Protein AF-0000000086436293 (afdb_homodimer)

Structure (mmCIF, N/CA/C/O backbone):
data_AF-0000000086436293-model_v1
#
loop_
_entity.id
_entity.type
_entity.pdbx_description
1 polymer 'B box-type domain-containing protein'
#
loop_
_atom_site.group_PDB
_atom_site.id
_atom_site.type_symbol
_atom_site.label_atom_id
_atom_site.label_alt_id
_atom_site.label_comp_id
_atom_site.label_asym_id
_atom_site.label_entity_id
_atom_site.label_seq_id
_atom_site.pdbx_PDB_ins_code
_atom_site.Cartn_x
_atom_site.Cartn_y
_atom_site.Cartn_z
_atom_site.occupancy
_atom_site.B_iso_or_equiv
_atom_site.auth_seq_id
_atom_site.auth_comp_id
_atom_site.auth_asym_id
_atom_site.auth_atom_id
_atom_site.pdbx_PDB_model_num
ATOM 1 N N . MET A 1 1 ? -23.578 -73.812 -13.797 1 24.91 1 MET A N 1
ATOM 2 C CA . MET A 1 1 ? -22.734 -73.875 -14.992 1 24.91 1 MET A CA 1
ATOM 3 C C . MET A 1 1 ? -21.25 -73.938 -14.609 1 24.91 1 MET A C 1
ATOM 5 O O . MET A 1 1 ? -20.719 -73 -14.039 1 24.91 1 MET A O 1
ATOM 9 N N . MET A 1 2 ? -20.734 -75.125 -14.297 1 26.11 2 MET A N 1
ATOM 10 C CA . MET A 1 2 ? -19.453 -75.438 -13.648 1 26.11 2 MET A CA 1
ATOM 11 C C . MET A 1 2 ? -18.297 -74.938 -14.508 1 26.11 2 MET A C 1
ATOM 13 O O . MET A 1 2 ? -18.344 -75 -15.734 1 26.11 2 MET A O 1
ATOM 17 N N . LYS A 1 3 ? -17.531 -73.875 -14.039 1 34.28 3 LYS A N 1
ATOM 18 C CA . LYS A 1 3 ? -16.188 -73.438 -14.422 1 34.28 3 LYS A CA 1
ATOM 19 C C . LYS A 1 3 ? -15.312 -74.625 -14.812 1 34.28 3 LYS A C 1
ATOM 21 O O . LYS A 1 3 ? -15.023 -75.438 -13.984 1 34.28 3 LYS A O 1
ATOM 26 N N . LYS A 1 4 ? -15.633 -75.312 -15.914 1 37.41 4 LYS A N 1
ATOM 27 C CA . LYS A 1 4 ? -14.914 -76.5 -16.344 1 37.41 4 LYS A CA 1
ATOM 28 C C . LYS A 1 4 ? -13.406 -76.312 -16.188 1 37.41 4 LYS A C 1
ATOM 30 O O . LYS A 1 4 ? -12.812 -75.438 -16.828 1 37.41 4 LYS A O 1
ATOM 35 N N . VAL A 1 5 ? -12.891 -76.5 -15.023 1 38.03 5 VAL A N 1
ATOM 36 C CA . VAL A 1 5 ? -11.477 -76.5 -14.648 1 38.03 5 VAL A CA 1
ATOM 37 C C . VAL A 1 5 ? -10.656 -77.188 -15.758 1 38.03 5 VAL A C 1
ATOM 39 O O . VAL A 1 5 ? -10.984 -78.25 -16.203 1 38.03 5 VAL A O 1
ATOM 42 N N . GLU A 1 6 ? -10.133 -76.438 -16.719 1 37.59 6 GLU A N 1
ATOM 43 C CA . GLU A 1 6 ? -9.086 -76.938 -17.625 1 37.59 6 GLU A CA 1
ATOM 44 C C . GLU A 1 6 ? -8.117 -77.875 -16.906 1 37.59 6 GLU A C 1
ATOM 46 O O . GLU A 1 6 ? -7.527 -77.5 -15.898 1 37.59 6 GLU A O 1
ATOM 51 N N . GLU A 1 7 ? -8.406 -79.125 -16.719 1 37.56 7 GLU A N 1
ATOM 52 C CA . GLU A 1 7 ? -7.547 -80.188 -16.219 1 37.56 7 GLU A CA 1
ATOM 53 C C . GLU A 1 7 ? -6.098 -80 -16.641 1 37.56 7 GLU A C 1
ATOM 55 O O . GLU A 1 7 ? -5.82 -79.812 -17.828 1 37.56 7 GLU A O 1
ATOM 60 N N . GLU A 1 8 ? -5.293 -79.312 -15.93 1 42.84 8 GLU A N 1
ATOM 61 C CA . GLU A 1 8 ? -3.834 -79.312 -16 1 42.84 8 GLU A CA 1
ATOM 62 C C . GLU A 1 8 ? -3.293 -80.625 -16.422 1 42.84 8 GLU A C 1
ATOM 64 O O . GLU A 1 8 ? -3.369 -81.625 -15.672 1 42.84 8 GLU A O 1
ATOM 69 N N . GLU A 1 9 ? -3.518 -81.188 -17.641 1 49.75 9 GLU A N 1
ATOM 70 C CA . GLU A 1 9 ? -3.01 -82.438 -18.156 1 49.75 9 GLU A CA 1
ATOM 71 C C . GLU A 1 9 ? -1.586 -82.75 -17.688 1 49.75 9 GLU A C 1
ATOM 73 O O . GLU A 1 9 ? -0.741 -81.812 -17.703 1 49.75 9 GLU A O 1
ATOM 78 N N . LYS A 1 10 ? -1.272 -83.625 -16.734 1 55.91 10 LYS A N 1
ATOM 79 C CA . LYS A 1 10 ? -0.018 -84.125 -16.203 1 55.91 10 LYS A CA 1
ATOM 80 C C . LYS A 1 10 ? 1.002 -84.375 -17.312 1 55.91 10 LYS A C 1
ATOM 82 O O . LYS A 1 10 ? 0.671 -84.938 -18.359 1 55.91 10 LYS A O 1
ATOM 87 N N . PRO A 1 11 ? 2.139 -83.625 -17.344 1 60.38 11 PRO A N 1
ATOM 88 C CA . PRO A 1 11 ? 3.182 -83.812 -18.344 1 60.38 11 PRO A CA 1
ATOM 89 C C . PRO A 1 11 ? 3.545 -85.312 -18.578 1 60.38 11 PRO A C 1
ATOM 91 O O . PRO A 1 11 ? 3.652 -86.062 -17.625 1 60.38 11 PRO A O 1
ATOM 94 N N . ALA A 1 12 ? 3.33 -85.812 -19.734 1 71.38 12 ALA A N 1
ATOM 95 C CA . ALA A 1 12 ? 3.777 -87.125 -20.078 1 71.38 12 ALA A CA 1
ATOM 96 C C . ALA A 1 12 ? 5.246 -87.312 -19.719 1 71.38 12 ALA A C 1
ATOM 98 O O . ALA A 1 12 ? 6.059 -86.438 -19.859 1 71.38 12 ALA A O 1
ATOM 99 N N . ILE A 1 13 ? 5.605 -88.438 -19 1 78.94 13 ILE A N 1
ATOM 100 C CA . ILE A 1 13 ? 6.965 -88.75 -18.594 1 78.94 13 ILE A CA 1
ATOM 101 C C . ILE A 1 13 ? 7.641 -89.562 -19.688 1 78.94 13 ILE A C 1
ATOM 103 O O . ILE A 1 13 ? 6.98 -90.312 -20.391 1 78.94 13 ILE A O 1
ATOM 107 N N . CYS A 1 14 ? 8.914 -89.312 -19.781 1 82.5 14 CYS A N 1
ATOM 108 C CA . CYS A 1 14 ? 9.688 -90.062 -20.766 1 82.5 14 CYS A CA 1
ATOM 109 C C . CYS A 1 14 ? 9.648 -91.562 -20.469 1 82.5 14 CYS A C 1
ATOM 111 O O . CYS A 1 14 ? 9.883 -92 -19.344 1 82.5 14 CYS A O 1
ATOM 113 N N . ASP A 1 15 ? 9.336 -92.312 -21.484 1 79.94 15 ASP A N 1
ATOM 114 C CA . ASP A 1 15 ? 9.188 -93.75 -21.328 1 79.94 15 ASP A CA 1
ATOM 115 C C . ASP A 1 15 ? 10.539 -94.438 -21.203 1 79.94 15 ASP A C 1
ATOM 117 O O . ASP A 1 15 ? 10.617 -95.625 -20.859 1 79.94 15 ASP A O 1
ATOM 121 N N . PHE A 1 16 ? 11.594 -93.75 -21.406 1 78.38 16 PHE A N 1
ATOM 122 C CA . PHE A 1 16 ? 12.891 -94.438 -21.5 1 78.38 16 PHE A CA 1
ATOM 123 C C . PHE A 1 16 ? 13.812 -94 -20.375 1 78.38 16 PHE A C 1
ATOM 125 O O . PHE A 1 16 ? 14.906 -94.5 -20.203 1 78.38 16 PHE A O 1
ATOM 132 N N . CYS A 1 17 ? 13.312 -92.875 -19.734 1 79.25 17 CYS A N 1
ATOM 133 C CA . CYS A 1 17 ? 14.133 -92.5 -18.609 1 79.25 17 CYS A CA 1
ATOM 134 C C . CYS A 1 17 ? 14.062 -93.5 -17.469 1 79.25 17 CYS A C 1
ATOM 136 O O . CYS A 1 17 ? 13.039 -94.125 -17.281 1 79.25 17 CYS A O 1
ATOM 138 N N . ASP A 1 18 ? 15.156 -93.812 -16.844 1 73.62 18 ASP A N 1
ATOM 139 C CA . ASP A 1 18 ? 15.195 -94.75 -15.719 1 73.62 18 ASP A CA 1
ATOM 140 C C . ASP A 1 18 ? 14.406 -94.188 -14.531 1 73.62 18 ASP A C 1
ATOM 142 O O . ASP A 1 18 ? 14.164 -93 -14.445 1 73.62 18 ASP A O 1
ATOM 146 N N . ASN A 1 19 ? 13.688 -95.062 -13.773 1 63.28 19 ASN A N 1
ATOM 147 C CA . ASN A 1 19 ? 12.789 -94.875 -12.648 1 63.28 19 ASN A CA 1
ATOM 148 C C . ASN A 1 19 ? 13.297 -93.75 -11.703 1 63.28 19 ASN A C 1
ATOM 150 O O . ASN A 1 19 ? 12.508 -93.062 -11.078 1 63.28 19 ASN A O 1
ATOM 154 N N . THR A 1 20 ? 14.469 -93.625 -11.641 1 65.38 20 THR A N 1
ATOM 155 C CA . THR A 1 20 ? 14.961 -92.688 -10.617 1 65.38 20 THR A CA 1
ATOM 156 C C . THR A 1 20 ? 14.898 -91.25 -11.094 1 65.38 20 THR A C 1
ATOM 158 O O . THR A 1 20 ? 14.789 -90.312 -10.289 1 65.38 20 THR A O 1
ATOM 161 N N . LEU A 1 21 ? 14.945 -91.062 -12.484 1 64.75 21 LEU A N 1
ATOM 162 C CA . LEU A 1 21 ? 14.922 -89.688 -12.992 1 64.75 21 LEU A CA 1
ATOM 163 C C . LEU A 1 21 ? 13.789 -89.5 -14 1 64.75 21 LEU A C 1
ATOM 165 O O . LEU A 1 21 ? 14.016 -89.625 -15.211 1 64.75 21 LEU A O 1
ATOM 169 N N . GLN A 1 22 ? 12.656 -89.688 -13.688 1 68.62 22 GLN A N 1
ATOM 170 C CA . GLN A 1 22 ? 11.492 -89.5 -14.562 1 68.62 22 GLN A CA 1
ATOM 171 C C . GLN A 1 22 ? 11.375 -88.062 -15.062 1 68.62 22 GLN A C 1
ATOM 173 O O . GLN A 1 22 ? 10.906 -87.188 -14.336 1 68.62 22 GLN A O 1
ATOM 178 N N . LYS A 1 23 ? 12.094 -87.812 -16.156 1 74.69 23 LYS A N 1
ATOM 179 C CA . LYS A 1 23 ? 12.008 -86.5 -16.766 1 74.69 23 LYS A CA 1
ATOM 180 C C . LYS A 1 23 ? 10.719 -86.312 -17.578 1 74.69 23 LYS A C 1
ATOM 182 O O . LYS A 1 23 ? 10.203 -87.312 -18.125 1 74.69 23 LYS A O 1
ATOM 187 N N . PRO A 1 24 ? 10.219 -85.188 -17.594 1 80.06 24 PRO A N 1
ATOM 188 C CA . PRO A 1 24 ? 9.039 -84.938 -18.422 1 80.06 24 PRO A CA 1
ATOM 189 C C . PRO A 1 24 ? 9.32 -85.125 -19.922 1 80.06 24 PRO A C 1
ATOM 191 O O . PRO A 1 24 ? 10.414 -84.75 -20.391 1 80.06 24 PRO A O 1
ATOM 194 N N . ALA A 1 25 ? 8.477 -85.812 -20.547 1 81 25 ALA A N 1
ATOM 195 C CA . ALA A 1 25 ? 8.625 -86 -21.984 1 81 25 ALA A CA 1
ATOM 196 C C . ALA A 1 25 ? 8.586 -84.688 -22.75 1 81 25 ALA A C 1
ATOM 198 O O . ALA A 1 25 ? 7.809 -83.812 -22.422 1 81 25 ALA A O 1
ATOM 199 N N . SER A 1 26 ? 9.508 -84.625 -23.609 1 76.88 26 SER A N 1
ATOM 200 C CA . SER A 1 26 ? 9.523 -83.438 -24.484 1 76.88 26 SER A CA 1
ATOM 201 C C . SER A 1 26 ? 8.75 -83.75 -25.781 1 76.88 26 SER A C 1
ATOM 203 O O . SER A 1 26 ? 8.227 -82.812 -26.391 1 76.88 26 SER A O 1
ATOM 205 N N . TYR A 1 27 ? 8.773 -85.062 -26.109 1 79.38 27 TYR A N 1
ATOM 206 C CA . TYR A 1 27 ? 8.133 -85.438 -27.359 1 79.38 27 TYR A CA 1
ATOM 207 C C . TYR A 1 27 ? 7.34 -86.688 -27.188 1 79.38 27 TYR A C 1
ATOM 209 O O . TYR A 1 27 ? 7.66 -87.562 -26.312 1 79.38 27 TYR A O 1
ATOM 217 N N . THR A 1 28 ? 6.203 -86.812 -27.812 1 77.31 28 THR A N 1
ATOM 218 C CA . THR A 1 28 ? 5.516 -88.062 -27.953 1 77.31 28 THR A CA 1
ATOM 219 C C . THR A 1 28 ? 5.363 -88.438 -29.438 1 77.31 28 THR A C 1
ATOM 221 O O . THR A 1 28 ? 5.012 -87.562 -30.25 1 77.31 28 THR A O 1
ATOM 224 N N . CYS A 1 29 ? 5.91 -89.562 -29.75 1 77.81 29 CYS A N 1
ATOM 225 C CA . CYS A 1 29 ? 5.801 -90 -31.141 1 77.81 29 CYS A CA 1
ATOM 226 C C . CYS A 1 29 ? 4.469 -90.688 -31.406 1 77.81 29 CYS A C 1
ATOM 228 O O . CYS A 1 29 ? 4.109 -91.625 -30.688 1 77.81 29 CYS A O 1
ATOM 230 N N . MET A 1 30 ? 3.715 -90.25 -32.344 1 74.25 30 MET A N 1
ATOM 231 C CA . MET A 1 30 ? 2.41 -90.812 -32.688 1 74.25 30 MET A CA 1
ATOM 232 C C . MET A 1 30 ? 2.551 -92.188 -33.219 1 74.25 30 MET A C 1
ATOM 234 O O . MET A 1 30 ? 1.72 -93.062 -32.938 1 74.25 30 MET A O 1
ATOM 238 N N . ASN A 1 31 ? 3.574 -92.375 -33.906 1 72.88 31 ASN A N 1
ATOM 239 C CA . ASN A 1 31 ? 3.766 -93.688 -34.531 1 72.88 31 ASN A CA 1
ATOM 240 C C . ASN A 1 31 ? 4.25 -94.75 -33.531 1 72.88 31 ASN A C 1
ATOM 242 O O . ASN A 1 31 ? 3.783 -95.875 -33.531 1 72.88 31 ASN A O 1
ATOM 246 N N . CYS A 1 32 ? 5.051 -94.25 -32.656 1 73 32 CYS A N 1
ATOM 247 C CA . CYS A 1 32 ? 5.664 -95.188 -31.719 1 73 32 CYS A CA 1
ATOM 248 C C . CYS A 1 32 ? 4.859 -95.25 -30.422 1 73 32 CYS A C 1
ATOM 250 O O . CYS A 1 32 ? 5.047 -96.188 -29.609 1 73 32 CYS A O 1
ATOM 252 N N . SER A 1 33 ? 3.916 -94.312 -30.188 1 75 33 SER A N 1
ATOM 253 C CA . SER A 1 33 ? 3.139 -94.188 -28.953 1 75 33 SER A CA 1
ATOM 254 C C . SER A 1 33 ? 4.039 -94.125 -27.734 1 75 33 SER A C 1
ATOM 256 O O . SER A 1 33 ? 3.699 -94.688 -26.688 1 75 33 SER A O 1
ATOM 258 N N . ALA A 1 34 ? 5.191 -93.625 -28.062 1 76.5 34 ALA A N 1
ATOM 259 C CA . ALA A 1 34 ? 6.152 -93.5 -26.953 1 76.5 34 ALA A CA 1
ATOM 260 C C . ALA A 1 34 ? 6.523 -92.062 -26.703 1 76.5 34 ALA A C 1
ATOM 262 O O . ALA A 1 34 ? 6.562 -91.25 -27.641 1 76.5 34 ALA A O 1
ATOM 263 N N . SER A 1 35 ? 6.715 -91.75 -25.375 1 80.69 35 SER A N 1
ATOM 264 C CA . SER A 1 35 ? 7.133 -90.438 -24.953 1 80.69 35 SER A CA 1
ATOM 265 C C . SER A 1 35 ? 8.625 -90.375 -24.656 1 80.69 35 SER A C 1
ATOM 267 O O . SER A 1 35 ? 9.164 -91.312 -24.031 1 80.69 35 SER A O 1
ATOM 269 N N . TYR A 1 36 ? 9.305 -89.312 -25.328 1 80.94 36 TYR A N 1
ATOM 270 C CA . TYR A 1 36 ? 10.758 -89.25 -25.219 1 80.94 36 TYR A CA 1
ATOM 271 C C . TYR A 1 36 ? 11.164 -87.938 -24.594 1 80.94 36 TYR A C 1
ATOM 273 O O . TYR A 1 36 ? 10.547 -86.875 -24.844 1 80.94 36 TYR A O 1
ATOM 281 N N . CYS A 1 37 ? 12.047 -88 -23.625 1 82.19 37 CYS A N 1
ATOM 282 C CA . CYS A 1 37 ? 12.75 -86.812 -23.25 1 82.19 37 CYS A CA 1
ATOM 283 C C . CYS A 1 37 ? 13.773 -86.438 -24.312 1 82.19 37 CYS A C 1
ATOM 285 O O . CYS A 1 37 ? 14.055 -87.188 -25.219 1 82.19 37 CYS A O 1
ATOM 287 N N . LYS A 1 38 ? 14.273 -85.188 -24.391 1 81.25 38 LYS A N 1
ATOM 288 C CA . LYS A 1 38 ? 15.195 -84.688 -25.406 1 81.25 38 LYS A CA 1
ATOM 289 C C . LYS A 1 38 ? 16.406 -85.625 -25.531 1 81.25 38 LYS A C 1
ATOM 291 O O . LYS A 1 38 ? 16.844 -85.938 -26.641 1 81.25 38 LYS A O 1
ATOM 296 N N . ALA A 1 39 ? 16.922 -86.188 -24.469 1 81.06 39 ALA A N 1
ATOM 297 C CA . ALA A 1 39 ? 18.125 -87 -24.469 1 81.06 39 ALA A CA 1
ATOM 298 C C . ALA A 1 39 ? 17.844 -88.375 -25.078 1 81.06 39 ALA A C 1
ATOM 300 O O . ALA A 1 39 ? 18.625 -88.875 -25.891 1 81.06 39 ALA A O 1
ATOM 301 N N . HIS A 1 40 ? 16.734 -88.875 -24.766 1 80.88 40 HIS A N 1
ATOM 302 C CA . HIS A 1 40 ? 16.453 -90.25 -25.203 1 80.88 40 HIS A CA 1
ATOM 303 C C . HIS A 1 40 ? 15.938 -90.312 -26.641 1 80.88 40 HIS A C 1
ATOM 305 O O . HIS A 1 40 ? 16.047 -91.312 -27.344 1 80.88 40 HIS A O 1
ATOM 311 N N . PHE A 1 41 ? 15.336 -89.125 -27.062 1 78.5 41 PHE A N 1
ATOM 312 C CA . PHE A 1 41 ? 14.938 -89.125 -28.469 1 78.5 41 PHE A CA 1
ATOM 313 C C . PHE A 1 41 ? 16.156 -89.188 -29.375 1 78.5 41 PHE A C 1
ATOM 315 O O . PHE A 1 41 ? 16.141 -89.875 -30.391 1 78.5 41 PHE A O 1
ATOM 322 N N . VAL A 1 42 ? 17.203 -88.5 -29.016 1 75.56 42 VAL A N 1
ATOM 323 C CA . VAL A 1 42 ? 18.422 -88.5 -29.828 1 75.56 42 VAL A CA 1
ATOM 324 C C . VAL A 1 42 ? 19.031 -89.875 -29.859 1 75.56 42 VAL A C 1
ATOM 326 O O . VAL A 1 42 ? 19.5 -90.375 -30.891 1 75.56 42 VAL A O 1
ATOM 329 N N . THR A 1 43 ? 19 -90.562 -28.766 1 71.5 43 THR A N 1
ATOM 330 C CA . THR A 1 43 ? 19.703 -91.812 -28.656 1 71.5 43 THR A CA 1
ATOM 331 C C . THR A 1 43 ? 18.828 -93 -29.141 1 71.5 43 THR A C 1
ATOM 333 O O . THR A 1 43 ? 19.328 -94 -29.688 1 71.5 43 THR A O 1
ATOM 336 N N . GLN A 1 44 ? 17.609 -92.938 -28.891 1 62.88 44 GLN A N 1
ATOM 337 C CA . GLN A 1 44 ? 16.766 -94.062 -29.078 1 62.88 44 GLN A CA 1
ATOM 338 C C . GLN A 1 44 ? 15.953 -94 -30.359 1 62.88 44 GLN A C 1
ATOM 340 O O . GLN A 1 44 ? 15.297 -94.938 -30.766 1 62.88 44 GLN A O 1
ATOM 345 N N . HIS A 1 45 ? 15.938 -92.812 -31.031 1 60.62 45 HIS A N 1
ATOM 346 C CA . HIS A 1 45 ? 15.07 -92.625 -32.188 1 60.62 45 HIS A CA 1
ATOM 347 C C . HIS A 1 45 ? 15.43 -93.625 -33.312 1 60.62 45 HIS A C 1
ATOM 349 O O . HIS A 1 45 ? 14.586 -93.875 -34.156 1 60.62 45 HIS A O 1
ATOM 355 N N . HIS A 1 46 ? 16.688 -94.062 -33.312 1 60.38 46 HIS A N 1
ATOM 356 C CA . HIS A 1 46 ? 17.125 -95 -34.312 1 60.38 46 HIS A CA 1
ATOM 357 C C . HIS A 1 46 ? 16.578 -96.438 -34.062 1 60.38 46 HIS A C 1
ATOM 359 O O . HIS A 1 46 ? 16.609 -97.312 -34.938 1 60.38 46 HIS A O 1
ATOM 365 N N . LEU A 1 47 ? 16.328 -96.688 -32.875 1 55.41 47 LEU A N 1
ATOM 366 C CA . LEU A 1 47 ? 15.898 -98 -32.531 1 55.41 47 LEU A CA 1
ATOM 367 C C . LEU A 1 47 ? 14.57 -98.375 -33.219 1 55.41 47 LEU A C 1
ATOM 369 O O . LEU A 1 47 ? 14.219 -99.5 -33.344 1 55.41 47 LEU A O 1
ATOM 373 N N . HIS A 1 48 ? 13.766 -97.375 -33.438 1 54.31 48 HIS A N 1
ATOM 374 C CA . HIS A 1 48 ? 12.57 -97.625 -34.25 1 54.31 48 HIS A CA 1
ATOM 375 C C . HIS A 1 48 ? 12.781 -97.188 -35.688 1 54.31 48 HIS A C 1
ATOM 377 O O . HIS A 1 48 ? 12.375 -96.062 -36.062 1 54.31 48 HIS A O 1
ATOM 383 N N . ASP A 1 49 ? 13.898 -97.5 -36.281 1 51.25 49 ASP A N 1
ATOM 384 C CA . ASP A 1 49 ? 14.422 -97.125 -37.625 1 51.25 49 ASP A CA 1
ATOM 385 C C . ASP A 1 49 ? 13.281 -96.938 -38.625 1 51.25 49 ASP A C 1
ATOM 387 O O . ASP A 1 49 ? 13.383 -96.125 -39.531 1 51.25 49 ASP A O 1
ATOM 391 N N . GLN A 1 50 ? 12.484 -98 -38.719 1 52.5 50 GLN A N 1
ATOM 392 C CA . GLN A 1 50 ? 11.586 -98.062 -39.875 1 52.5 50 GLN A CA 1
ATOM 393 C C . GLN A 1 50 ? 10.492 -97 -39.781 1 52.5 50 GLN A C 1
ATOM 395 O O . GLN A 1 50 ? 9.711 -96.812 -40.719 1 52.5 50 GLN A O 1
ATOM 400 N N . CYS A 1 51 ? 10.258 -96.312 -38.625 1 52.31 51 CYS A N 1
ATOM 401 C CA . CYS A 1 51 ? 9.008 -95.562 -38.5 1 52.31 51 CYS A CA 1
ATOM 402 C C . CYS A 1 51 ? 9.25 -94.062 -38.594 1 52.31 51 CYS A C 1
ATOM 404 O O . CYS A 1 51 ? 10.242 -93.562 -38.062 1 52.31 51 CYS A O 1
ATOM 406 N N . LYS A 1 52 ? 8.898 -93.312 -39.625 1 65.44 52 LYS A N 1
ATOM 407 C CA . LYS A 1 52 ? 8.773 -91.875 -39.719 1 65.44 52 LYS A CA 1
ATOM 408 C C . LYS A 1 52 ? 8.156 -91.312 -38.469 1 65.44 52 LYS A C 1
ATOM 410 O O . LYS A 1 52 ? 6.949 -91.438 -38.25 1 65.44 52 LYS A O 1
ATOM 415 N N . HIS A 1 53 ? 9.117 -90.938 -37.562 1 69.94 53 HIS A N 1
ATOM 416 C CA . HIS A 1 53 ? 8.633 -90.375 -36.312 1 69.94 53 HIS A CA 1
ATOM 417 C C . HIS A 1 53 ? 7.84 -89.062 -36.594 1 69.94 53 HIS A C 1
ATOM 419 O O . HIS A 1 53 ? 8.266 -88.25 -37.375 1 69.94 53 HIS A O 1
ATOM 425 N N . VAL A 1 54 ? 6.602 -89.062 -36.125 1 70.12 54 VAL A N 1
ATOM 426 C CA . VAL A 1 54 ? 5.793 -87.875 -36.094 1 70.12 54 VAL A CA 1
ATOM 427 C C . VAL A 1 54 ? 5.668 -87.375 -34.656 1 70.12 54 VAL A C 1
ATOM 429 O O . VAL A 1 54 ? 4.883 -87.875 -33.875 1 70.12 54 VAL A O 1
ATOM 432 N N . LEU A 1 55 ? 6.605 -86.438 -34.375 1 71.62 55 LEU A N 1
ATOM 433 C CA . LEU A 1 55 ? 6.73 -85.938 -33 1 71.62 55 LEU A CA 1
ATOM 434 C C . LEU A 1 55 ? 5.664 -84.938 -32.656 1 71.62 55 LEU A C 1
ATOM 436 O O . LEU A 1 55 ? 5.406 -84 -33.469 1 71.62 55 LEU A O 1
ATOM 440 N N . ILE A 1 56 ? 4.926 -85.25 -31.641 1 73.75 56 ILE A N 1
ATOM 441 C CA . ILE A 1 56 ? 3.908 -84.312 -31.172 1 73.75 56 ILE A CA 1
ATOM 442 C C . ILE A 1 56 ? 4.207 -83.875 -29.719 1 73.75 56 ILE A C 1
ATOM 444 O O . ILE A 1 56 ? 4.938 -84.562 -29.016 1 73.75 56 ILE A O 1
ATOM 448 N N . PRO A 1 57 ? 3.857 -82.688 -29.312 1 75.44 57 PRO A N 1
ATOM 449 C CA . PRO A 1 57 ? 4.023 -82.312 -27.891 1 75.44 57 PRO A CA 1
ATOM 450 C C . PRO A 1 57 ? 3.301 -83.312 -26.969 1 75.44 57 PRO A C 1
ATOM 452 O O . PRO A 1 57 ? 2.238 -83.812 -27.312 1 75.44 57 PRO A O 1
ATOM 455 N N . PRO A 1 58 ? 4.02 -83.625 -25.859 1 69.88 58 PRO A N 1
ATOM 456 C CA . PRO A 1 58 ? 3.463 -84.625 -24.969 1 69.88 58 PRO A CA 1
ATOM 457 C C . PRO A 1 58 ? 2.045 -84.312 -24.516 1 69.88 58 PRO A C 1
ATOM 459 O O . PRO A 1 58 ? 1.262 -85.188 -24.219 1 69.88 58 PRO A O 1
ATOM 462 N N . THR A 1 59 ? 1.596 -83.062 -24.422 1 63.62 59 THR A N 1
ATOM 463 C CA . THR A 1 59 ? 0.278 -82.75 -23.906 1 63.62 59 THR A CA 1
ATOM 464 C C . THR A 1 59 ? -0.752 -82.688 -25.031 1 63.62 59 THR A C 1
ATOM 466 O O . THR A 1 59 ? -1.949 -82.562 -24.781 1 63.62 59 THR A O 1
ATOM 469 N N . CYS A 1 60 ? -0.312 -82.938 -26.219 1 63.88 60 CYS A N 1
ATOM 470 C CA . CYS A 1 60 ? -1.245 -82.75 -27.312 1 63.88 60 CYS A CA 1
ATOM 471 C C . CYS A 1 60 ? -1.965 -84 -27.672 1 63.88 60 CYS A C 1
ATOM 473 O O . CYS A 1 60 ? -1.471 -85.125 -27.375 1 63.88 60 CYS A O 1
ATOM 475 N N . ARG A 1 61 ? -3.203 -83.875 -28.094 1 63.88 61 ARG A N 1
ATOM 476 C CA . ARG A 1 61 ? -4.07 -84.938 -28.5 1 63.88 61 ARG A CA 1
ATOM 477 C C . ARG A 1 61 ? -3.773 -85.438 -29.922 1 63.88 61 ARG A C 1
ATOM 479 O O . ARG A 1 61 ? -3.361 -84.625 -30.766 1 63.88 61 ARG A O 1
ATOM 486 N N . ARG A 1 62 ? -3.652 -86.625 -30.078 1 69.69 62 ARG A N 1
ATOM 487 C CA . ARG A 1 62 ? -3.529 -87.188 -31.406 1 69.69 62 ARG A CA 1
ATOM 488 C C . ARG A 1 62 ? -4.477 -86.5 -32.406 1 69.69 62 ARG A C 1
ATOM 490 O O . ARG A 1 62 ? -4.125 -86.312 -33.562 1 69.69 62 ARG A O 1
ATOM 497 N N . SER A 1 63 ? -5.617 -86 -31.812 1 70.5 63 SER A N 1
ATOM 498 C CA . SER A 1 63 ? -6.656 -85.375 -32.656 1 70.5 63 SER A CA 1
ATOM 499 C C . SER A 1 63 ? -6.195 -84.062 -33.281 1 70.5 63 SER A C 1
ATOM 501 O O . SER A 1 63 ? -6.723 -83.688 -34.312 1 70.5 63 SER A O 1
ATOM 503 N N . ASP A 1 64 ? -5.133 -83.625 -32.75 1 75.31 64 ASP A N 1
ATOM 504 C CA . ASP A 1 64 ? -4.645 -82.375 -33.281 1 75.31 64 ASP A CA 1
ATOM 505 C C . ASP A 1 64 ? -3.689 -82.562 -34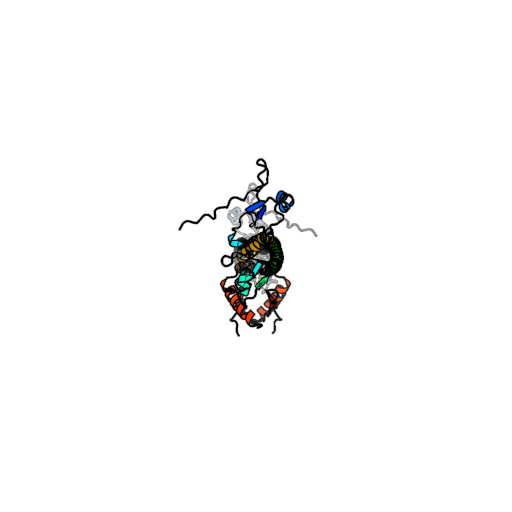.438 1 75.31 64 ASP A C 1
ATOM 507 O O . ASP A 1 64 ? -3.457 -81.688 -35.25 1 75.31 64 ASP A O 1
ATOM 511 N N . TYR A 1 65 ? -3.236 -83.75 -34.562 1 81.94 65 TYR A N 1
ATOM 512 C CA . TYR A 1 65 ? -2.18 -84 -35.562 1 81.94 65 TYR A CA 1
ATOM 513 C C . TYR A 1 65 ? -2.658 -84.938 -36.656 1 81.94 65 TYR A C 1
ATOM 515 O O . TYR A 1 65 ? -1.996 -85.062 -37.688 1 81.94 65 TYR A O 1
ATOM 523 N N . VAL A 1 66 ? -3.744 -85.5 -36.344 1 83.19 66 VAL A N 1
ATOM 524 C CA . VAL A 1 66 ? -4.285 -86.438 -37.312 1 83.19 66 VAL A CA 1
ATOM 525 C C . VAL A 1 66 ? -5.637 -85.938 -37.844 1 83.19 66 VAL A C 1
ATOM 527 O O . VAL A 1 66 ? -6.48 -85.5 -37.031 1 83.19 66 VAL A O 1
ATOM 530 N N . CYS A 1 67 ? -5.723 -86 -39.125 1 84.75 67 CYS A N 1
ATOM 531 C CA . CYS A 1 67 ? -6.961 -85.562 -39.75 1 84.75 67 CYS A CA 1
ATOM 532 C C . CYS A 1 67 ? -8.125 -86.438 -39.344 1 84.75 67 CYS A C 1
ATOM 534 O O . CYS A 1 67 ? -8.039 -87.688 -39.469 1 84.75 67 CYS A O 1
ATOM 536 N N . PHE A 1 68 ? -9.195 -85.875 -38.875 1 79.25 68 PHE A N 1
ATOM 537 C CA . PHE A 1 68 ? -10.367 -86.625 -38.406 1 79.25 68 PHE A CA 1
ATOM 538 C C . PHE A 1 68 ? -11.023 -87.375 -39.562 1 79.25 68 PHE A C 1
ATOM 540 O O . PHE A 1 68 ? -11.508 -88.5 -39.375 1 79.25 68 PHE A O 1
ATOM 547 N N . GLU A 1 69 ? -10.844 -86.938 -40.75 1 82 69 GLU A N 1
ATOM 548 C CA . GLU A 1 69 ? -11.539 -87.5 -41.875 1 82 69 GLU A CA 1
ATOM 549 C C . GLU A 1 69 ? -10.711 -88.625 -42.562 1 82 69 GLU A C 1
ATOM 551 O O . GLU A 1 69 ? -11.25 -89.625 -43 1 82 69 GLU A O 1
ATOM 556 N N . HIS A 1 70 ? -9.398 -88.438 -42.594 1 84.69 70 HIS A N 1
ATOM 557 C CA . HIS A 1 70 ? -8.602 -89.312 -43.438 1 84.69 70 HIS A CA 1
ATOM 558 C C . HIS A 1 70 ? -7.586 -90.125 -42.594 1 84.69 70 HIS A C 1
ATOM 560 O O . HIS A 1 70 ? -6.859 -90.938 -43.125 1 84.69 70 HIS A O 1
ATOM 566 N N . ASP A 1 71 ? -7.504 -89.75 -41.344 1 81.88 71 ASP A N 1
ATOM 567 C CA . ASP A 1 71 ? -6.598 -90.438 -40.406 1 81.88 71 ASP A CA 1
ATOM 568 C C . ASP A 1 71 ? -5.145 -90.25 -40.875 1 81.88 71 ASP A C 1
ATOM 570 O O . ASP A 1 71 ? -4.371 -91.25 -40.781 1 81.88 71 ASP A O 1
ATOM 574 N N . GLU A 1 72 ? -4.891 -89.188 -41.562 1 83.31 72 GLU A N 1
ATOM 575 C CA . GLU A 1 72 ? -3.535 -88.812 -41.969 1 83.31 72 GLU A CA 1
ATOM 576 C C . GLU A 1 72 ? -2.994 -87.625 -41.156 1 83.31 72 GLU A C 1
ATOM 578 O O . GLU A 1 72 ? -3.764 -86.812 -40.656 1 83.31 72 GLU A O 1
ATOM 583 N N . VAL A 1 73 ? -1.69 -87.688 -41.031 1 83.31 73 VAL A N 1
ATOM 584 C CA . VAL A 1 73 ? -1.049 -86.562 -40.281 1 83.31 73 VAL A CA 1
ATOM 585 C C . VAL A 1 73 ? -1.253 -85.25 -41.031 1 83.31 73 VAL A C 1
ATOM 587 O O . VAL A 1 73 ? -1.137 -85.188 -42.281 1 83.31 73 VAL A O 1
ATOM 590 N N . VAL A 1 74 ? -1.653 -84.25 -40.312 1 87.94 74 VAL A N 1
ATOM 591 C CA . VAL A 1 74 ? -1.884 -82.938 -40.906 1 87.94 74 VAL A CA 1
ATOM 592 C C . VAL A 1 74 ? -0.549 -82.312 -41.281 1 87.94 74 VAL A C 1
ATOM 594 O O . VAL A 1 74 ? 0.411 -82.375 -40.531 1 87.94 74 VAL A O 1
ATOM 597 N N . SER A 1 75 ? -0.365 -81.812 -42.625 1 88.75 75 SER A N 1
ATOM 598 C CA . SER A 1 75 ? 0.888 -81.25 -43.094 1 88.75 75 SER A CA 1
ATOM 599 C C . SER A 1 75 ? 0.646 -79.938 -43.812 1 88.75 75 SER A C 1
ATOM 601 O O . SER A 1 75 ? 1.596 -79.25 -44.188 1 88.75 75 SER A O 1
ATOM 603 N N . MET A 1 76 ? -0.616 -79.625 -43.969 1 93 76 MET A N 1
ATOM 604 C CA . MET A 1 76 ? -0.963 -78.438 -44.688 1 93 76 MET A CA 1
ATOM 605 C C . MET A 1 76 ? -1.794 -77.5 -43.812 1 93 76 MET A C 1
ATOM 607 O O . MET A 1 76 ? -2.301 -77.938 -42.75 1 93 76 MET A O 1
ATOM 611 N N . PHE A 1 77 ? -1.84 -76.25 -44.188 1 94.06 77 PHE A N 1
ATOM 612 C CA . PHE A 1 77 ? -2.586 -75.25 -43.438 1 94.06 77 PHE A CA 1
ATOM 613 C C . PHE A 1 77 ? -3.496 -74.438 -44.375 1 94.06 77 PHE A C 1
ATOM 615 O O . PHE A 1 77 ? -3.035 -73.875 -45.375 1 94.06 77 PHE A O 1
ATOM 622 N N . CYS A 1 78 ? -4.77 -74.5 -44.156 1 93.94 78 CYS A N 1
ATOM 623 C CA . CYS A 1 78 ? -5.746 -73.688 -44.938 1 93.94 78 CYS A CA 1
ATOM 624 C C . CYS A 1 78 ? -5.797 -72.25 -44.438 1 93.94 78 CYS A C 1
ATOM 626 O O . CYS A 1 78 ? -6.223 -72 -43.312 1 93.94 78 CYS A O 1
ATOM 628 N N . GLN A 1 79 ? -5.457 -71.312 -45.25 1 91.44 79 GLN A N 1
ATOM 629 C CA . GLN A 1 79 ? -5.398 -69.875 -44.875 1 91.44 79 GLN A CA 1
ATOM 630 C C . GLN A 1 79 ? -6.797 -69.312 -44.781 1 91.44 79 GLN A C 1
ATOM 632 O O . GLN A 1 79 ? -7.012 -68.312 -44.031 1 91.44 79 GLN A O 1
ATOM 637 N N . VAL A 1 80 ? -7.695 -69.875 -45.5 1 90.75 80 VAL A N 1
ATOM 638 C CA . VAL A 1 80 ? -9.062 -69.375 -45.531 1 90.75 80 VAL A CA 1
ATOM 639 C C . VAL A 1 80 ? -9.758 -69.688 -44.219 1 90.75 80 VAL A C 1
ATOM 641 O O . VAL A 1 80 ? -10.32 -68.875 -43.531 1 90.75 80 VAL A O 1
ATOM 644 N N . GLU A 1 81 ? -9.641 -70.938 -43.719 1 89 81 GLU A N 1
ATOM 645 C CA . GLU A 1 81 ? -10.312 -71.438 -42.5 1 89 81 GLU A CA 1
ATOM 646 C C . GLU A 1 81 ? -9.375 -71.438 -41.312 1 89 81 GLU A C 1
ATOM 648 O O . GLU A 1 81 ? -9.797 -71.625 -40.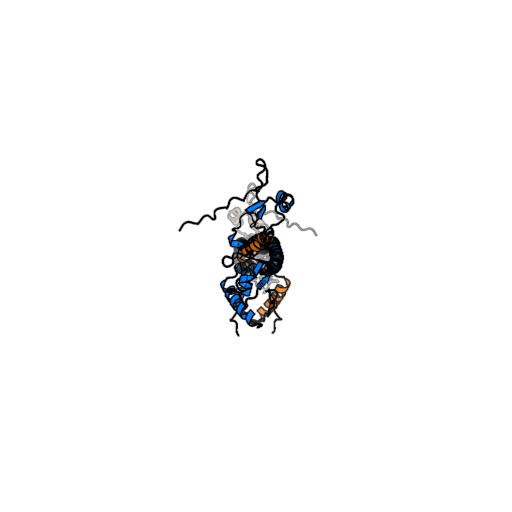188 1 89 81 GLU A O 1
ATOM 653 N N . GLN A 1 82 ? -8.164 -71.188 -41.531 1 89.31 82 GLN A N 1
ATOM 654 C CA . GLN A 1 82 ? -7.141 -71.125 -40.5 1 89.31 82 GLN A CA 1
ATOM 655 C C . GLN A 1 82 ? -7.074 -72.438 -39.688 1 89.31 82 GLN A C 1
ATOM 657 O O . GLN A 1 82 ? -7.102 -72.375 -38.469 1 89.31 82 GLN A O 1
ATOM 662 N N . LYS A 1 83 ? -6.934 -73.5 -40.406 1 87.69 83 LYS A N 1
ATOM 663 C CA . LYS A 1 83 ? -6.875 -74.812 -39.781 1 87.69 83 LYS A CA 1
ATOM 664 C C . LYS A 1 83 ? -5.879 -75.75 -40.469 1 87.69 83 LYS A C 1
ATOM 666 O O . LYS A 1 83 ? -5.684 -75.625 -41.688 1 87.69 83 LYS A O 1
ATOM 671 N N . ALA A 1 84 ? -5.223 -76.562 -39.688 1 90.44 84 ALA A N 1
ATOM 672 C CA . ALA A 1 84 ? -4.344 -77.562 -40.25 1 90.44 84 ALA A CA 1
ATOM 673 C C . ALA A 1 84 ? -5.148 -78.688 -40.875 1 90.44 84 ALA A C 1
ATOM 675 O O . ALA A 1 84 ? -6.211 -79.062 -40.375 1 90.44 84 ALA A O 1
ATOM 676 N N . LEU A 1 85 ? -4.684 -79.125 -42.094 1 89.44 85 LEU A N 1
ATOM 677 C CA . LEU A 1 85 ? -5.371 -80.188 -42.781 1 89.44 85 LEU A CA 1
ATOM 678 C C . LEU A 1 85 ? -4.371 -81.188 -43.406 1 89.44 85 LEU A C 1
ATOM 680 O O . LEU A 1 85 ? -3.184 -80.875 -43.531 1 89.44 85 LEU A O 1
ATOM 684 N N . CYS A 1 86 ? -4.836 -82.375 -43.688 1 88 86 CYS A N 1
ATOM 685 C CA . CYS A 1 86 ? -4.004 -83.375 -44.375 1 88 86 CYS A CA 1
ATOM 686 C C . CYS A 1 86 ? -4.008 -83.125 -45.875 1 88 86 CYS A C 1
ATOM 688 O O . CYS A 1 86 ? -4.785 -82.312 -46.406 1 88 86 CYS A O 1
ATOM 690 N N . MET A 1 87 ? -3.166 -83.812 -46.625 1 88.69 87 MET A N 1
ATOM 691 C CA . MET A 1 87 ? -2.996 -83.625 -48.062 1 88.69 87 MET A CA 1
ATOM 692 C C . MET A 1 87 ? -4.234 -84.125 -48.812 1 88.69 87 MET A C 1
ATOM 694 O O . MET A 1 87 ? -4.59 -83.562 -49.844 1 88.69 87 MET A O 1
ATOM 698 N N . LEU A 1 88 ? -4.926 -85 -48.219 1 89.25 88 LEU A N 1
ATOM 699 C CA . LEU A 1 88 ? -6.109 -85.562 -48.875 1 89.25 88 LEU A CA 1
ATOM 700 C C . LEU A 1 88 ? -7.277 -84.562 -48.781 1 89.25 88 LEU A C 1
ATOM 702 O O . LEU A 1 88 ? -8.047 -84.438 -49.719 1 89.25 88 LEU A O 1
ATOM 706 N N . CYS A 1 89 ? -7.402 -83.938 -47.625 1 88.69 89 CYS A N 1
ATOM 707 C CA . CYS A 1 89 ? -8.438 -82.938 -47.469 1 88.69 89 CYS A CA 1
ATOM 708 C C . CYS A 1 89 ? -8.273 -81.812 -48.438 1 88.69 89 CYS A C 1
ATOM 710 O O . CYS A 1 89 ? -9.258 -81.25 -48.906 1 88.69 89 CYS A O 1
ATOM 712 N N . MET A 1 90 ? -7.027 -81.438 -48.781 1 86.56 90 MET A N 1
ATOM 713 C CA . MET A 1 90 ? -6.711 -80.375 -49.719 1 86.56 90 MET A CA 1
ATOM 714 C C . MET A 1 90 ? -7.16 -80.75 -51.125 1 86.56 90 MET A C 1
ATOM 716 O O . MET A 1 90 ? -7.711 -79.875 -51.844 1 86.56 90 MET A O 1
ATOM 720 N N . ASN A 1 91 ? -6.98 -82 -51.438 1 86.94 91 ASN A N 1
ATOM 721 C CA . ASN A 1 91 ? -7.184 -82.375 -52.812 1 86.94 91 ASN A CA 1
ATOM 722 C C . ASN A 1 91 ? -8.609 -82.875 -53.062 1 86.94 91 ASN A C 1
ATOM 724 O O . ASN A 1 91 ? -9.172 -82.688 -54.125 1 86.94 91 ASN A O 1
ATOM 728 N N . LEU A 1 92 ? -9.164 -83.562 -52.062 1 84.44 92 LEU A N 1
ATOM 729 C CA . LEU A 1 92 ? -10.414 -84.312 -52.312 1 84.44 92 LEU A CA 1
ATOM 730 C C . LEU A 1 92 ? -11.508 -83.812 -51.375 1 84.44 92 LEU A C 1
ATOM 732 O O . LEU A 1 92 ? -12.688 -84.125 -51.562 1 84.44 92 LEU A O 1
ATOM 736 N N . GLY A 1 93 ? -11.195 -82.938 -50.438 1 77.12 93 GLY A N 1
ATOM 737 C CA . GLY A 1 93 ? -12.156 -82.625 -49.375 1 77.12 93 GLY A CA 1
ATOM 738 C C . GLY A 1 93 ? -12.75 -81.25 -49.469 1 77.12 93 GLY A C 1
ATOM 739 O O . GLY A 1 93 ? -12.867 -80.688 -50.562 1 77.12 93 GLY A O 1
ATOM 740 N N . THR A 1 94 ? -13.32 -80.875 -48.375 1 79.44 94 THR A N 1
ATOM 741 C CA . THR A 1 94 ? -14.094 -79.625 -48.219 1 79.44 94 THR A CA 1
ATOM 742 C C . THR A 1 94 ? -13.211 -78.375 -48.406 1 79.44 94 THR A C 1
ATOM 744 O O . THR A 1 94 ? -13.719 -77.25 -48.594 1 79.44 94 THR A O 1
ATOM 747 N N . HIS A 1 95 ? -11.859 -78.625 -48.562 1 81.88 95 HIS A N 1
ATOM 748 C CA . HIS A 1 95 ? -10.953 -77.5 -48.656 1 81.88 95 HIS A CA 1
ATOM 749 C C . HIS A 1 95 ? -10.422 -77.312 -50.094 1 81.88 95 HIS A C 1
ATOM 751 O O . HIS A 1 95 ? -9.469 -76.562 -50.312 1 81.88 95 HIS A O 1
ATOM 757 N N . LYS A 1 96 ? -11.016 -78.125 -50.875 1 84.25 96 LYS A N 1
ATOM 758 C CA . LYS A 1 96 ? -10.617 -78 -52.281 1 84.25 96 LYS A CA 1
ATOM 759 C C . LYS A 1 96 ? -10.805 -76.562 -52.812 1 84.25 96 LYS A C 1
ATOM 761 O O . LYS A 1 96 ? -11.859 -76 -52.625 1 84.25 96 LYS A O 1
ATOM 766 N N . GLY A 1 97 ? -9.734 -76 -53.438 1 87.31 97 GLY A N 1
ATOM 767 C CA . GLY A 1 97 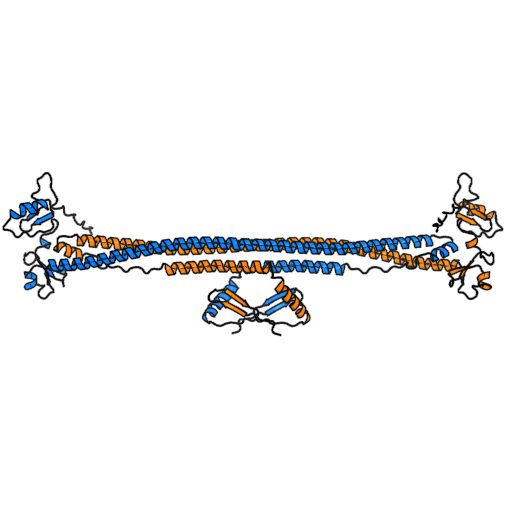? -9.805 -74.625 -54.031 1 87.31 97 GLY A CA 1
ATOM 768 C C . GLY A 1 97 ? -9.391 -73.562 -53.031 1 87.31 97 GLY A C 1
ATOM 769 O O . GLY A 1 97 ? -9.211 -72.375 -53.438 1 87.31 97 GLY A O 1
ATOM 770 N N . HIS A 1 98 ? -9.352 -73.938 -51.75 1 90.62 98 HIS A N 1
ATOM 771 C CA . HIS A 1 98 ? -8.914 -72.938 -50.781 1 90.62 98 HIS A CA 1
ATOM 772 C C . HIS A 1 98 ? -7.43 -72.625 -50.938 1 90.62 98 HIS A C 1
ATOM 774 O O . HIS A 1 98 ? -6.695 -73.375 -51.594 1 90.62 98 HIS A O 1
ATOM 780 N N . ASP A 1 99 ? -6.988 -71.438 -50.406 1 92.69 99 ASP A N 1
ATOM 781 C CA . ASP A 1 99 ? -5.562 -71.125 -50.344 1 92.69 99 ASP A CA 1
ATOM 782 C C . ASP A 1 99 ? -4.883 -71.938 -49.25 1 92.69 99 ASP A C 1
ATOM 784 O O . ASP A 1 99 ? -5.07 -71.688 -48.062 1 92.69 99 ASP A O 1
ATOM 788 N N . VAL A 1 100 ? -4.152 -73 -49.656 1 93.94 100 VAL A N 1
ATOM 789 C CA . VAL A 1 100 ? -3.518 -73.938 -48.719 1 93.94 100 VAL A CA 1
ATOM 790 C C . VAL A 1 100 ? -2 -73.875 -48.875 1 93.94 100 VAL A C 1
ATOM 792 O O . VAL A 1 100 ? -1.484 -73.812 -50 1 93.94 100 VAL A O 1
ATOM 795 N N . VAL A 1 101 ? -1.368 -73.688 -47.75 1 94.31 101 VAL A N 1
ATOM 796 C CA . VAL A 1 101 ? 0.09 -73.625 -47.75 1 94.31 101 VAL A CA 1
ATOM 797 C C . VAL A 1 101 ? 0.646 -74.75 -46.812 1 94.31 101 VAL A C 1
ATOM 799 O O . VAL A 1 101 ? -0.09 -75.312 -46.031 1 94.31 101 VAL A O 1
ATOM 802 N N . ASP A 1 102 ? 1.97 -75 -47.031 1 94.75 102 ASP A N 1
ATOM 803 C CA . ASP A 1 102 ? 2.648 -75.938 -46.156 1 94.75 102 ASP A CA 1
ATOM 804 C C . ASP A 1 102 ? 2.666 -75.375 -44.719 1 94.75 102 ASP A C 1
ATOM 806 O O . ASP A 1 102 ? 2.826 -74.188 -44.5 1 94.75 102 ASP A O 1
ATOM 810 N N . ILE A 1 103 ? 2.521 -76.25 -43.75 1 92.88 103 ILE A N 1
ATOM 811 C CA . ILE A 1 103 ? 2.449 -75.875 -42.344 1 92.88 103 ILE A CA 1
ATOM 812 C C . ILE A 1 103 ? 3.701 -75.125 -41.969 1 92.88 103 ILE A C 1
ATOM 814 O O . ILE A 1 103 ? 3.627 -74.125 -41.188 1 92.88 103 ILE A O 1
ATOM 818 N N . ASP A 1 104 ? 4.848 -75.5 -42.406 1 93.25 104 ASP A N 1
ATOM 819 C CA . ASP A 1 104 ? 6.09 -74.812 -42.094 1 93.25 104 ASP A CA 1
ATOM 820 C C . ASP A 1 104 ? 6.074 -73.375 -42.656 1 93.25 104 ASP A C 1
ATOM 822 O O . ASP A 1 104 ? 6.547 -72.438 -42.031 1 93.25 104 ASP A O 1
ATOM 826 N N . GLU A 1 105 ? 5.527 -73.312 -43.875 1 95.5 105 GLU A N 1
ATOM 827 C CA . GLU A 1 105 ? 5.422 -71.938 -44.5 1 95.5 105 GLU A CA 1
ATOM 828 C C . GLU A 1 105 ? 4.438 -71.062 -43.719 1 95.5 105 GLU A C 1
ATOM 830 O O . GLU A 1 105 ? 4.707 -69.875 -43.5 1 95.5 105 GLU A O 1
ATOM 835 N N . ALA A 1 106 ? 3.324 -71.688 -43.344 1 95.38 106 ALA A N 1
ATOM 836 C CA . ALA A 1 106 ? 2.33 -70.938 -42.562 1 95.38 106 ALA A CA 1
ATOM 837 C C . ALA A 1 106 ? 2.906 -70.5 -41.219 1 95.38 106 ALA A C 1
ATOM 839 O O . ALA A 1 106 ? 2.67 -69.375 -40.781 1 95.38 106 ALA A O 1
ATOM 840 N N . THR A 1 107 ? 3.707 -71.312 -40.562 1 95.62 107 THR A N 1
ATOM 841 C CA . THR A 1 107 ? 4.332 -71 -39.281 1 95.62 107 THR A CA 1
ATOM 842 C C . THR A 1 107 ? 5.324 -69.875 -39.406 1 95.62 107 THR A C 1
ATOM 844 O O . THR A 1 107 ? 5.332 -68.938 -38.594 1 95.62 107 THR A O 1
ATOM 847 N N . LYS A 1 108 ? 6.117 -69.938 -40.469 1 96.44 108 LYS A N 1
ATOM 848 C CA . LYS A 1 108 ? 7.094 -68.875 -40.688 1 96.44 108 LYS A CA 1
ATOM 849 C C . LYS A 1 108 ? 6.402 -67.5 -40.906 1 96.44 108 LYS A C 1
ATOM 851 O O . LYS A 1 108 ? 6.871 -66.5 -40.406 1 96.44 108 LYS A O 1
ATOM 856 N N . GLU A 1 109 ? 5.305 -67.562 -41.625 1 96.44 109 GLU A N 1
ATOM 857 C CA . GLU A 1 109 ? 4.559 -66.375 -41.906 1 96.44 109 GLU A CA 1
ATOM 858 C C . GLU A 1 109 ? 4.008 -65.75 -40.594 1 96.44 109 GLU A C 1
ATOM 860 O O . GLU A 1 109 ? 4.141 -64.562 -40.375 1 96.44 109 GLU A O 1
ATOM 865 N N . LYS A 1 110 ? 3.406 -66.562 -39.75 1 96.81 110 LYS A N 1
ATOM 866 C CA . LYS A 1 110 ? 2.84 -66.125 -38.5 1 96.81 110 LYS A CA 1
ATOM 867 C C . LYS A 1 110 ? 3.934 -65.625 -37.531 1 96.81 110 LYS A C 1
ATOM 869 O O . LYS A 1 110 ? 3.748 -64.625 -36.844 1 96.81 110 LYS A O 1
ATOM 874 N N . LYS A 1 111 ? 5.082 -66.25 -37.562 1 97.06 111 LYS A N 1
ATOM 875 C CA . LYS A 1 111 ? 6.203 -65.812 -36.719 1 97.06 111 LYS A CA 1
ATOM 876 C C . LYS A 1 111 ? 6.703 -64.438 -37.156 1 97.06 111 LYS A C 1
ATOM 878 O O . LYS A 1 111 ? 7.043 -63.625 -36.312 1 97.06 111 LYS A O 1
ATOM 883 N N . THR A 1 112 ? 6.73 -64.188 -38.531 1 97.44 112 THR A N 1
ATOM 884 C CA . THR A 1 112 ? 7.164 -62.938 -39.062 1 97.44 112 THR A CA 1
ATOM 885 C C . THR A 1 112 ? 6.223 -61.812 -38.594 1 97.44 112 THR A C 1
ATOM 887 O O . THR A 1 112 ? 6.668 -60.75 -38.188 1 97.44 112 THR A O 1
ATOM 890 N N . VAL A 1 113 ? 4.895 -62.094 -38.625 1 96.75 113 VAL A N 1
ATOM 891 C CA . VAL A 1 113 ? 3.891 -61.125 -38.188 1 96.75 113 VAL A CA 1
ATOM 892 C C . VAL A 1 113 ? 4.043 -60.844 -36.719 1 96.75 113 VAL A C 1
ATOM 894 O O . VAL A 1 113 ? 4.02 -59.688 -36.281 1 96.75 113 VAL A O 1
ATOM 897 N N . LEU A 1 114 ? 4.27 -61.906 -35.906 1 97.75 114 LEU A N 1
ATOM 898 C CA . LEU A 1 114 ? 4.395 -61.75 -34.469 1 97.75 114 LEU A CA 1
ATOM 899 C C . LEU A 1 114 ? 5.672 -61 -34.094 1 97.75 114 LEU A C 1
ATOM 901 O O . LEU A 1 114 ? 5.691 -60.219 -33.156 1 97.75 114 LEU A O 1
ATOM 905 N N . GLN A 1 115 ? 6.719 -61.25 -34.906 1 97.44 115 GLN A N 1
ATOM 906 C CA . GLN A 1 115 ? 7.957 -60.5 -34.688 1 97.44 115 GLN A CA 1
ATOM 907 C C . GLN A 1 115 ? 7.766 -59.031 -34.938 1 97.44 115 GLN A C 1
ATOM 909 O O . GLN A 1 115 ? 8.289 -58.188 -34.219 1 97.44 115 GLN A O 1
ATOM 914 N N . ALA A 1 116 ? 6.988 -58.719 -36 1 97.44 116 ALA A N 1
ATOM 915 C CA . ALA A 1 116 ? 6.688 -57.344 -36.281 1 97.44 116 ALA A CA 1
ATOM 916 C C . ALA A 1 116 ? 5.863 -56.688 -35.188 1 97.44 116 ALA A C 1
ATOM 918 O O . ALA A 1 116 ? 6.09 -55.531 -34.812 1 97.44 116 ALA A O 1
ATOM 919 N N . ASP A 1 117 ? 4.91 -57.438 -34.625 1 97.56 117 ASP A N 1
ATOM 920 C CA . ASP A 1 117 ? 4.109 -56.969 -33.5 1 97.56 117 ASP A CA 1
ATOM 921 C C . ASP A 1 117 ? 4.984 -56.688 -32.281 1 97.56 117 ASP A C 1
ATOM 923 O O . ASP A 1 117 ? 4.793 -55.688 -31.594 1 97.56 117 ASP A O 1
ATOM 927 N N . LEU A 1 118 ? 5.98 -57.562 -32.031 1 97.5 118 LEU A N 1
ATOM 928 C CA . LEU A 1 118 ? 6.887 -57.406 -30.906 1 97.5 118 LEU A CA 1
ATOM 929 C C . LEU A 1 118 ? 7.711 -56.125 -31.047 1 97.5 118 LEU A C 1
ATOM 931 O O . LEU A 1 118 ? 7.875 -55.375 -30.078 1 97.5 118 LEU A O 1
ATOM 935 N N . ASP A 1 119 ? 8.164 -55.875 -32.281 1 97.25 119 ASP A N 1
ATOM 936 C CA . ASP A 1 119 ? 8.953 -54.656 -32.562 1 97.25 119 ASP A CA 1
ATOM 937 C C . ASP A 1 119 ? 8.125 -53.406 -32.312 1 97.25 119 ASP A C 1
ATOM 939 O O . ASP A 1 119 ? 8.609 -52.438 -31.719 1 97.25 119 ASP A O 1
ATOM 943 N N . TYR A 1 120 ? 6.906 -53.438 -32.781 1 97.81 120 TYR A N 1
ATOM 944 C CA . TYR A 1 120 ? 6.004 -52.312 -32.562 1 97.81 120 TYR A CA 1
ATOM 945 C C . TYR A 1 120 ? 5.777 -52.062 -31.078 1 97.81 120 TYR A C 1
ATOM 947 O O . TYR A 1 120 ? 5.879 -50.938 -30.625 1 97.81 120 TYR A O 1
ATOM 955 N N . LEU A 1 121 ? 5.512 -53.125 -30.344 1 98.06 121 LEU A N 1
ATOM 956 C CA . LEU A 1 121 ? 5.195 -53.031 -28.922 1 98.06 121 LEU A CA 1
ATOM 957 C C . LEU A 1 121 ? 6.398 -52.5 -28.125 1 98.06 121 LEU A C 1
ATOM 959 O O . LEU A 1 121 ? 6.25 -51.688 -27.219 1 98.06 121 LEU A O 1
ATOM 963 N N . GLU A 1 122 ? 7.586 -53 -28.516 1 97.31 122 GLU A N 1
ATOM 964 C CA . GLU A 1 122 ? 8.797 -52.531 -27.844 1 97.31 122 GLU A CA 1
ATOM 965 C C . GLU A 1 122 ? 8.992 -51.031 -28.031 1 97.31 122 GLU A C 1
ATOM 967 O O . GLU A 1 122 ? 9.312 -50.312 -27.078 1 97.31 122 GLU A O 1
ATOM 972 N N . ASN A 1 123 ? 8.734 -50.562 -29.281 1 97.56 123 ASN A N 1
ATOM 973 C CA . ASN A 1 123 ? 8.867 -49.156 -29.562 1 97.56 123 ASN A CA 1
ATOM 974 C C . ASN A 1 123 ? 7.777 -48.344 -28.875 1 97.56 123 ASN A C 1
ATOM 976 O O . ASN A 1 123 ? 8.039 -47.25 -28.375 1 97.56 123 ASN A O 1
ATOM 980 N N . ALA A 1 124 ? 6.559 -48.812 -28.828 1 97.19 124 ALA A N 1
ATOM 981 C CA . ALA A 1 124 ? 5.438 -48.125 -28.188 1 97.19 124 ALA A CA 1
ATOM 982 C C . ALA A 1 124 ? 5.668 -48 -26.672 1 97.19 124 ALA A C 1
ATOM 984 O O . ALA A 1 124 ? 5.395 -46.938 -26.094 1 97.19 124 ALA A O 1
ATOM 985 N N . ILE A 1 125 ? 6.25 -49.062 -26.031 1 97.5 125 ILE A N 1
ATOM 986 C CA . ILE A 1 125 ? 6.543 -49.062 -24.609 1 97.5 125 ILE A CA 1
ATOM 987 C C . ILE A 1 125 ? 7.633 -48.031 -24.312 1 97.5 125 ILE A C 1
ATOM 989 O O . ILE A 1 125 ? 7.508 -47.219 -23.391 1 97.5 125 ILE A O 1
ATOM 993 N N . ALA A 1 126 ? 8.656 -48 -25.172 1 96.88 126 ALA A N 1
ATOM 994 C CA . ALA A 1 126 ? 9.742 -47.031 -25 1 96.88 126 ALA A CA 1
ATOM 995 C C . ALA A 1 126 ? 9.227 -45.594 -25.125 1 96.88 126 ALA A C 1
ATOM 997 O O . ALA A 1 126 ? 9.625 -44.719 -24.344 1 96.88 126 ALA A O 1
ATOM 998 N N . THR A 1 127 ? 8.352 -45.344 -26.109 1 96.44 127 THR A N 1
ATOM 999 C CA . THR A 1 127 ? 7.77 -44.031 -26.312 1 96.44 127 THR A CA 1
ATOM 1000 C C . THR A 1 127 ? 6.941 -43.594 -25.094 1 96.44 127 THR A C 1
ATOM 1002 O O . THR A 1 127 ? 7.035 -42.469 -24.641 1 96.44 127 THR A O 1
ATOM 1005 N N . SER A 1 128 ? 6.152 -44.562 -24.578 1 96.25 128 SER A N 1
ATOM 1006 C CA . SER A 1 128 ? 5.332 -44.281 -23.391 1 96.25 128 SER A CA 1
ATOM 1007 C C . SER A 1 128 ? 6.199 -44 -22.172 1 96.25 128 SER A C 1
ATOM 1009 O O . SER A 1 128 ? 5.891 -43.094 -21.391 1 96.25 128 SER A O 1
ATOM 1011 N N . GLU A 1 129 ? 7.289 -44.75 -22.016 1 95.75 129 GLU A N 1
ATOM 1012 C CA . GLU A 1 129 ? 8.211 -44.5 -20.906 1 95.75 129 GLU A CA 1
ATOM 1013 C C . GLU A 1 129 ? 8.852 -43.125 -21 1 95.75 129 GLU A C 1
ATOM 1015 O O . GLU A 1 129 ? 8.992 -42.438 -19.984 1 95.75 129 GLU A O 1
ATOM 1020 N N . ALA A 1 130 ? 9.195 -42.719 -22.203 1 96.25 130 ALA A N 1
ATOM 1021 C CA . ALA A 1 130 ? 9.773 -41.406 -22.406 1 96.25 130 ALA A CA 1
ATOM 1022 C C . ALA A 1 130 ? 8.766 -40.281 -22.062 1 96.25 130 ALA A C 1
ATOM 1024 O O . ALA A 1 130 ? 9.133 -39.281 -21.453 1 96.25 130 ALA A O 1
ATOM 1025 N N . GLU A 1 131 ? 7.508 -40.5 -22.453 1 96.12 131 GLU A N 1
ATOM 1026 C CA . GLU A 1 131 ? 6.461 -39.531 -22.156 1 96.12 131 GLU A CA 1
ATOM 1027 C C . GLU A 1 131 ? 6.266 -39.375 -20.656 1 96.12 131 GLU A C 1
ATOM 1029 O O . GLU A 1 131 ? 6.148 -38.25 -20.156 1 96.12 131 GLU A O 1
ATOM 1034 N N . VAL A 1 132 ? 6.297 -40.5 -19.906 1 95.19 132 VAL A N 1
ATOM 1035 C CA . VAL A 1 132 ? 6.121 -40.469 -18.453 1 95.19 132 VAL A CA 1
ATOM 1036 C C . VAL A 1 132 ? 7.289 -39.719 -17.797 1 95.19 132 VAL A C 1
ATOM 1038 O O . VAL A 1 132 ? 7.086 -38.906 -16.906 1 95.19 132 VAL A O 1
ATOM 1041 N N . ASN A 1 133 ? 8.477 -39.969 -18.312 1 95.38 133 ASN A N 1
ATOM 1042 C CA . ASN A 1 133 ? 9.648 -39.281 -17.781 1 95.38 133 ASN A CA 1
ATOM 1043 C C . ASN A 1 133 ? 9.594 -37.781 -18.047 1 95.38 133 ASN A C 1
ATOM 1045 O O . ASN A 1 133 ? 9.969 -36.969 -17.203 1 95.38 133 ASN A O 1
ATOM 1049 N N . ASN A 1 134 ? 9.141 -37.406 -19.234 1 96.25 134 ASN A N 1
ATOM 1050 C CA . ASN A 1 134 ? 8.984 -36 -19.578 1 96.25 134 ASN A CA 1
ATOM 1051 C C . ASN A 1 134 ? 7.961 -35.312 -18.672 1 96.25 134 ASN A C 1
ATOM 1053 O O . ASN A 1 134 ? 8.164 -34.188 -18.234 1 96.25 134 ASN A O 1
ATOM 1057 N N . LEU A 1 135 ? 6.895 -36.031 -18.406 1 95.25 135 LEU A N 1
ATOM 1058 C CA . LEU A 1 135 ? 5.852 -35.5 -17.531 1 95.25 135 LEU A CA 1
ATOM 1059 C C . LEU A 1 135 ? 6.391 -35.281 -16.125 1 95.25 135 LEU A C 1
ATOM 1061 O O . LEU A 1 135 ? 6.082 -34.281 -15.484 1 95.25 135 LEU A O 1
ATOM 1065 N N . LEU A 1 136 ? 7.258 -36.219 -15.617 1 94.75 136 LEU A N 1
ATOM 1066 C CA . LEU A 1 136 ? 7.883 -36.062 -14.305 1 94.75 136 LEU A CA 1
ATOM 1067 C C . LEU A 1 136 ? 8.805 -34.844 -14.273 1 94.75 136 LEU A C 1
ATOM 1069 O O . LEU A 1 136 ? 8.797 -34.062 -13.305 1 94.75 136 LEU A O 1
ATOM 1073 N N . GLY A 1 137 ? 9.523 -34.656 -15.352 1 94.62 137 GLY A N 1
ATOM 1074 C CA . GLY A 1 137 ? 10.398 -33.5 -15.453 1 94.62 137 GLY A CA 1
ATOM 1075 C C . GLY A 1 137 ? 9.656 -32.188 -15.453 1 94.62 137 GLY A C 1
ATOM 1076 O O . GLY A 1 137 ? 10.055 -31.25 -14.766 1 94.62 137 GLY A O 1
ATOM 1077 N N . VAL A 1 138 ? 8.586 -32.094 -16.219 1 93.75 138 VAL A N 1
ATOM 1078 C CA . VAL A 1 138 ? 7.801 -30.875 -16.297 1 93.75 138 VAL A CA 1
ATOM 1079 C C . VAL A 1 138 ? 7.125 -30.594 -14.961 1 93.75 138 VAL A C 1
ATOM 1081 O O . VAL A 1 138 ? 6.977 -29.438 -14.555 1 93.75 138 VAL A O 1
ATOM 1084 N N . SER A 1 139 ? 6.695 -31.656 -14.273 1 94.44 139 SER A N 1
ATOM 1085 C CA . SER A 1 139 ? 6.102 -31.5 -12.945 1 94.44 139 SER A CA 1
ATOM 1086 C C . SER A 1 139 ? 7.066 -30.812 -11.984 1 94.44 139 SER A C 1
ATOM 1088 O O . SER A 1 139 ? 6.684 -29.875 -11.281 1 94.44 139 SER A O 1
ATOM 1090 N N . ASP A 1 140 ? 8.336 -31.219 -12 1 94.25 140 ASP A N 1
ATOM 1091 C CA . ASP A 1 140 ? 9.352 -30.609 -11.141 1 94.25 140 ASP A CA 1
ATOM 1092 C C . ASP A 1 140 ? 9.609 -29.156 -11.539 1 94.25 140 ASP A C 1
ATOM 1094 O O . ASP A 1 140 ? 9.773 -28.297 -10.68 1 94.25 140 ASP A O 1
ATOM 1098 N N . LYS A 1 141 ? 9.672 -28.953 -12.805 1 94.19 141 LYS A N 1
ATOM 1099 C CA . LYS A 1 141 ? 9.914 -27.594 -13.312 1 94.19 141 LYS A CA 1
ATOM 1100 C C . LYS A 1 141 ? 8.805 -26.641 -12.883 1 94.19 141 LYS A C 1
ATOM 1102 O O . LYS A 1 141 ? 9.078 -25.531 -12.414 1 94.19 141 LYS A O 1
ATOM 1107 N N . VAL A 1 142 ? 7.566 -27.062 -13.016 1 95.31 142 VAL A N 1
ATOM 1108 C CA . VAL A 1 142 ? 6.422 -26.219 -12.68 1 95.31 142 VAL A CA 1
ATOM 1109 C C . VAL A 1 142 ? 6.391 -25.969 -11.172 1 95.31 142 VAL A C 1
ATOM 1111 O O . VAL A 1 142 ? 6.094 -24.859 -10.719 1 95.31 142 VAL A O 1
ATOM 1114 N N . LYS A 1 143 ? 6.754 -26.969 -10.398 1 94.44 143 LYS A N 1
ATOM 1115 C CA . LYS A 1 143 ? 6.832 -26.812 -8.945 1 94.44 143 LYS A CA 1
ATOM 1116 C C . LYS A 1 143 ? 7.875 -25.766 -8.562 1 94.44 143 LYS A C 1
ATOM 1118 O O . LYS A 1 143 ? 7.617 -24.922 -7.711 1 94.44 143 LYS A O 1
ATOM 1123 N N . ALA A 1 144 ? 9.008 -25.812 -9.164 1 93.38 144 ALA A N 1
ATOM 1124 C CA . ALA A 1 144 ? 10.07 -24.859 -8.906 1 93.38 144 ALA A CA 1
ATOM 1125 C C . ALA A 1 144 ? 9.641 -23.438 -9.297 1 93.38 144 ALA A C 1
ATOM 1127 O O . ALA A 1 144 ? 9.891 -22.484 -8.562 1 93.38 144 ALA A O 1
ATOM 1128 N N . ASN A 1 145 ? 8.984 -23.344 -10.453 1 94.12 145 ASN A N 1
ATOM 1129 C CA . ASN A 1 145 ? 8.516 -22.047 -10.922 1 94.12 145 ASN A CA 1
ATOM 1130 C C . ASN A 1 145 ? 7.441 -21.484 -10 1 94.12 145 ASN A C 1
ATOM 1132 O O . ASN A 1 145 ? 7.418 -20.281 -9.742 1 94.12 145 ASN A O 1
ATOM 1136 N N . ALA A 1 146 ? 6.559 -22.359 -9.578 1 95.69 146 ALA A N 1
ATOM 1137 C CA . ALA A 1 146 ? 5.527 -21.922 -8.633 1 95.69 146 ALA A CA 1
ATOM 1138 C C . ALA A 1 146 ? 6.152 -21.359 -7.359 1 95.69 146 ALA A C 1
ATOM 1140 O O . ALA A 1 146 ? 5.727 -20.312 -6.863 1 95.69 146 ALA A O 1
ATOM 1141 N N . GLN A 1 147 ? 7.227 -21.984 -6.879 1 95.62 147 GLN A N 1
ATOM 1142 C CA . GLN A 1 147 ? 7.918 -21.5 -5.684 1 95.62 147 GLN A CA 1
ATOM 1143 C C . GLN A 1 147 ? 8.586 -20.156 -5.938 1 95.62 147 GLN A C 1
ATOM 1145 O O . GLN A 1 147 ? 8.516 -19.266 -5.094 1 95.62 147 GLN A O 1
ATOM 1150 N N . ILE A 1 148 ? 9.188 -20.031 -7.039 1 94.12 148 ILE A N 1
ATOM 1151 C CA . ILE A 1 148 ? 9.844 -18.781 -7.406 1 94.12 148 ILE A CA 1
ATOM 1152 C C . ILE A 1 148 ? 8.812 -17.656 -7.461 1 94.12 148 ILE A C 1
ATOM 1154 O O . ILE A 1 148 ? 9.055 -16.562 -6.945 1 94.12 148 ILE A O 1
ATOM 1158 N N . ILE A 1 149 ? 7.668 -17.922 -8.031 1 94.19 149 ILE A N 1
ATOM 1159 C CA . ILE A 1 149 ? 6.621 -16.922 -8.172 1 94.19 149 ILE A CA 1
ATOM 1160 C C . ILE A 1 149 ? 6.082 -16.531 -6.797 1 94.19 149 ILE A C 1
ATOM 1162 O O . ILE A 1 149 ? 5.84 -15.352 -6.527 1 94.19 149 ILE A O 1
ATOM 1166 N N . LYS A 1 150 ? 5.934 -17.516 -5.922 1 94.5 150 LYS A N 1
ATOM 1167 C CA . LYS A 1 150 ? 5.516 -17.234 -4.551 1 94.5 150 LYS A CA 1
ATOM 1168 C C . LYS A 1 150 ? 6.508 -16.297 -3.863 1 94.5 150 LYS A C 1
ATOM 1170 O O . LYS A 1 150 ? 6.109 -15.32 -3.223 1 94.5 150 LYS A O 1
ATOM 1175 N N . ASP A 1 151 ? 7.789 -16.547 -4.023 1 93.5 151 ASP A N 1
ATOM 1176 C CA . ASP A 1 151 ? 8.836 -15.711 -3.432 1 93.5 151 ASP A CA 1
ATOM 1177 C C . ASP A 1 151 ? 8.828 -14.305 -4.023 1 93.5 151 ASP A C 1
ATOM 1179 O O . ASP A 1 151 ? 9.023 -13.32 -3.307 1 93.5 151 ASP A O 1
ATOM 1183 N N . ASN A 1 152 ? 8.617 -14.258 -5.297 1 88.75 152 ASN A N 1
ATOM 1184 C CA . ASN A 1 152 ? 8.555 -12.961 -5.969 1 88.75 152 ASN A CA 1
ATOM 1185 C C . ASN A 1 152 ? 7.375 -12.125 -5.469 1 88.75 152 ASN A C 1
ATOM 1187 O O . ASN A 1 152 ? 7.508 -10.914 -5.273 1 88.75 152 ASN A O 1
ATOM 1191 N N . ILE A 1 153 ? 6.25 -12.773 -5.277 1 91.25 153 ILE A N 1
ATOM 1192 C CA . ILE A 1 153 ? 5.059 -12.094 -4.773 1 91.25 153 ILE A CA 1
ATOM 1193 C C . ILE A 1 153 ? 5.34 -11.531 -3.379 1 91.25 153 ILE A C 1
ATOM 1195 O O . ILE A 1 153 ? 5.062 -10.359 -3.109 1 91.25 153 ILE A O 1
ATOM 1199 N N . LYS A 1 154 ? 5.973 -12.312 -2.545 1 90.62 154 LYS A N 1
ATOM 1200 C CA . LYS A 1 154 ? 6.293 -11.883 -1.187 1 90.62 154 LYS A CA 1
ATOM 1201 C C . LYS A 1 154 ? 7.277 -10.719 -1.194 1 90.62 154 LYS A C 1
ATOM 1203 O O . LYS A 1 154 ? 7.086 -9.727 -0.484 1 90.62 154 LYS A O 1
ATOM 1208 N N . HIS A 1 155 ? 8.297 -10.828 -2.037 1 91.31 155 HIS A N 1
ATOM 1209 C CA . HIS A 1 155 ? 9.32 -9.797 -2.115 1 91.31 155 HIS A CA 1
ATOM 1210 C C . HIS A 1 155 ? 8.734 -8.477 -2.611 1 91.31 155 HIS A C 1
ATOM 1212 O O . HIS A 1 155 ? 9.016 -7.418 -2.043 1 91.31 155 HIS A O 1
ATOM 1218 N N . ALA A 1 156 ? 7.914 -8.578 -3.645 1 84.69 156 ALA A N 1
ATOM 1219 C CA . ALA A 1 156 ? 7.293 -7.383 -4.203 1 84.69 156 ALA A CA 1
ATOM 1220 C C . ALA A 1 156 ? 6.379 -6.711 -3.182 1 84.69 156 ALA A C 1
ATOM 1222 O O . ALA A 1 156 ? 6.383 -5.488 -3.045 1 84.69 156 ALA A O 1
ATOM 1223 N N . ASN A 1 157 ? 5.602 -7.473 -2.451 1 88.38 157 ASN A N 1
ATOM 1224 C CA . ASN A 1 157 ? 4.68 -6.926 -1.463 1 88.38 157 ASN A CA 1
ATOM 1225 C C . ASN A 1 157 ? 5.422 -6.344 -0.264 1 88.38 157 ASN A C 1
ATOM 1227 O O . ASN A 1 157 ? 4.984 -5.348 0.319 1 88.38 157 ASN A O 1
ATOM 1231 N N . ASP A 1 158 ? 6.535 -6.984 0.085 1 86.62 158 ASP A N 1
ATOM 1232 C CA . ASP A 1 158 ? 7.371 -6.414 1.137 1 86.62 158 ASP A CA 1
ATOM 1233 C C . ASP A 1 158 ? 7.902 -5.039 0.73 1 86.62 158 ASP A C 1
ATOM 1235 O O . ASP A 1 158 ? 7.941 -4.117 1.548 1 86.62 158 ASP A O 1
ATOM 1239 N N . GLY A 1 159 ? 8.328 -4.98 -0.529 1 83.12 159 GLY A N 1
ATOM 1240 C CA . GLY A 1 159 ? 8.758 -3.691 -1.037 1 83.12 159 GLY A CA 1
ATOM 1241 C C . GLY A 1 159 ? 7.664 -2.641 -1.009 1 83.12 159 GLY A C 1
ATOM 1242 O O . GLY A 1 159 ? 7.914 -1.486 -0.655 1 83.12 159 GLY A O 1
ATOM 1243 N N . ALA A 1 160 ? 6.48 -2.982 -1.314 1 84.5 160 ALA A N 1
ATOM 1244 C CA . ALA A 1 160 ? 5.34 -2.074 -1.3 1 84.5 160 ALA A CA 1
ATOM 1245 C C . ALA A 1 160 ? 5.016 -1.623 0.122 1 84.5 160 ALA A C 1
ATOM 1247 O O . ALA A 1 160 ? 4.715 -0.449 0.355 1 84.5 160 ALA A O 1
ATOM 1248 N N . LYS A 1 161 ? 5.086 -2.561 1.078 1 86.25 161 LYS A N 1
ATOM 1249 C CA . LYS A 1 161 ? 4.836 -2.236 2.48 1 86.25 161 LYS A CA 1
ATOM 1250 C C . LYS A 1 161 ? 5.863 -1.236 3.004 1 86.25 161 LYS A C 1
ATOM 1252 O O . LYS A 1 161 ? 5.512 -0.301 3.729 1 86.25 161 LYS A O 1
ATOM 1257 N N . LEU A 1 162 ? 7.098 -1.447 2.619 1 87.31 162 LEU A N 1
ATOM 1258 C CA . LEU A 1 162 ? 8.156 -0.542 3.049 1 87.31 162 LEU A CA 1
ATOM 1259 C C . LEU A 1 162 ? 7.941 0.858 2.486 1 87.31 162 LEU A C 1
ATOM 1261 O O . LEU A 1 162 ? 8.156 1.852 3.182 1 87.31 162 LEU A O 1
ATOM 1265 N N . GLU A 1 163 ? 7.559 0.952 1.255 1 83.38 163 GLU A N 1
ATOM 1266 C CA . GLU A 1 163 ? 7.285 2.248 0.643 1 83.38 163 GLU A CA 1
ATOM 1267 C C . GLU A 1 163 ? 6.113 2.945 1.33 1 83.38 163 GLU A C 1
ATOM 1269 O O . GLU A 1 163 ? 6.137 4.164 1.529 1 83.38 163 GLU A O 1
ATOM 1274 N N . LEU A 1 164 ? 5.105 2.197 1.663 1 85.56 164 LEU A N 1
ATOM 1275 C CA . LEU A 1 164 ? 3.951 2.732 2.377 1 85.56 164 LEU A CA 1
ATOM 1276 C C . LEU A 1 164 ? 4.363 3.299 3.732 1 85.56 164 LEU A C 1
ATOM 1278 O O . LEU A 1 164 ? 3.906 4.375 4.125 1 85.56 164 LEU A O 1
ATOM 1282 N N . GLU A 1 165 ? 5.234 2.596 4.363 1 88 165 GLU A N 1
ATOM 1283 C CA . GLU A 1 165 ? 5.723 3.045 5.664 1 88 165 GLU A CA 1
ATOM 1284 C C . GLU A 1 165 ? 6.543 4.324 5.535 1 88 165 GLU A C 1
ATOM 1286 O O . GLU A 1 165 ? 6.43 5.227 6.367 1 88 165 GLU A O 1
ATOM 1291 N N . LYS A 1 166 ? 7.367 4.379 4.543 1 84.12 166 LYS A N 1
ATOM 1292 C CA . LYS A 1 166 ? 8.164 5.574 4.301 1 84.12 166 LYS A CA 1
ATOM 1293 C C . LYS A 1 166 ? 7.277 6.785 4.02 1 84.12 166 LYS A C 1
ATOM 1295 O O . LYS A 1 166 ? 7.508 7.871 4.555 1 84.12 166 LYS A O 1
ATOM 1300 N N . ASN A 1 167 ? 6.25 6.59 3.223 1 85 167 ASN A N 1
ATOM 1301 C CA . ASN A 1 167 ? 5.312 7.66 2.908 1 85 167 ASN A CA 1
ATOM 1302 C C . ASN A 1 167 ? 4.547 8.117 4.148 1 85 167 ASN A C 1
ATOM 1304 O O . ASN A 1 167 ? 4.32 9.312 4.332 1 85 167 ASN A O 1
ATOM 1308 N N . GLU A 1 168 ? 4.105 7.152 4.93 1 90 168 GLU A N 1
ATOM 1309 C CA . GLU A 1 168 ? 3.436 7.461 6.191 1 90 168 GLU A CA 1
ATOM 1310 C C . GLU A 1 168 ? 4.297 8.367 7.066 1 90 168 GLU A C 1
ATOM 1312 O O . GLU A 1 168 ? 3.812 9.367 7.59 1 90 168 GLU A O 1
ATOM 1317 N N . GLN A 1 169 ? 5.594 8.055 7.141 1 92.94 169 GLN A N 1
ATOM 1318 C CA . GLN A 1 169 ? 6.512 8.828 7.977 1 92.94 169 GLN A CA 1
ATOM 1319 C C . GLN A 1 169 ? 6.727 10.227 7.406 1 92.94 169 GLN A C 1
ATOM 1321 O O . GLN A 1 169 ? 6.812 11.203 8.156 1 92.94 169 GLN A O 1
ATOM 1326 N N . GLU A 1 170 ? 6.789 10.281 6.105 1 89.31 170 GLU A N 1
ATOM 1327 C CA . GLU A 1 170 ? 6.98 11.578 5.465 1 89.31 170 GLU A CA 1
ATOM 1328 C C . GLU A 1 170 ? 5.785 12.492 5.707 1 89.31 170 GLU A C 1
ATOM 1330 O O . GLU A 1 170 ? 5.949 13.688 5.98 1 89.31 170 GLU A O 1
ATOM 1335 N N . LEU A 1 171 ? 4.551 11.938 5.625 1 91.88 171 LEU A N 1
ATOM 1336 C CA . LEU A 1 171 ? 3.342 12.719 5.848 1 91.88 171 LEU A CA 1
ATOM 1337 C C . LEU A 1 171 ? 3.236 13.156 7.305 1 91.88 171 LEU A C 1
ATOM 1339 O O . LEU A 1 171 ? 2.859 14.297 7.59 1 91.88 171 LEU A O 1
ATOM 1343 N N . ILE A 1 172 ? 3.639 12.289 8.242 1 95.81 172 ILE A N 1
ATOM 1344 C CA . ILE A 1 172 ? 3.625 12.633 9.664 1 95.81 172 ILE A CA 1
ATOM 1345 C C . ILE A 1 172 ? 4.621 13.75 9.938 1 95.81 172 ILE A C 1
ATOM 1347 O O . ILE A 1 172 ? 4.324 14.688 10.688 1 95.81 172 ILE A O 1
ATOM 1351 N N . GLU A 1 173 ? 5.766 13.688 9.211 1 95.5 173 GLU A N 1
ATOM 1352 C CA . GLU A 1 173 ? 6.773 14.734 9.359 1 95.5 173 GLU A CA 1
ATOM 1353 C C . GLU A 1 173 ? 6.262 16.062 8.82 1 95.5 173 GLU A C 1
ATOM 1355 O O . GLU A 1 173 ? 6.562 17.125 9.375 1 95.5 173 GLU A O 1
ATOM 1360 N N . GLN A 1 174 ? 5.512 16.031 7.742 1 94.75 174 GLN A N 1
ATOM 1361 C CA . GLN A 1 174 ? 4.934 17.25 7.191 1 94.75 174 GLN A CA 1
ATOM 1362 C C . GLN A 1 174 ? 3.934 17.875 8.164 1 94.75 174 GLN A C 1
ATOM 1364 O O . GLN A 1 174 ? 3.885 19.094 8.312 1 94.75 174 GLN A O 1
ATOM 1369 N N . VAL A 1 175 ? 3.148 17.031 8.867 1 96.06 175 VAL A N 1
ATOM 1370 C CA . VAL A 1 175 ? 2.201 17.516 9.867 1 96.06 175 VAL A CA 1
ATOM 1371 C C . VAL A 1 175 ? 2.955 18.188 11.008 1 96.06 175 VAL A C 1
ATOM 1373 O O . VAL A 1 175 ? 2.59 19.297 11.43 1 96.06 175 VAL A O 1
ATOM 1376 N N . ILE A 1 176 ? 4.078 17.594 11.43 1 96.5 176 ILE A N 1
ATOM 1377 C CA . ILE A 1 176 ? 4.879 18.125 12.523 1 96.5 176 ILE A CA 1
ATOM 1378 C C . ILE A 1 176 ? 5.488 19.469 12.117 1 96.5 176 ILE A C 1
ATOM 1380 O O . ILE A 1 176 ? 5.477 20.422 12.898 1 96.5 176 ILE A O 1
ATOM 1384 N N . LYS A 1 177 ? 5.938 19.531 10.875 1 94.62 177 LYS A N 1
ATOM 1385 C CA . LYS A 1 177 ? 6.547 20.766 10.367 1 94.62 177 LYS A CA 1
ATOM 1386 C C . LYS A 1 177 ? 5.523 21.891 10.297 1 94.62 177 LYS A C 1
ATOM 1388 O O . LYS A 1 177 ? 5.82 23.031 10.68 1 94.62 177 LYS A O 1
ATOM 1393 N N . GLU A 1 178 ? 4.336 21.562 9.836 1 94.44 178 GLU A N 1
ATOM 1394 C CA . GLU A 1 178 ? 3.283 22.562 9.75 1 94.44 178 GLU A CA 1
ATOM 1395 C C . GLU A 1 178 ? 2.854 23.047 11.133 1 94.44 178 GLU A C 1
ATOM 1397 O O . GLU A 1 178 ? 2.623 24.234 11.344 1 94.44 178 GLU A O 1
ATOM 1402 N N . GLU A 1 179 ? 2.723 22.141 12.086 1 95 179 GLU A N 1
ATOM 1403 C CA . GLU A 1 179 ? 2.402 22.484 13.469 1 95 179 GLU A CA 1
ATOM 1404 C C . GLU A 1 179 ? 3.467 23.406 14.062 1 95 179 GLU A C 1
ATOM 1406 O O . GLU A 1 179 ? 3.145 24.406 14.719 1 95 179 GLU A O 1
ATOM 1411 N N . ASP A 1 180 ? 4.773 23.156 13.766 1 94.12 180 ASP A N 1
ATOM 1412 C CA . ASP A 1 180 ? 5.887 23.953 14.273 1 94.12 180 ASP A CA 1
ATOM 1413 C C . ASP A 1 180 ? 5.887 25.344 13.664 1 94.12 180 ASP A C 1
ATOM 1415 O O . ASP A 1 180 ? 6.109 26.328 14.359 1 94.12 180 ASP A O 1
ATOM 1419 N N . ASN A 1 181 ? 5.652 25.422 12.383 1 93.81 181 ASN A N 1
ATOM 1420 C CA . ASN A 1 181 ? 5.566 26.703 11.703 1 93.81 181 ASN A CA 1
ATOM 1421 C C . ASN A 1 181 ? 4.453 27.578 12.281 1 93.81 181 ASN A C 1
ATOM 1423 O O . ASN A 1 181 ? 4.656 28.766 12.531 1 93.81 181 ASN A O 1
ATOM 1427 N N . PHE A 1 182 ? 3.332 26.922 12.492 1 96.19 182 PHE A N 1
ATOM 1428 C CA . PHE A 1 182 ? 2.195 27.625 13.078 1 96.19 182 PHE A CA 1
ATOM 1429 C C . PHE A 1 182 ? 2.527 28.125 14.484 1 96.19 182 PHE A C 1
ATOM 1431 O O . PHE A 1 182 ? 2.303 29.281 14.805 1 96.19 182 PHE A O 1
ATOM 1438 N N . SER A 1 183 ? 3.066 27.234 15.297 1 93.62 183 SER A N 1
ATOM 1439 C CA . SER A 1 183 ? 3.396 27.578 16.672 1 93.62 183 SER A CA 1
ATOM 1440 C C . SER A 1 183 ? 4.383 28.734 16.75 1 93.62 183 SER A C 1
ATOM 1442 O O . SER A 1 183 ? 4.258 29.609 17.594 1 93.62 183 SER A O 1
ATOM 1444 N N . THR A 1 184 ? 5.336 28.766 15.781 1 92.81 184 THR A N 1
ATOM 1445 C CA . THR A 1 184 ? 6.328 29.844 15.742 1 92.81 184 THR A CA 1
ATOM 1446 C C . THR A 1 184 ? 5.668 31.188 15.438 1 92.81 184 THR A C 1
ATOM 1448 O O . THR A 1 184 ? 5.934 32.188 16.109 1 92.81 184 THR A O 1
ATOM 1451 N N . LYS A 1 185 ? 4.758 31.188 14.5 1 94.12 185 LYS A N 1
ATOM 1452 C CA . LYS A 1 185 ? 4.07 32.406 14.109 1 94.12 185 LYS A CA 1
ATOM 1453 C C . LYS A 1 185 ? 3.166 32.906 15.234 1 94.12 185 LYS A C 1
ATOM 1455 O O . LYS A 1 185 ? 3.15 34.125 15.531 1 94.12 185 LYS A O 1
ATOM 1460 N N . VAL A 1 186 ? 2.443 31.938 15.812 1 94.81 186 VAL A N 1
ATOM 1461 C CA . VAL A 1 186 ? 1.526 32.281 16.891 1 94.81 186 VAL A CA 1
ATOM 1462 C C . VAL A 1 186 ? 2.312 32.844 18.078 1 94.81 186 VAL A C 1
ATOM 1464 O O . VAL A 1 186 ? 1.913 33.812 18.703 1 94.81 186 VAL A O 1
ATOM 1467 N N . ASN A 1 187 ? 3.496 32.219 18.359 1 93.31 187 ASN A N 1
ATOM 1468 C CA . ASN A 1 187 ? 4.328 32.688 19.469 1 93.31 187 ASN A CA 1
ATOM 1469 C C . ASN A 1 187 ? 4.859 34.094 19.234 1 93.31 187 ASN A C 1
ATOM 1471 O O . ASN A 1 187 ? 4.953 34.875 20.172 1 93.31 187 ASN A O 1
ATOM 1475 N N . TRP A 1 188 ? 5.117 34.375 18 1 94.56 188 TRP A N 1
ATOM 1476 C CA . TRP A 1 188 ? 5.57 35.719 17.656 1 94.56 188 TRP A CA 1
ATOM 1477 C C . TRP A 1 188 ? 4.461 36.719 17.875 1 94.56 188 TRP A C 1
ATOM 1479 O O . TRP A 1 188 ? 4.695 37.812 18.438 1 94.56 188 TRP A O 1
ATOM 1489 N N . GLU A 1 189 ? 3.273 36.375 17.484 1 95.25 189 GLU A N 1
ATOM 1490 C CA . GLU A 1 189 ? 2.139 37.281 17.656 1 95.25 189 GLU A CA 1
ATOM 1491 C C . GLU A 1 189 ? 1.812 37.5 19.141 1 95.25 189 GLU A C 1
ATOM 1493 O O . GLU A 1 189 ? 1.474 38.594 19.547 1 95.25 189 GLU A O 1
ATOM 1498 N N . ILE A 1 190 ? 1.939 36.438 19.938 1 94.62 190 ILE A N 1
ATOM 1499 C CA . ILE A 1 190 ? 1.707 36.5 21.375 1 94.62 190 ILE A CA 1
ATOM 1500 C C . ILE A 1 190 ? 2.756 37.438 22.016 1 94.62 190 ILE A C 1
ATOM 1502 O O . ILE A 1 190 ? 2.424 38.312 22.797 1 94.62 190 ILE A O 1
ATOM 1506 N N . TYR A 1 191 ? 3.984 37.281 21.578 1 94.88 191 TYR A N 1
ATOM 1507 C CA . TYR A 1 191 ? 5.07 38.094 22.094 1 94.88 191 TYR A CA 1
ATOM 1508 C C . TYR A 1 191 ? 4.84 39.562 21.766 1 94.88 191 TYR A C 1
ATOM 1510 O O . TYR A 1 191 ? 4.973 40.438 22.641 1 94.88 191 TYR A O 1
ATOM 1518 N N . ALA A 1 192 ? 4.449 39.844 20.562 1 93.88 192 ALA A N 1
ATOM 1519 C CA . ALA A 1 192 ? 4.18 41.219 20.125 1 93.88 192 ALA A CA 1
ATOM 1520 C C . ALA A 1 192 ? 3.023 41.812 20.922 1 93.88 192 ALA A C 1
ATOM 1522 O O . ALA A 1 192 ? 3.08 42.969 21.328 1 93.88 192 ALA A O 1
ATOM 1523 N N . GLY A 1 193 ? 1.975 40.938 21.141 1 94.38 193 GLY A N 1
ATOM 1524 C CA . GLY A 1 193 ? 0.837 41.406 21.922 1 94.38 193 GLY A CA 1
ATOM 1525 C C . GLY A 1 193 ? 1.191 41.75 23.359 1 94.38 193 GLY A C 1
ATOM 1526 O O . GLY A 1 193 ? 0.747 42.75 23.891 1 94.38 193 GLY A O 1
ATOM 1527 N N . VAL A 1 194 ? 2.1 40.938 23.953 1 95.56 194 VAL A N 1
ATOM 1528 C CA . VAL A 1 194 ? 2.518 41.156 25.328 1 95.56 194 VAL A CA 1
ATOM 1529 C C . VAL A 1 194 ? 3.373 42.406 25.422 1 95.56 194 VAL A C 1
ATOM 1531 O O . VAL A 1 194 ? 3.238 43.188 26.375 1 95.56 194 VAL A O 1
ATOM 1534 N N . GLN A 1 195 ? 4.203 42.688 24.375 1 93.94 195 GLN A N 1
ATOM 1535 C CA . GLN A 1 195 ? 5.023 43.906 24.328 1 93.94 195 GLN A CA 1
ATOM 1536 C C . GLN A 1 195 ? 4.152 45.156 24.219 1 93.94 195 GLN A C 1
ATOM 1538 O O . GLN A 1 195 ? 4.422 46.156 24.859 1 93.94 195 GLN A O 1
ATOM 1543 N N . ASP A 1 196 ? 3.111 45.031 23.438 1 95.81 196 ASP A N 1
ATOM 1544 C CA . ASP A 1 196 ? 2.178 46.156 23.297 1 95.81 196 ASP A CA 1
ATOM 1545 C C . ASP A 1 196 ? 1.481 46.438 24.625 1 95.81 196 ASP A C 1
ATOM 1547 O O . ASP A 1 196 ? 1.338 47.625 25 1 95.81 196 ASP A O 1
ATOM 1551 N N . GLN A 1 197 ? 1.09 45.438 25.297 1 95.88 197 GLN A N 1
ATOM 1552 C CA . GLN A 1 197 ? 0.432 45.594 26.594 1 95.88 197 GLN A CA 1
ATOM 1553 C C . GLN A 1 197 ? 1.347 46.281 27.594 1 95.88 197 GLN A C 1
ATOM 1555 O O . GLN A 1 197 ? 0.913 47.188 28.328 1 95.88 197 GLN A O 1
ATOM 1560 N N . GLU A 1 198 ? 2.643 45.844 27.578 1 95.88 198 GLU A N 1
ATOM 1561 C CA . GLU A 1 198 ? 3.613 46.438 28.5 1 95.88 198 GLU A CA 1
ATOM 1562 C C . GLU A 1 198 ? 3.824 47.938 28.188 1 95.88 198 GLU A C 1
ATOM 1564 O O . GLU A 1 198 ? 3.871 48.75 29.094 1 95.88 198 GLU A O 1
ATOM 1569 N N . MET A 1 199 ? 3.898 48.25 26.922 1 96.19 199 MET A N 1
ATOM 1570 C CA . MET A 1 199 ? 4.082 49.625 26.5 1 96.19 199 MET A CA 1
ATOM 1571 C C . MET A 1 199 ? 2.885 50.469 26.891 1 96.19 199 MET A C 1
ATOM 1573 O O . MET A 1 199 ? 3.053 51.562 27.438 1 96.19 199 MET A O 1
ATOM 1577 N N . MET A 1 200 ? 1.687 50 26.688 1 97.44 200 MET A N 1
ATOM 1578 C CA . MET A 1 200 ? 0.475 50.75 27 1 97.44 200 MET A CA 1
ATOM 1579 C C . MET A 1 200 ? 0.302 50.906 28.5 1 97.44 200 MET A C 1
ATOM 1581 O O . MET A 1 200 ? -0.151 51.938 28.969 1 97.44 200 MET A O 1
ATOM 1585 N N . THR A 1 201 ? 0.721 49.844 29.203 1 97 201 THR A N 1
ATOM 1586 C CA . THR A 1 201 ? 0.658 49.906 30.656 1 97 201 THR A CA 1
ATOM 1587 C C . THR A 1 201 ? 1.619 50.969 31.203 1 97 201 THR A C 1
ATOM 1589 O O . THR A 1 201 ? 1.293 51.688 32.156 1 97 201 THR A O 1
ATOM 1592 N N . ASN A 1 202 ? 2.771 51.094 30.531 1 95.81 202 ASN A N 1
ATOM 1593 C CA . ASN A 1 202 ? 3.746 52.094 30.906 1 95.81 202 ASN A CA 1
ATOM 1594 C C . ASN A 1 202 ? 3.215 53.5 30.641 1 95.81 202 ASN A C 1
ATOM 1596 O O . ASN A 1 202 ? 3.373 54.406 31.484 1 95.81 202 ASN A O 1
ATOM 1600 N N . ILE A 1 203 ? 2.549 53.688 29.578 1 97.06 203 ILE A N 1
ATOM 1601 C CA . ILE A 1 203 ? 1.954 55 29.25 1 97.06 203 ILE A CA 1
ATOM 1602 C C . ILE A 1 203 ? 0.858 55.312 30.266 1 97.06 203 ILE A C 1
ATOM 1604 O O . ILE A 1 203 ? 0.782 56.438 30.75 1 97.06 203 ILE A O 1
ATOM 1608 N N . LYS A 1 204 ? 0.056 54.344 30.562 1 97.06 204 LYS A N 1
ATOM 1609 C CA . LYS A 1 204 ? -1.003 54.531 31.547 1 97.06 204 LYS A CA 1
ATOM 1610 C C . LYS A 1 204 ? -0.434 55 32.875 1 97.06 204 LYS A C 1
ATOM 1612 O O . LYS A 1 204 ? -0.982 55.906 33.531 1 97.06 204 LYS A O 1
ATOM 1617 N N . SER A 1 205 ? 0.709 54.406 33.25 1 96.38 205 SER A N 1
ATOM 1618 C CA . SER A 1 205 ? 1.335 54.75 34.531 1 96.38 205 SER A CA 1
ATOM 1619 C C . SER A 1 205 ? 1.823 56.188 34.562 1 96.38 205 SER A C 1
ATOM 1621 O O . SER A 1 205 ? 1.66 56.906 35.562 1 96.38 205 SER A O 1
ATOM 1623 N N . LYS A 1 206 ? 2.365 56.656 33.438 1 96.31 206 LYS A N 1
ATOM 1624 C CA . LYS A 1 206 ? 2.844 58.031 33.344 1 96.31 206 LYS A CA 1
ATOM 1625 C C . LYS A 1 206 ? 1.683 59 33.375 1 96.31 206 LYS A C 1
ATOM 1627 O O . LYS A 1 206 ? 1.775 60.031 34.031 1 96.31 206 LYS A O 1
ATOM 1632 N N . ILE A 1 207 ? 0.641 58.656 32.719 1 97.56 207 ILE A N 1
ATOM 1633 C CA . ILE A 1 207 ? -0.54 59.5 32.719 1 97.56 207 ILE A CA 1
ATOM 1634 C C . ILE A 1 207 ? -1.125 59.594 34.125 1 97.56 207 ILE A C 1
ATOM 1636 O O . ILE A 1 207 ? -1.466 60.688 34.594 1 97.56 207 ILE A O 1
ATOM 1640 N N . ASN A 1 208 ? -1.147 58.438 34.75 1 96.62 208 ASN A N 1
ATOM 1641 C CA . ASN A 1 208 ? -1.676 58.406 36.125 1 96.62 208 ASN A CA 1
ATOM 1642 C C . ASN A 1 208 ? -0.835 59.25 37.062 1 96.62 208 ASN A C 1
ATOM 1644 O O . ASN A 1 208 ? -1.375 59.938 37.938 1 96.62 208 ASN A O 1
ATOM 1648 N N . ALA A 1 209 ? 0.422 59.25 36.844 1 95.31 209 ALA A N 1
ATOM 1649 C CA . ALA A 1 209 ? 1.312 60.062 37.688 1 95.31 209 ALA A CA 1
ATOM 1650 C C . ALA A 1 209 ? 1.007 61.562 37.5 1 95.31 209 ALA A C 1
ATOM 1652 O O . ALA A 1 209 ? 1.044 62.312 38.469 1 95.31 209 ALA A O 1
ATOM 1653 N N . VAL A 1 210 ? 0.649 61.938 36.312 1 95.62 210 VAL A N 1
ATOM 1654 C CA . VAL A 1 210 ? 0.319 63.344 36.031 1 95.62 210 VAL A CA 1
ATOM 1655 C C . VAL A 1 210 ? -1.042 63.688 36.656 1 95.62 210 VAL A C 1
ATOM 1657 O O . VAL A 1 210 ? -1.206 64.75 37.281 1 95.62 210 VAL A O 1
ATOM 1660 N N . LEU A 1 211 ? -1.943 62.781 36.562 1 95.69 211 LEU A N 1
ATOM 1661 C CA . LEU A 1 211 ? -3.303 63 37.031 1 95.69 211 LEU A CA 1
ATOM 1662 C C . LEU A 1 211 ? -3.338 63.094 38.562 1 95.69 211 LEU A C 1
ATOM 1664 O O . LEU A 1 211 ? -4.234 63.719 39.125 1 95.69 211 LEU A O 1
ATOM 1668 N N . GLU A 1 212 ? -2.371 62.5 39.188 1 93.19 212 GLU A N 1
ATOM 1669 C CA . GLU A 1 212 ? -2.316 62.5 40.625 1 93.19 212 GLU A CA 1
ATOM 1670 C C . GLU A 1 212 ? -1.725 63.812 41.156 1 93.19 212 GLU A C 1
ATOM 1672 O O . GLU A 1 212 ? -1.82 64.125 42.375 1 93.19 212 GLU A O 1
ATOM 1677 N N . CYS A 1 213 ? -1.252 64.562 40.25 1 88.31 213 CYS A N 1
ATOM 1678 C CA . CYS A 1 213 ? -0.674 65.875 40.688 1 88.31 213 CYS A CA 1
ATOM 1679 C C . CYS A 1 213 ? -1.755 66.812 41.156 1 88.31 213 CYS A C 1
ATOM 1681 O O . CYS A 1 213 ? -2.746 67.062 40.469 1 88.31 213 CYS A O 1
ATOM 1683 N N . THR A 1 214 ? -1.584 67.438 42.406 1 85.56 214 THR A N 1
ATOM 1684 C CA . THR A 1 214 ? -2.586 68.312 43.031 1 85.56 214 THR A CA 1
ATOM 1685 C C . THR A 1 214 ? -2.291 69.75 42.719 1 85.56 214 THR A C 1
ATOM 1687 O O . THR A 1 214 ? -3.148 70.625 42.938 1 85.56 214 THR A O 1
ATOM 1690 N N . PHE A 1 215 ? -1.062 70 42.25 1 84.06 215 PHE A N 1
ATOM 1691 C CA . PHE A 1 215 ? -0.686 71.375 41.938 1 84.06 215 PHE A CA 1
ATOM 1692 C C . PHE A 1 215 ? -0.861 71.625 40.469 1 84.06 215 PHE A C 1
ATOM 1694 O O . PHE A 1 215 ? -0.224 71 39.625 1 84.06 215 PHE A O 1
ATOM 1701 N N . PRO A 1 216 ? -1.705 72.562 40.188 1 89.44 216 PRO A N 1
ATOM 1702 C CA . PRO A 1 216 ? -2.035 72.812 38.781 1 89.44 216 PRO A CA 1
ATOM 1703 C C . PRO A 1 216 ? -0.805 73.125 37.938 1 89.44 216 PRO A C 1
ATOM 1705 O O . PRO A 1 216 ? -0.659 72.625 36.812 1 89.44 216 PRO A O 1
ATOM 1708 N N . ILE A 1 217 ? 0.033 74 38.438 1 85.75 217 ILE A N 1
ATOM 1709 C CA . ILE A 1 217 ? 1.19 74.438 37.656 1 85.75 217 ILE A CA 1
ATOM 1710 C C . ILE A 1 217 ? 2.094 73.25 37.375 1 85.75 217 ILE A C 1
ATOM 1712 O O . ILE A 1 217 ? 2.596 73.062 36.281 1 85.75 217 ILE A O 1
ATOM 1716 N N . VAL A 1 218 ? 2.26 72.375 38.344 1 87.06 218 VAL A N 1
ATOM 1717 C CA . VAL A 1 218 ? 3.094 71.188 38.219 1 87.06 218 VAL A CA 1
ATOM 1718 C C . VAL A 1 218 ? 2.451 70.188 37.219 1 87.06 218 VAL A C 1
ATOM 1720 O O . VAL A 1 218 ? 3.141 69.625 36.375 1 87.06 218 VAL A O 1
ATOM 1723 N N . LEU A 1 219 ? 1.172 70.062 37.312 1 93.31 219 LEU A N 1
ATOM 1724 C CA . LEU A 1 219 ? 0.439 69.188 36.438 1 93.31 219 LEU A CA 1
ATOM 1725 C C . LEU A 1 219 ? 0.621 69.625 34.969 1 93.31 219 LEU A C 1
ATOM 1727 O O . LEU A 1 219 ? 0.903 68.75 34.125 1 93.31 219 LEU A O 1
ATOM 1731 N N . LEU A 1 220 ? 0.46 70.938 34.75 1 93.19 220 LEU A N 1
ATOM 1732 C CA . LEU A 1 220 ? 0.576 71.438 33.406 1 93.19 220 LEU A CA 1
ATOM 1733 C C . LEU A 1 220 ? 1.991 71.25 32.875 1 93.19 220 LEU A C 1
ATOM 1735 O O . LEU A 1 220 ? 2.178 70.938 31.688 1 93.19 220 LEU A O 1
ATOM 1739 N N . LYS A 1 221 ? 2.99 71.375 33.75 1 88.31 221 LYS A N 1
ATOM 1740 C CA . LYS A 1 221 ? 4.379 71.188 33.344 1 88.31 221 LYS A CA 1
ATOM 1741 C C . LYS A 1 221 ? 4.637 69.688 33 1 88.31 221 LYS A C 1
ATOM 1743 O O . LYS A 1 221 ? 5.25 69.438 31.969 1 88.31 221 LYS A O 1
ATOM 1748 N N . ARG A 1 222 ? 4.125 68.875 33.844 1 91.31 222 ARG A N 1
ATOM 1749 C CA . ARG A 1 222 ? 4.309 67.438 33.625 1 91.31 222 ARG A CA 1
ATOM 1750 C C . ARG A 1 222 ? 3.564 67 32.375 1 91.31 222 ARG A C 1
ATOM 1752 O O . ARG A 1 222 ? 4.027 66.125 31.656 1 91.31 222 ARG A O 1
ATOM 1759 N N . TYR A 1 223 ? 2.355 67.5 32.156 1 94.44 223 TYR A N 1
ATOM 1760 C CA . TYR A 1 223 ? 1.573 67.188 30.969 1 94.44 223 TYR A CA 1
ATOM 1761 C C . TYR A 1 223 ? 2.391 67.438 29.703 1 94.44 223 TYR A C 1
ATOM 1763 O O . TYR A 1 223 ? 2.33 66.688 28.766 1 94.44 223 TYR A O 1
ATOM 1771 N N . GLN A 1 224 ? 3.164 68.5 29.703 1 89.94 224 GLN A N 1
ATOM 1772 C CA . GLN A 1 224 ? 3.951 68.875 28.531 1 89.94 224 GLN A CA 1
ATOM 1773 C C . GLN A 1 224 ? 5.062 67.875 28.281 1 89.94 224 GLN A C 1
ATOM 1775 O O . GLN A 1 224 ? 5.52 67.688 27.141 1 89.94 224 GLN A O 1
ATOM 1780 N N . HIS A 1 225 ? 5.52 67.125 29.312 1 89.75 225 HIS A N 1
ATOM 1781 C CA . HIS A 1 225 ? 6.637 66.188 29.188 1 89.75 225 HIS A CA 1
ATOM 1782 C C . HIS A 1 225 ? 6.152 64.812 28.859 1 89.75 225 HIS A C 1
ATOM 1784 O O . HIS A 1 225 ? 6.957 63.906 28.609 1 89.75 225 HIS A O 1
ATOM 1790 N N . LEU A 1 226 ? 4.836 64.688 28.859 1 93.06 226 LEU A N 1
ATOM 1791 C CA . LEU A 1 226 ? 4.297 63.344 28.484 1 93.06 226 LEU A CA 1
ATOM 1792 C C . LEU A 1 226 ? 4.555 63.062 27.016 1 93.06 226 LEU A C 1
ATOM 1794 O O . LEU A 1 226 ? 4.645 63.969 26.203 1 93.06 226 LEU A O 1
ATOM 1798 N N . GLU A 1 227 ? 4.727 61.844 26.781 1 86.88 227 GLU A N 1
ATOM 1799 C CA . GLU A 1 227 ? 4.949 61.438 25.391 1 86.88 227 GLU A CA 1
ATOM 1800 C C . GLU A 1 227 ? 3.789 61.875 24.5 1 86.88 227 GLU A C 1
ATOM 1802 O O . GLU A 1 227 ? 2.646 61.969 24.953 1 86.88 227 GLU A O 1
ATOM 1807 N N . SER A 1 228 ? 4.145 62.094 23.219 1 85.06 228 SER A N 1
ATOM 1808 C CA . SER A 1 228 ? 3.164 62.562 22.25 1 85.06 228 SER A CA 1
ATOM 1809 C C . SER A 1 228 ? 2.205 61.469 21.844 1 85.06 228 SER A C 1
ATOM 1811 O O . SER A 1 228 ? 1.011 61.688 21.656 1 85.06 228 SER A O 1
ATOM 1813 N N . ASN A 1 229 ? 2.773 60.25 21.75 1 87.25 229 ASN A N 1
ATOM 1814 C CA . ASN A 1 229 ? 1.911 59.125 21.328 1 87.25 229 ASN A CA 1
ATOM 1815 C C . ASN A 1 229 ? 1.337 58.406 22.547 1 87.25 229 ASN A C 1
ATOM 1817 O O . ASN A 1 229 ? 1.921 57.406 23.016 1 87.25 229 ASN A O 1
ATOM 1821 N N . ARG A 1 230 ? 0.176 58.906 23.031 1 93.12 230 ARG A N 1
ATOM 1822 C CA . ARG A 1 230 ? -0.47 58.344 24.219 1 93.12 230 ARG A CA 1
ATOM 1823 C C . ARG A 1 230 ? -1.615 57.406 23.812 1 93.12 230 ARG A C 1
ATOM 1825 O O . ARG A 1 230 ? -2.232 56.781 24.672 1 93.12 230 ARG A O 1
ATOM 1832 N N . LYS A 1 231 ? -1.896 57.312 22.5 1 94.94 231 LYS A N 1
ATOM 1833 C CA . LYS A 1 231 ? -2.922 56.438 21.969 1 94.94 231 LYS A CA 1
ATOM 1834 C C . LYS A 1 231 ? -2.365 55.562 20.828 1 94.94 231 LYS A C 1
ATOM 1836 O O . LYS A 1 231 ? -2.73 55.75 19.672 1 94.94 231 LYS A O 1
ATOM 1841 N N . PRO A 1 232 ? -1.558 54.562 21.172 1 93.31 232 PRO A N 1
ATOM 1842 C CA . PRO A 1 232 ? -0.994 53.688 20.125 1 93.31 232 PRO A CA 1
ATOM 1843 C C . PRO A 1 232 ? -2.053 52.844 19.422 1 93.31 232 PRO A C 1
ATOM 1845 O O . PRO A 1 232 ? -3.068 52.5 20.031 1 93.31 232 PRO A O 1
ATOM 1848 N N . SER A 1 233 ? -1.8 52.594 18.156 1 91 233 SER A N 1
ATOM 1849 C CA . SER A 1 233 ? -2.729 51.781 17.375 1 91 233 SER A CA 1
ATOM 1850 C C . SER A 1 233 ? -2.756 50.344 17.891 1 91 233 SER A C 1
ATOM 1852 O O . SER A 1 233 ? -1.728 49.812 18.297 1 91 233 SER A O 1
ATOM 1854 N N . VAL A 1 234 ? -3.938 49.781 17.891 1 90.62 234 VAL A N 1
ATOM 1855 C CA . VAL A 1 234 ? -4.125 48.375 18.297 1 90.62 234 VAL A CA 1
ATOM 1856 C C . VAL A 1 234 ? -3.846 47.469 17.109 1 90.62 234 VAL A C 1
ATOM 1858 O O . VAL A 1 234 ? -4.238 47.75 15.977 1 90.62 234 VAL A O 1
ATOM 1861 N N . ARG A 1 235 ? -3.135 46.406 17.359 1 91.5 235 ARG A N 1
ATOM 1862 C CA . ARG A 1 235 ? -2.785 45.438 16.328 1 91.5 235 ARG A CA 1
ATOM 1863 C C . ARG A 1 235 ? -4.031 44.75 15.773 1 91.5 235 ARG A C 1
ATOM 1865 O O . ARG A 1 235 ? -4.965 44.438 16.516 1 91.5 235 ARG A O 1
ATOM 1872 N N . LYS A 1 236 ? -3.971 44.5 14.422 1 89.75 236 LYS A N 1
ATOM 1873 C CA . LYS A 1 236 ? -5.051 43.75 13.781 1 89.75 236 LYS A CA 1
ATOM 1874 C C . LYS A 1 236 ? -4.996 42.281 14.164 1 89.75 236 LYS A C 1
ATOM 1876 O O . LYS A 1 236 ? -3.912 41.719 14.297 1 89.75 236 LYS A O 1
ATOM 1881 N N . SER A 1 237 ? -6.195 41.812 14.453 1 89.69 237 SER A N 1
ATOM 1882 C CA . SER A 1 237 ? -6.27 40.375 14.812 1 89.69 237 SER A CA 1
ATOM 1883 C C . SER A 1 237 ? -5.871 39.5 13.641 1 89.69 237 SER A C 1
ATOM 1885 O O . SER A 1 237 ? -6.324 39.719 12.516 1 89.69 237 SER A O 1
ATOM 1887 N N . LEU A 1 238 ? -5.012 38.5 13.883 1 89.88 238 LEU A N 1
ATOM 1888 C CA . LEU A 1 238 ? -4.59 37.562 12.859 1 89.88 238 LEU A CA 1
ATOM 1889 C C . LEU A 1 238 ? -5.047 36.156 13.211 1 89.88 238 LEU A C 1
ATOM 1891 O O . LEU A 1 238 ? -4.66 35.188 12.555 1 89.88 238 LEU A O 1
ATOM 1895 N N . VAL A 1 239 ? -5.91 36.031 14.25 1 91.62 239 VAL A N 1
ATOM 1896 C CA . VAL A 1 239 ? -6.305 34.75 14.812 1 91.62 239 VAL A CA 1
ATOM 1897 C C . VAL A 1 239 ? -6.988 33.906 13.742 1 91.62 239 VAL A C 1
ATOM 1899 O O . VAL A 1 239 ? -6.582 32.781 13.492 1 91.62 239 VAL A O 1
ATOM 1902 N N . THR A 1 240 ? -8.039 34.406 13.055 1 91.94 240 THR A N 1
ATOM 1903 C CA . THR A 1 240 ? -8.828 33.656 12.078 1 91.94 240 THR A CA 1
ATOM 1904 C C . THR A 1 240 ? -7.969 33.281 10.875 1 91.94 240 THR A C 1
ATOM 1906 O O . THR A 1 240 ? -8.031 32.156 10.398 1 91.94 240 THR A O 1
ATOM 1909 N N . ASP A 1 241 ? -7.148 34.219 10.438 1 92.75 241 ASP A N 1
ATOM 1910 C CA . ASP A 1 241 ? -6.297 34 9.273 1 92.75 241 ASP A CA 1
ATOM 1911 C C . ASP A 1 241 ? -5.277 32.875 9.57 1 92.75 241 ASP A C 1
ATOM 1913 O O . ASP A 1 241 ? -5.09 31.984 8.758 1 92.75 241 ASP A O 1
ATOM 1917 N N . LEU A 1 242 ? -4.676 32.938 10.727 1 92.31 242 LEU A N 1
ATOM 1918 C CA . LEU A 1 242 ? -3.668 31.953 11.117 1 92.31 242 LEU A CA 1
ATOM 1919 C C . LEU A 1 242 ? -4.293 30.578 11.297 1 92.31 242 LEU A C 1
ATOM 1921 O O . LEU A 1 242 ? -3.742 29.562 10.828 1 92.31 242 LEU A O 1
ATOM 1925 N N . GLU A 1 243 ? -5.418 30.5 11.93 1 93.06 243 GLU A N 1
ATOM 1926 C CA . GLU A 1 243 ? -6.117 29.234 12.141 1 93.06 243 GLU A CA 1
ATOM 1927 C C . GLU A 1 243 ? -6.527 28.609 10.805 1 93.06 243 GLU A C 1
ATOM 1929 O O . GLU A 1 243 ? -6.289 27.422 10.578 1 93.06 243 GLU A O 1
ATOM 1934 N N . ASN A 1 244 ? -7.117 29.422 9.938 1 90.44 244 ASN A N 1
ATOM 1935 C CA . ASN A 1 244 ? -7.602 28.906 8.664 1 90.44 244 ASN A CA 1
ATOM 1936 C C . ASN A 1 244 ? -6.461 28.375 7.797 1 90.44 244 ASN A C 1
ATOM 1938 O O . ASN A 1 244 ? -6.582 27.328 7.184 1 90.44 244 ASN A O 1
ATOM 1942 N N . LYS A 1 245 ? -5.414 29.109 7.75 1 90.69 245 LYS A N 1
ATOM 1943 C CA . LYS A 1 245 ? -4.266 28.688 6.945 1 90.69 245 LYS A CA 1
ATOM 1944 C C . LYS A 1 245 ? -3.684 27.375 7.457 1 90.69 245 LYS A C 1
ATOM 1946 O O . LYS A 1 245 ? -3.375 26.484 6.664 1 90.69 245 LYS A O 1
ATOM 1951 N N . ALA A 1 246 ? -3.539 27.266 8.797 1 92 246 ALA A N 1
ATOM 1952 C CA . ALA A 1 246 ? -2.998 26.047 9.383 1 92 246 ALA A CA 1
ATOM 1953 C C . ALA A 1 246 ? -3.922 24.859 9.125 1 92 246 ALA A C 1
ATOM 1955 O O . ALA A 1 246 ? -3.465 23.781 8.727 1 92 246 ALA A O 1
ATOM 1956 N N . MET A 1 247 ? -5.211 25.062 9.344 1 89.62 247 MET A N 1
ATOM 1957 C CA . MET A 1 247 ? -6.184 24 9.164 1 89.62 247 MET A CA 1
ATOM 1958 C C . MET A 1 247 ? -6.242 23.547 7.703 1 89.62 247 MET A C 1
ATOM 1960 O O . MET A 1 247 ? -6.371 22.359 7.422 1 89.62 247 MET A O 1
ATOM 1964 N N . GLU A 1 248 ? -6.148 24.484 6.793 1 86.12 248 GLU A N 1
ATOM 1965 C CA . GLU A 1 248 ? -6.137 24.156 5.367 1 86.12 248 GLU A CA 1
ATOM 1966 C C . GLU A 1 248 ? -4.945 23.266 5.012 1 86.12 248 GLU A C 1
ATOM 1968 O O . GLU A 1 248 ? -5.102 22.25 4.328 1 86.12 248 GLU A O 1
ATOM 1973 N N . LYS A 1 249 ? -3.793 23.578 5.48 1 89.5 249 LYS A N 1
ATOM 1974 C CA . L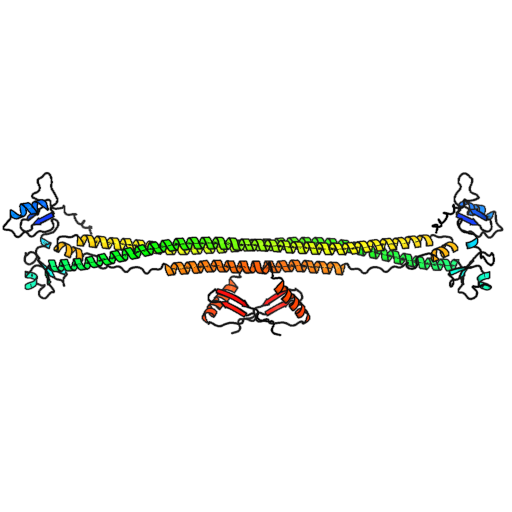YS A 1 249 ? -2.582 22.812 5.195 1 89.5 249 LYS A CA 1
ATOM 1975 C C . LYS A 1 249 ? -2.662 21.422 5.801 1 89.5 249 LYS A C 1
ATOM 1977 O O . LYS A 1 249 ? -2.299 20.438 5.152 1 89.5 249 LYS A O 1
ATOM 1982 N N . LEU A 1 250 ? -3.184 21.391 7.047 1 89.06 250 LEU A N 1
ATOM 1983 C CA . LEU A 1 250 ? -3.316 20.109 7.734 1 89.06 250 LEU A CA 1
ATOM 1984 C C . LEU A 1 250 ? -4.316 19.203 7.012 1 89.06 250 LEU A C 1
ATOM 1986 O O . LEU A 1 250 ? -4.055 18.016 6.812 1 89.06 250 LEU A O 1
ATOM 1990 N N . LEU A 1 251 ? -5.406 19.812 6.574 1 84.62 251 LEU A N 1
ATOM 1991 C CA . LEU A 1 251 ? -6.418 19.062 5.852 1 84.62 251 LEU A CA 1
ATOM 1992 C C . LEU A 1 251 ? -5.879 18.562 4.512 1 84.62 251 LEU A C 1
ATOM 1994 O O . LEU A 1 251 ? -6.23 17.469 4.055 1 84.62 251 LEU A O 1
ATOM 1998 N N . ASN A 1 252 ? -5.043 19.359 3.885 1 82.5 252 ASN A N 1
ATOM 1999 C CA . ASN A 1 252 ? -4.422 18.969 2.625 1 82.5 252 ASN A CA 1
ATOM 2000 C C . ASN A 1 252 ? -3.523 17.75 2.805 1 82.5 252 ASN A C 1
ATOM 2002 O O . ASN A 1 252 ? -3.525 16.844 1.967 1 82.5 252 ASN A O 1
ATOM 2006 N N . ILE A 1 253 ? -2.842 17.672 3.881 1 86.56 253 ILE A N 1
ATOM 2007 C CA . ILE A 1 253 ? -1.965 16.547 4.164 1 86.56 253 ILE A CA 1
ATOM 2008 C C . ILE A 1 253 ? -2.799 15.281 4.379 1 86.56 253 ILE A C 1
ATOM 2010 O O . ILE A 1 253 ? -2.482 14.219 3.838 1 86.56 253 ILE A O 1
ATOM 2014 N N . GLU A 1 254 ? -3.887 15.438 5.133 1 84.38 254 GLU A N 1
ATOM 2015 C CA . GLU A 1 254 ? -4.773 14.305 5.391 1 84.38 254 GLU A CA 1
ATOM 2016 C C . GLU A 1 254 ? -5.406 13.797 4.102 1 84.38 254 GLU A C 1
ATOM 2018 O O . GLU A 1 254 ? -5.504 12.586 3.889 1 84.38 254 GLU A O 1
ATOM 2023 N N . SER A 1 255 ? -5.805 14.75 3.273 1 78.62 255 SER A N 1
ATOM 2024 C CA . SER A 1 255 ? -6.438 14.391 2.01 1 78.62 255 SER A CA 1
ATOM 2025 C C . SER A 1 255 ? -5.465 13.664 1.091 1 78.62 255 SER A C 1
ATOM 2027 O O . SER A 1 255 ? -5.852 12.734 0.382 1 78.62 255 SER A O 1
ATOM 2029 N N . MET A 1 256 ? -4.227 14.07 1.114 1 76.94 256 MET A N 1
ATOM 2030 C CA . MET A 1 256 ? -3.195 13.398 0.328 1 76.94 256 MET A CA 1
ATOM 2031 C C . MET A 1 256 ? -3.018 11.953 0.78 1 76.94 256 MET A C 1
ATOM 2033 O O . MET A 1 256 ? -2.902 11.047 -0.049 1 76.94 256 MET A O 1
ATOM 2037 N N . ASN A 1 257 ? -3.059 11.758 2.062 1 81.44 257 ASN A N 1
ATOM 2038 C CA . ASN A 1 257 ? -2.955 10.406 2.604 1 81.44 257 ASN A CA 1
ATOM 2039 C C . ASN A 1 257 ? -4.152 9.555 2.201 1 81.44 257 ASN A C 1
ATOM 2041 O O . ASN A 1 257 ? -3.988 8.391 1.823 1 81.44 257 ASN A O 1
ATOM 2045 N N . GLU A 1 258 ? -5.328 10.141 2.355 1 74.5 258 GLU A N 1
ATOM 2046 C CA . GLU A 1 258 ? -6.543 9.406 2.023 1 74.5 258 GLU A CA 1
ATOM 2047 C C . GLU A 1 258 ? -6.547 8.977 0.56 1 74.5 258 GLU A C 1
ATOM 2049 O O . GLU A 1 258 ? -6.945 7.859 0.237 1 74.5 258 GLU A O 1
ATOM 2054 N N . LEU A 1 259 ? -6.148 9.836 -0.311 1 69.88 259 LEU A N 1
ATOM 2055 C CA . LEU A 1 259 ? -6.094 9.523 -1.735 1 69.88 259 LEU A CA 1
ATOM 2056 C C . LEU A 1 259 ? -5.105 8.398 -2.008 1 69.88 259 LEU A C 1
ATOM 2058 O O . LEU A 1 259 ? -5.395 7.488 -2.787 1 69.88 259 LEU A O 1
ATOM 2062 N N . GLN A 1 260 ? -4.012 8.445 -1.334 1 70 260 GLN A N 1
ATOM 2063 C CA . GLN A 1 260 ? -2.982 7.434 -1.522 1 70 260 GLN A CA 1
ATOM 2064 C C . GLN A 1 260 ? -3.445 6.074 -1.005 1 70 260 GLN A C 1
ATOM 2066 O O . GLN A 1 260 ? -3.275 5.055 -1.678 1 70 260 GLN A O 1
ATOM 2071 N N . VAL A 1 261 ? -4.066 6.086 0.147 1 74.94 261 VAL A N 1
ATOM 2072 C CA . VAL A 1 261 ? -4.527 4.855 0.775 1 74.94 261 VAL A CA 1
ATOM 2073 C C . VAL A 1 261 ? -5.68 4.262 -0.034 1 74.94 261 VAL A C 1
ATOM 2075 O O . VAL A 1 261 ? -5.742 3.045 -0.236 1 74.94 261 VAL A O 1
ATOM 2078 N N . ASP A 1 262 ? -6.594 5.098 -0.495 1 66.06 262 ASP A N 1
ATOM 2079 C CA . ASP A 1 262 ? -7.734 4.637 -1.285 1 66.06 262 ASP A CA 1
ATOM 2080 C C . ASP A 1 262 ? -7.27 3.955 -2.57 1 66.06 262 ASP A C 1
ATOM 2082 O O . ASP A 1 262 ? -7.848 2.951 -2.99 1 66.06 262 ASP A O 1
ATOM 2086 N N . GLN A 1 263 ? -6.34 4.43 -3.168 1 62.62 263 GLN A N 1
ATOM 2087 C CA . GLN A 1 263 ? -5.82 3.848 -4.398 1 62.62 263 GLN A CA 1
ATOM 2088 C C . GLN A 1 263 ? -5.199 2.479 -4.141 1 62.62 263 GLN A C 1
ATOM 2090 O O . GLN A 1 263 ? -5.336 1.564 -4.957 1 62.62 263 GLN A O 1
ATOM 2095 N N . ILE A 1 264 ? -4.586 2.348 -3.023 1 64.19 264 ILE A N 1
ATOM 2096 C CA . ILE A 1 264 ? -3.963 1.082 -2.656 1 64.19 264 ILE A CA 1
ATOM 2097 C C . ILE A 1 264 ? -5.043 0.039 -2.369 1 64.19 264 ILE A C 1
ATOM 2099 O O . ILE A 1 264 ? -4.957 -1.098 -2.838 1 64.19 264 ILE A O 1
ATOM 2103 N N . ILE A 1 265 ? -6.105 0.424 -1.686 1 61.66 265 ILE A N 1
ATOM 2104 C CA . ILE A 1 265 ? -7.172 -0.488 -1.287 1 61.66 265 ILE A CA 1
ATOM 2105 C C . ILE A 1 265 ? -7.996 -0.882 -2.51 1 61.66 265 ILE A C 1
ATOM 2107 O O . ILE A 1 265 ? -8.383 -2.045 -2.66 1 61.66 265 ILE A O 1
ATOM 2111 N N . HIS A 1 266 ? -8.273 0.047 -3.375 1 58.75 266 HIS A N 1
ATOM 2112 C CA . HIS A 1 266 ? -9.062 -0.238 -4.566 1 58.75 266 HIS A CA 1
ATOM 2113 C C . HIS A 1 266 ? -8.336 -1.204 -5.496 1 58.75 266 HIS A C 1
ATOM 2115 O O . HIS A 1 266 ? -8.961 -2.07 -6.109 1 58.75 266 HIS A O 1
ATOM 2121 N N . HIS A 1 267 ? -7.145 -1.067 -5.574 1 54.16 267 HIS A N 1
ATOM 2122 C CA . HIS A 1 267 ? -6.402 -1.938 -6.477 1 54.16 267 HIS A CA 1
ATOM 2123 C C . HIS A 1 267 ? -6.234 -3.332 -5.883 1 54.16 267 HIS A C 1
ATOM 2125 O O . HIS A 1 267 ? -6.133 -4.316 -6.621 1 54.16 267 HIS A O 1
ATOM 2131 N N . ALA A 1 268 ? -6.148 -3.363 -4.59 1 53.84 268 ALA A N 1
ATOM 2132 C CA . ALA A 1 268 ? -6.078 -4.672 -3.943 1 53.84 268 ALA A CA 1
ATOM 2133 C C . ALA A 1 268 ? -7.375 -5.449 -4.133 1 53.84 268 ALA A C 1
ATOM 2135 O O . ALA A 1 268 ? -7.371 -6.684 -4.145 1 53.84 268 ALA A O 1
ATOM 2136 N N . HIS A 1 269 ? -8.492 -4.789 -4.043 1 43.44 269 HIS A N 1
ATOM 2137 C CA . HIS A 1 269 ? -9.773 -5.434 -4.277 1 43.44 269 HIS A CA 1
ATOM 2138 C C . HIS A 1 269 ? -10.43 -4.906 -5.551 1 43.44 269 HIS A C 1
ATOM 2140 O O . HIS A 1 269 ? -11.305 -4.043 -5.492 1 43.44 269 HIS A O 1
ATOM 2146 N N . PRO A 1 270 ? -9.82 -5.188 -6.625 1 40.62 270 PRO A N 1
ATOM 2147 C CA . PRO A 1 270 ? -10.508 -4.656 -7.805 1 40.62 270 PRO A CA 1
ATOM 2148 C C . PRO A 1 270 ? -11.992 -5.043 -7.844 1 40.62 270 PRO A C 1
ATOM 2150 O O . PRO A 1 270 ? -12.359 -6.125 -7.387 1 40.62 270 PRO A O 1
ATOM 2153 N N . ASP A 1 271 ? -12.898 -4.324 -7.453 1 36.38 271 ASP A N 1
ATOM 2154 C CA . ASP A 1 271 ? -14.297 -4.723 -7.641 1 36.38 271 ASP A CA 1
ATOM 2155 C C . ASP A 1 271 ? -14.43 -5.695 -8.812 1 36.38 271 ASP A C 1
ATOM 2157 O O . ASP A 1 271 ? -13.992 -5.406 -9.922 1 36.38 271 ASP A O 1
ATOM 2161 N N . THR A 1 272 ? -14.539 -6.965 -8.508 1 34.78 272 THR A N 1
ATOM 2162 C CA . THR A 1 272 ? -14.836 -8.039 -9.453 1 34.78 272 THR A CA 1
ATOM 2163 C C . THR A 1 272 ? -15.789 -7.559 -10.539 1 34.78 272 THR A C 1
ATOM 2165 O O . THR A 1 272 ? -15.852 -8.141 -11.625 1 34.78 272 THR A O 1
ATOM 2168 N N . LYS A 1 273 ? -16.75 -6.746 -10.172 1 33.91 273 LYS A N 1
ATOM 2169 C CA . LYS A 1 273 ? -17.812 -6.418 -11.125 1 33.91 273 LYS A CA 1
ATOM 2170 C C . LYS A 1 273 ? -17.266 -5.609 -12.297 1 33.91 273 LYS A C 1
ATOM 2172 O O . LYS A 1 273 ? -17.656 -5.832 -13.445 1 33.91 273 LYS A O 1
ATOM 2177 N N . GLU A 1 274 ? -16.547 -4.605 -12 1 34.72 274 GLU A N 1
ATOM 2178 C CA . GLU A 1 274 ? -16.109 -3.74 -13.094 1 34.72 274 GLU A CA 1
ATOM 2179 C C . GLU A 1 274 ? -15.039 -4.426 -13.938 1 34.72 274 GLU A C 1
ATOM 2181 O O . GLU A 1 274 ? -15 -4.25 -15.156 1 34.72 274 GLU A O 1
ATOM 2186 N N . THR A 1 275 ? -14.242 -5.223 -13.344 1 34.59 275 THR A N 1
ATOM 2187 C CA . THR A 1 275 ? -13.266 -5.988 -14.102 1 34.59 275 THR A CA 1
ATOM 2188 C C . THR A 1 275 ? -13.945 -7.109 -14.883 1 34.59 275 THR A C 1
ATOM 2190 O O . THR A 1 275 ? -13.523 -7.449 -15.992 1 34.59 275 THR A O 1
ATOM 2193 N N . SER A 1 276 ? -14.992 -7.617 -14.336 1 36.47 276 SER A N 1
ATOM 2194 C CA . SER A 1 276 ? -15.734 -8.594 -15.125 1 36.47 276 SER A CA 1
ATOM 2195 C C . SER A 1 276 ? -16.328 -7.953 -16.375 1 36.47 276 SER A C 1
ATOM 2197 O O . SER A 1 276 ? -16.297 -8.547 -17.453 1 36.47 276 SER A O 1
ATOM 2199 N N . LEU A 1 277 ? -16.906 -6.754 -16.188 1 34.56 277 LEU A N 1
ATOM 2200 C CA . LEU A 1 277 ? -17.453 -6.082 -17.344 1 34.56 277 LEU A CA 1
ATOM 2201 C C . LEU A 1 277 ? -16.359 -5.656 -18.312 1 34.56 277 LEU A C 1
ATOM 2203 O O . LEU A 1 277 ? -16.516 -5.773 -19.531 1 34.56 277 LEU A O 1
ATOM 2207 N N . LEU A 1 278 ? -15.234 -5.188 -17.734 1 35.62 278 LEU A N 1
ATOM 2208 C CA . LEU A 1 278 ? -14.125 -4.883 -18.641 1 35.62 278 LEU A CA 1
ATOM 2209 C C . LEU A 1 278 ? -13.523 -6.16 -19.203 1 35.62 278 LEU A C 1
ATOM 2211 O O . LEU A 1 278 ? -13.195 -6.211 -20.391 1 35.62 278 LEU A O 1
ATOM 2215 N N . ASP A 1 279 ? -13.453 -7.148 -18.422 1 37.03 279 ASP A N 1
ATOM 2216 C CA . ASP A 1 279 ? -12.961 -8.422 -18.938 1 37.03 279 ASP A CA 1
ATOM 2217 C C . ASP A 1 279 ? -13.922 -9 -19.969 1 37.03 279 ASP A C 1
ATOM 2219 O O . ASP A 1 279 ? -13.5 -9.492 -21.016 1 37.03 279 ASP A O 1
ATOM 2223 N N . GLU A 1 280 ? -15.148 -8.992 -19.656 1 38.97 280 GLU A N 1
ATOM 2224 C CA . GLU A 1 280 ? -16.109 -9.422 -20.656 1 38.97 280 GLU A CA 1
ATOM 2225 C C . GLU A 1 280 ? -16.062 -8.516 -21.891 1 38.97 280 GLU A C 1
ATOM 2227 O O . GLU A 1 280 ? -16.094 -8.992 -23.031 1 38.97 280 GLU A O 1
ATOM 2232 N N . HIS A 1 281 ? -15.961 -7.207 -21.641 1 37.44 281 HIS A N 1
ATOM 2233 C CA . HIS A 1 281 ? -15.836 -6.277 -22.75 1 37.44 281 HIS A CA 1
ATOM 2234 C C . HIS A 1 281 ? -14.469 -6.395 -23.422 1 37.44 281 HIS A C 1
ATOM 2236 O O . HIS A 1 281 ? -14.367 -6.367 -24.641 1 37.44 281 HIS A O 1
ATOM 2242 N N . MET A 1 282 ? -13.523 -6.531 -22.656 1 37.44 282 MET A N 1
ATOM 2243 C CA . MET A 1 282 ? -12.18 -6.719 -23.203 1 37.44 282 MET A CA 1
ATOM 2244 C C . MET A 1 282 ? -12.062 -8.062 -23.906 1 37.44 282 MET A C 1
ATOM 2246 O O . MET A 1 282 ? -11.43 -8.172 -24.953 1 37.44 282 MET A O 1
ATOM 2250 N N . ASN A 1 283 ? -12.617 -9 -23.344 1 38.72 283 ASN A N 1
ATOM 2251 C CA . ASN A 1 283 ? -12.688 -10.258 -24.078 1 38.72 283 ASN A CA 1
ATOM 2252 C C . ASN A 1 283 ? -13.492 -10.102 -25.375 1 38.72 283 ASN A C 1
ATOM 2254 O O . ASN A 1 283 ? -13.133 -10.664 -26.406 1 38.72 283 ASN A O 1
ATOM 2258 N N . SER A 1 284 ? -14.562 -9.32 -25.281 1 38.28 284 SER A N 1
ATOM 2259 C CA . SER A 1 284 ? -15.281 -9.047 -26.531 1 38.28 284 SER A CA 1
ATOM 2260 C C . SER A 1 284 ? -14.453 -8.18 -27.469 1 38.28 284 SER A C 1
ATOM 2262 O O . SER A 1 284 ? -14.5 -8.367 -28.688 1 38.28 284 SER A O 1
ATOM 2264 N N . LEU A 1 285 ? -13.742 -7.215 -26.875 1 38.88 285 LEU A N 1
ATOM 2265 C CA . LEU A 1 285 ? -12.922 -6.324 -27.688 1 38.88 285 LEU A CA 1
ATOM 2266 C C . LEU A 1 285 ? -11.672 -7.035 -28.188 1 38.88 285 LEU A C 1
ATOM 2268 O O . LEU A 1 285 ? -11.195 -6.766 -29.281 1 38.88 285 LEU A O 1
ATOM 2272 N N . LYS A 1 286 ? -11.07 -7.801 -27.406 1 39.41 286 LYS A N 1
ATOM 2273 C CA . LYS A 1 286 ? -10.008 -8.648 -27.922 1 39.41 286 LYS A CA 1
ATOM 2274 C C . LYS A 1 286 ? -10.469 -9.422 -29.156 1 39.41 286 LYS A C 1
ATOM 2276 O O . LYS A 1 286 ? -9.688 -9.648 -30.078 1 39.41 286 LYS A O 1
ATOM 2281 N N . GLU A 1 287 ? -11.672 -9.781 -29.109 1 39.84 287 GLU A N 1
ATOM 2282 C CA . GLU A 1 287 ? -12.141 -10.406 -30.344 1 39.84 287 GLU A CA 1
ATOM 2283 C C . GLU A 1 287 ? -12.133 -9.422 -31.5 1 39.84 287 GLU A C 1
ATOM 2285 O O . GLU A 1 287 ? -11.875 -9.812 -32.656 1 39.84 287 GLU A O 1
ATOM 2290 N N . GLN A 1 288 ? -12.609 -8.055 -31.266 1 38.19 288 GLN A N 1
ATOM 2291 C CA . GLN A 1 288 ? -12.766 -7.242 -32.469 1 38.19 288 GLN A CA 1
ATOM 2292 C C . GLN A 1 288 ? -11.5 -6.422 -32.75 1 38.19 288 GLN A C 1
ATOM 2294 O O . GLN A 1 288 ? -11.398 -5.754 -33.781 1 38.19 288 GLN A O 1
ATOM 2299 N N . ASN A 1 289 ? -10.281 -6.688 -32.5 1 34.97 289 ASN A N 1
ATOM 2300 C CA . ASN A 1 289 ? -9.039 -6.004 -32.844 1 34.97 289 ASN A CA 1
ATOM 2301 C C . ASN A 1 289 ? -9.195 -4.488 -32.781 1 34.97 289 ASN A C 1
ATOM 2303 O O . ASN A 1 289 ? -8.562 -3.752 -33.531 1 34.97 289 ASN A O 1
ATOM 2307 N N . GLU A 1 290 ? -10.305 -3.838 -32.219 1 34.59 290 GLU A N 1
ATOM 2308 C CA . GLU A 1 290 ? -10.562 -2.414 -32.406 1 34.59 290 GLU A CA 1
ATOM 2309 C C . GLU A 1 290 ? -9.984 -1.593 -31.266 1 34.59 290 GLU A C 1
ATOM 2311 O O . GLU A 1 290 ? -9.875 -2.082 -30.141 1 34.59 290 GLU A O 1
ATOM 2316 N N . VAL A 1 291 ? -9.016 -0.59 -31.531 1 34.56 291 VAL A N 1
ATOM 2317 C CA . VAL A 1 291 ? -8.469 0.479 -30.703 1 34.56 291 VAL A CA 1
ATOM 2318 C C . VAL A 1 291 ? -9.602 1.324 -30.125 1 34.56 291 VAL A C 1
ATOM 2320 O O . VAL A 1 291 ? -10.477 1.778 -30.859 1 34.56 291 VAL A O 1
ATOM 2323 N N . TRP A 1 292 ? -10.094 1.161 -28.938 1 33.62 292 TRP A N 1
ATOM 2324 C CA . TRP A 1 292 ? -11.18 2.027 -28.5 1 33.62 292 TRP A CA 1
ATOM 2325 C C . TRP A 1 292 ? -10.648 3.164 -27.625 1 33.62 292 TRP A C 1
ATOM 2327 O O . TRP A 1 292 ? -9.641 3.004 -26.938 1 33.62 292 TRP A O 1
ATOM 2337 N N . THR A 1 293 ? -10.977 4.371 -27.969 1 33.59 293 THR A N 1
ATOM 2338 C CA . THR A 1 293 ? -10.758 5.621 -27.234 1 33.59 293 THR A CA 1
ATOM 2339 C C . THR A 1 293 ? -11.867 5.852 -26.219 1 33.59 293 THR A C 1
ATOM 2341 O O . THR A 1 293 ? -13.047 5.758 -26.531 1 33.59 293 THR A O 1
ATOM 2344 N N . ILE A 1 294 ? -11.797 5.516 -25.031 1 35.12 294 ILE A N 1
ATOM 2345 C CA . ILE A 1 294 ? -12.82 5.789 -24.031 1 35.12 294 ILE A CA 1
ATOM 2346 C C . ILE A 1 294 ? -12.617 7.188 -23.453 1 35.12 294 ILE A C 1
ATOM 2348 O O . ILE A 1 294 ? -11.555 7.496 -22.906 1 35.12 294 ILE A O 1
ATOM 2352 N N . PRO A 1 295 ? -13.523 8.078 -23.656 1 35.09 295 PRO A N 1
ATOM 2353 C CA . PRO A 1 295 ? -13.469 9.406 -23.047 1 35.09 295 PRO A CA 1
ATOM 2354 C C . PRO A 1 295 ? -13.664 9.375 -21.531 1 35.09 295 PRO A C 1
ATOM 2356 O O . PRO A 1 295 ? -14.562 8.68 -21.031 1 35.09 295 PRO A O 1
ATOM 2359 N N . ILE A 1 296 ? -12.719 9.5 -20.797 1 34.94 296 ILE A N 1
ATOM 2360 C CA . ILE A 1 296 ? -12.891 9.609 -19.359 1 34.94 296 ILE A CA 1
ATOM 2361 C C . ILE A 1 296 ? -13.031 11.07 -18.953 1 34.94 296 ILE A C 1
ATOM 2363 O O . ILE A 1 296 ? -12.352 11.945 -19.516 1 34.94 296 ILE A O 1
ATOM 2367 N N . THR A 1 297 ? -14.062 11.398 -18.328 1 34.84 297 THR A N 1
ATOM 2368 C CA . THR A 1 297 ? -14.312 12.719 -17.766 1 34.84 297 THR A CA 1
ATOM 2369 C C . THR A 1 297 ? -13.734 12.812 -16.344 1 34.84 297 THR A C 1
ATOM 2371 O O . THR A 1 297 ? -14.039 11.984 -15.492 1 34.84 297 THR A O 1
ATOM 2374 N N . ILE A 1 298 ? -12.734 13.547 -16.266 1 36 298 ILE A N 1
ATOM 2375 C CA . ILE A 1 298 ? -12.211 13.891 -14.953 1 36 298 ILE A CA 1
ATOM 2376 C C . ILE A 1 298 ? -12.891 15.156 -14.438 1 36 298 ILE A C 1
ATOM 2378 O O . ILE A 1 298 ? -12.906 16.188 -15.125 1 36 298 ILE A O 1
ATOM 2382 N N . THR A 1 299 ? -13.797 14.945 -13.484 1 33.72 299 THR A N 1
ATOM 2383 C CA . THR A 1 299 ? -14.438 16.078 -12.828 1 33.72 299 THR A CA 1
ATOM 2384 C C . THR A 1 299 ? -13.625 16.531 -11.617 1 33.72 299 THR A C 1
ATOM 2386 O O . THR A 1 299 ? -13.281 15.719 -10.758 1 33.72 299 THR A O 1
ATOM 2389 N N . ALA A 1 300 ? -12.977 17.594 -11.797 1 35.16 300 ALA A N 1
ATOM 2390 C CA . ALA A 1 300 ? -12.289 18.234 -10.68 1 35.16 300 ALA A CA 1
ATOM 2391 C C . ALA A 1 300 ? -13.242 19.078 -9.852 1 35.16 300 ALA A C 1
ATOM 2393 O O . ALA A 1 300 ? -14.102 19.781 -10.414 1 35.16 300 ALA A O 1
ATOM 2394 N N . ASN A 1 301 ? -13.711 18.547 -8.719 1 31.62 301 ASN A N 1
ATOM 2395 C CA . ASN A 1 301 ? -14.453 19.453 -7.848 1 31.62 301 ASN A CA 1
ATOM 2396 C C . ASN A 1 301 ? -13.516 20.422 -7.133 1 31.62 301 ASN A C 1
ATOM 2398 O O . ASN A 1 301 ? -12.625 20 -6.395 1 31.62 301 ASN A O 1
ATOM 2402 N N . LYS A 1 302 ? -13.625 21.75 -7.523 1 38.56 302 LYS A N 1
ATOM 2403 C CA . LYS A 1 302 ? -12.906 22.875 -6.949 1 38.56 302 LYS A CA 1
ATOM 2404 C C . LYS A 1 302 ? -12.961 22.844 -5.422 1 38.56 302 LYS A C 1
ATOM 2406 O O . LYS A 1 302 ? -11.977 23.156 -4.754 1 38.56 302 LYS A O 1
ATOM 2411 N N . GLU A 1 303 ? -14.102 22.734 -5.02 1 41.22 303 GLU A N 1
ATOM 2412 C CA . GLU A 1 303 ? -14.312 22.938 -3.59 1 41.22 303 GLU A CA 1
ATOM 2413 C C . GLU A 1 303 ? -13.602 21.875 -2.758 1 41.22 303 GLU A C 1
ATOM 2415 O O . GLU A 1 303 ? -13.141 22.156 -1.649 1 41.22 303 GLU A O 1
ATOM 2420 N N . ARG A 1 304 ? -13.539 20.594 -3.34 1 39.88 304 ARG A N 1
ATOM 2421 C CA . ARG A 1 304 ? -12.961 19.547 -2.498 1 39.88 304 ARG A CA 1
ATOM 2422 C C . ARG A 1 304 ? -11.594 19.109 -3.021 1 39.88 304 ARG A C 1
ATOM 2424 O O . ARG A 1 304 ? -11 18.172 -2.51 1 39.88 304 ARG A O 1
ATOM 2431 N N . ASP A 1 305 ? -10.961 19.906 -3.84 1 38.12 305 ASP A N 1
ATOM 2432 C CA . ASP A 1 305 ? -9.664 19.625 -4.441 1 38.12 305 ASP A CA 1
ATOM 2433 C C . ASP A 1 305 ? -9.539 18.156 -4.836 1 38.12 305 ASP A C 1
ATOM 2435 O O . ASP A 1 305 ? -8.508 17.516 -4.59 1 38.12 305 ASP A O 1
ATOM 2439 N N . LEU A 1 306 ? -10.672 17.5 -4.969 1 36.12 306 LEU A N 1
ATOM 2440 C CA . LEU A 1 306 ? -10.781 16.125 -5.402 1 36.12 306 LEU A CA 1
ATOM 2441 C C . LEU A 1 306 ? -11.211 16.047 -6.863 1 36.12 306 LEU A C 1
ATOM 2443 O O . LEU A 1 306 ? -11.883 16.938 -7.367 1 36.12 306 LEU A O 1
ATOM 2447 N N . TYR A 1 307 ? -10.461 15.398 -7.738 1 35.38 307 TYR A N 1
ATOM 2448 C CA . TYR A 1 307 ? -10.969 15.133 -9.078 1 35.38 307 TYR A CA 1
ATOM 2449 C C . TYR A 1 307 ? -11.492 13.711 -9.195 1 35.38 307 TYR A C 1
ATOM 2451 O O . TYR A 1 307 ? -11.062 12.82 -8.453 1 35.38 307 TYR A O 1
ATOM 2459 N N . TRP A 1 308 ? -12.844 13.625 -9.609 1 37.66 308 TRP A N 1
ATOM 2460 C CA . TRP A 1 308 ? -13.461 12.352 -9.945 1 37.66 308 TRP A CA 1
ATOM 2461 C C . TRP A 1 308 ? -13.336 12.055 -11.438 1 37.66 308 TRP A C 1
ATOM 2463 O O . TRP A 1 308 ? -13.414 12.969 -12.266 1 37.66 308 TRP A O 1
ATOM 2473 N N . ILE A 1 309 ? -12.703 10.969 -11.805 1 35.62 309 ILE A N 1
ATOM 2474 C CA . ILE A 1 309 ? -12.672 10.484 -13.18 1 35.62 309 ILE A CA 1
ATOM 2475 C C . ILE A 1 309 ? -13.914 9.633 -13.461 1 35.62 309 ILE A C 1
ATOM 2477 O O . ILE A 1 309 ? -14.211 8.695 -12.711 1 35.62 309 ILE A O 1
ATOM 2481 N N . SER A 1 310 ? -14.898 10.25 -14.086 1 33.91 310 SER A N 1
ATOM 2482 C CA . SER A 1 310 ? -16.062 9.5 -14.531 1 33.91 310 SER A CA 1
ATOM 2483 C C . SER A 1 310 ? -15.898 9.016 -15.969 1 33.91 310 SER A C 1
ATOM 2485 O O . SER A 1 310 ? -15.273 9.688 -16.781 1 33.91 310 SER A O 1
ATOM 2487 N N . TYR A 1 311 ? -15.859 7.68 -16.203 1 35.38 311 TYR A N 1
ATOM 2488 C CA . TYR A 1 311 ? -15.867 7.062 -17.516 1 35.38 311 TYR A CA 1
ATOM 2489 C C . TYR A 1 311 ? -17.281 7.016 -18.094 1 35.38 311 TYR A C 1
ATOM 2491 O O . TYR A 1 311 ? -18.219 6.633 -17.391 1 35.38 311 TYR A O 1
ATOM 2499 N N . GLN A 1 312 ? -17.531 8.094 -18.922 1 33.72 312 GLN A N 1
ATOM 2500 C CA . GLN A 1 312 ? -18.781 7.875 -19.641 1 33.72 312 GLN A CA 1
ATOM 2501 C C . GLN A 1 312 ? -18.672 6.676 -20.578 1 33.72 312 GLN A C 1
ATOM 2503 O O . GLN A 1 312 ? -17.594 6.367 -21.078 1 33.72 312 GLN A O 1
ATOM 2508 N N . GLY A 1 313 ? -19.75 5.969 -20.906 1 30.77 313 GLY A N 1
ATOM 2509 C CA . GLY A 1 313 ? -20.094 4.836 -21.766 1 30.77 313 GLY A CA 1
ATOM 2510 C C . GLY A 1 313 ? -19.172 4.707 -22.969 1 30.77 313 GLY A C 1
ATOM 2511 O O . GLY A 1 313 ? -18.438 5.641 -23.297 1 30.77 313 GLY A O 1
ATOM 2512 N N . PHE A 1 314 ? -18.812 3.441 -23.266 1 30.28 314 PHE A N 1
ATOM 2513 C CA . PHE A 1 314 ? -18.141 2.988 -24.484 1 30.28 314 PHE A CA 1
ATOM 2514 C C . PHE A 1 314 ? -18.875 3.504 -25.719 1 30.28 314 PHE A C 1
ATOM 2516 O O . PHE A 1 314 ? -20.094 3.42 -25.812 1 30.28 314 PHE A O 1
ATOM 2523 N N . SER A 1 315 ? -18.672 4.797 -25.969 1 26.19 315 SER A N 1
ATOM 2524 C CA . SER A 1 315 ? -19.312 4.961 -27.266 1 26.19 315 SER A CA 1
ATOM 2525 C C . SER A 1 315 ? -18.594 4.148 -28.344 1 26.19 315 SER A C 1
ATOM 2527 O O . SER A 1 315 ? -17.359 4.031 -28.312 1 26.19 315 SER A O 1
ATOM 2529 N N . ARG A 1 316 ? -19.438 3.301 -29.172 1 26.44 316 ARG A N 1
ATOM 2530 C CA . ARG A 1 316 ? -19.156 2.684 -30.453 1 26.44 316 ARG A CA 1
ATOM 2531 C C . ARG A 1 316 ? -18.688 3.727 -31.469 1 26.44 316 ARG A C 1
ATOM 2533 O O . ARG A 1 316 ? -19.25 4.824 -31.531 1 26.44 316 ARG A O 1
ATOM 2540 N N . MET B 1 1 ? 31.156 65.375 29.094 1 24.86 1 MET B N 1
ATOM 2541 C CA . MET B 1 1 ? 29.797 65.938 29.172 1 24.86 1 MET B CA 1
ATOM 2542 C C . MET B 1 1 ? 29 65.188 30.266 1 24.86 1 MET B C 1
ATOM 2544 O O . MET B 1 1 ? 28.672 64 30.141 1 24.86 1 MET B O 1
ATOM 2548 N N . MET B 1 2 ? 29.25 65.625 31.5 1 27.09 2 MET B N 1
ATOM 2549 C CA . MET B 1 2 ? 28.844 64.938 32.719 1 27.09 2 MET B CA 1
ATOM 2550 C C . MET B 1 2 ? 27.328 64.875 32.844 1 27.09 2 MET B C 1
ATOM 2552 O O . MET B 1 2 ? 26.641 65.875 32.531 1 27.09 2 MET B O 1
ATOM 2556 N N . LYS B 1 3 ? 26.703 63.719 32.75 1 34.38 3 LYS B N 1
ATOM 2557 C CA . LYS B 1 3 ? 25.312 63.375 33.062 1 34.38 3 LYS B CA 1
ATOM 2558 C C . LYS B 1 3 ? 24.828 64.062 34.312 1 34.38 3 LYS B C 1
ATOM 2560 O O . LYS B 1 3 ? 25.406 63.938 35.406 1 34.38 3 LYS B O 1
ATOM 2565 N N . LYS B 1 4 ? 24.672 65.375 34.281 1 37.62 4 LYS B N 1
ATOM 2566 C CA . LYS B 1 4 ? 24.234 66.125 35.469 1 37.62 4 LYS B CA 1
ATOM 2567 C C . LYS B 1 4 ? 23.141 65.375 36.219 1 37.62 4 LYS B C 1
ATOM 2569 O O . LYS B 1 4 ? 22.078 65.062 35.688 1 37.62 4 LYS B O 1
ATOM 2574 N N . VAL B 1 5 ? 23.516 64.5 37.031 1 38.91 5 VAL B N 1
ATOM 2575 C CA . VAL B 1 5 ? 22.688 63.75 38 1 38.91 5 VAL B CA 1
ATOM 2576 C C . VAL B 1 5 ? 21.562 64.688 38.5 1 38.91 5 VAL B C 1
ATOM 2578 O O . VAL B 1 5 ? 21.812 65.812 38.875 1 38.91 5 VAL B O 1
ATOM 2581 N N . GLU B 1 6 ? 20.422 64.688 37.938 1 37.38 6 GLU B N 1
ATOM 2582 C CA . GLU B 1 6 ? 19.219 65.25 38.531 1 37.38 6 GLU B CA 1
ATOM 2583 C C . GLU B 1 6 ? 19.219 65.062 40.031 1 37.38 6 GLU B C 1
ATOM 2585 O O . GLU B 1 6 ? 19.281 63.969 40.531 1 37.38 6 GLU B O 1
ATOM 2590 N N . GLU B 1 7 ? 19.938 65.875 40.812 1 38.16 7 GLU B N 1
ATOM 2591 C CA . GLU B 1 7 ? 19.922 65.938 42.281 1 38.16 7 GLU B CA 1
ATOM 2592 C C . GLU B 1 7 ? 18.516 65.688 42.812 1 38.16 7 GLU B C 1
ATOM 2594 O O . GLU B 1 7 ? 17.547 66.312 42.375 1 38.16 7 GLU B O 1
ATOM 2599 N N . GLU B 1 8 ? 18.188 64.5 43.156 1 43.62 8 GLU B N 1
ATOM 2600 C CA . GLU B 1 8 ? 17.062 64.125 44 1 43.62 8 GLU B CA 1
ATOM 2601 C C . GLU B 1 8 ? 16.859 65.188 45.125 1 43.62 8 GLU B C 1
ATOM 2603 O O . GLU B 1 8 ? 17.703 65.312 46 1 43.62 8 GLU B O 1
ATOM 2608 N N . GLU B 1 9 ? 16.516 66.5 44.906 1 47.69 9 GLU B N 1
ATOM 2609 C CA . GLU B 1 9 ? 16.25 67.5 45.906 1 47.69 9 GLU B CA 1
ATOM 2610 C C . GLU B 1 9 ? 15.586 66.875 47.125 1 47.69 9 GLU B C 1
ATOM 2612 O O . GLU B 1 9 ? 14.656 66.062 47 1 47.69 9 GLU B O 1
ATOM 2617 N N . LYS B 1 10 ? 16.156 66.812 48.156 1 58.03 10 LYS B N 1
ATOM 2618 C CA . LYS B 1 10 ? 15.711 66.375 49.5 1 58.03 10 LYS B CA 1
ATOM 2619 C C . LYS B 1 10 ? 14.367 67 49.844 1 58.03 10 LYS B C 1
ATOM 2621 O O . LYS B 1 10 ? 14.18 68.188 49.688 1 58.03 10 LYS B O 1
ATOM 2626 N N . PRO B 1 11 ? 13.297 66.25 50.062 1 61.41 11 PRO B N 1
ATOM 2627 C CA . PRO B 1 11 ? 11.969 66.75 50.406 1 61.41 11 PRO B CA 1
ATOM 2628 C C . PRO B 1 11 ? 12.008 67.812 51.531 1 61.41 11 PRO B C 1
ATOM 2630 O O . PRO B 1 11 ? 12.75 67.625 52.5 1 61.41 11 PRO B O 1
ATOM 2633 N N . ALA B 1 12 ? 11.484 68.938 51.281 1 71.62 12 ALA B N 1
ATOM 2634 C CA . ALA B 1 12 ? 11.375 69.938 52.344 1 71.62 12 ALA B CA 1
ATOM 2635 C C . ALA B 1 12 ? 10.586 69.438 53.531 1 71.62 12 ALA B C 1
ATOM 2637 O O . ALA B 1 12 ? 9.625 68.688 53.375 1 71.62 12 ALA B O 1
ATOM 2638 N N . ILE B 1 13 ? 11.117 69.562 54.75 1 79.31 13 ILE B N 1
ATOM 2639 C CA . ILE B 1 13 ? 10.5 69.125 56 1 79.31 13 ILE B CA 1
ATOM 2640 C C . ILE B 1 13 ? 9.594 70.25 56.562 1 79.31 13 ILE B C 1
ATOM 2642 O O . ILE B 1 13 ? 9.859 71.438 56.344 1 79.31 13 ILE B O 1
ATOM 2646 N N . CYS B 1 14 ? 8.562 69.75 57.156 1 83 14 CYS B N 1
ATOM 2647 C CA . CYS B 1 14 ? 7.617 70.688 57.75 1 83 14 CYS B CA 1
ATOM 2648 C C . CYS B 1 14 ? 8.289 71.5 58.844 1 83 14 CYS B C 1
ATOM 2650 O O . CYS B 1 14 ? 8.945 70.938 59.719 1 83 14 CYS B O 1
ATOM 2652 N N . ASP B 1 15 ? 8.133 72.75 58.781 1 80.12 15 ASP B N 1
ATOM 2653 C CA . ASP B 1 15 ? 8.781 73.688 59.719 1 80.12 15 ASP B CA 1
ATOM 2654 C C . ASP B 1 15 ? 8.086 73.688 61.094 1 80.12 15 ASP B C 1
ATOM 2656 O O . ASP B 1 15 ? 8.609 74.188 62.062 1 80.12 15 ASP B O 1
ATOM 2660 N N . PHE B 1 16 ? 7.012 73.062 61.188 1 78.31 16 PHE B N 1
ATOM 2661 C CA . PHE B 1 16 ? 6.219 73.188 62.406 1 78.31 16 PHE B CA 1
ATOM 2662 C C . PHE B 1 16 ? 6.117 71.812 63.125 1 78.31 16 PHE B C 1
ATOM 2664 O O . PHE B 1 16 ? 5.594 71.75 64.25 1 78.31 16 PHE B O 1
ATOM 2671 N N . CYS B 1 17 ? 6.52 70.812 62.375 1 79.06 17 CYS B N 1
ATOM 2672 C CA . CYS B 1 17 ? 6.48 69.5 63.062 1 79.06 17 CYS B CA 1
ATOM 2673 C C . CYS B 1 17 ? 7.539 69.438 64.125 1 79.06 17 CYS B C 1
ATOM 2675 O O . CYS B 1 17 ? 8.602 70.062 64 1 79.06 17 CYS B O 1
ATOM 2677 N N . ASP B 1 18 ? 7.215 68.938 65.312 1 73.06 18 ASP B N 1
ATOM 2678 C CA . ASP B 1 18 ? 8.156 68.75 66.375 1 73.06 18 ASP B CA 1
ATOM 2679 C C . ASP B 1 18 ? 9.297 67.812 66 1 73.06 18 ASP B C 1
ATOM 2681 O O . ASP B 1 18 ? 9.164 67 65.062 1 73.06 18 ASP B O 1
ATOM 2685 N N . ASN B 1 19 ? 10.539 68.062 66.438 1 62.22 19 ASN B N 1
ATOM 2686 C CA . ASN B 1 19 ? 11.828 67.438 66.188 1 62.22 19 ASN B CA 1
ATOM 2687 C C . ASN B 1 19 ? 11.703 65.938 66.188 1 62.22 19 ASN B C 1
ATOM 2689 O O . ASN B 1 19 ? 12.438 65.25 65.438 1 62.22 19 ASN B O 1
ATOM 2693 N N . THR B 1 20 ? 10.836 65.438 66.75 1 64.62 20 THR B N 1
ATOM 2694 C CA . THR B 1 20 ? 10.836 63.938 66.812 1 64.62 20 THR B CA 1
ATOM 2695 C C . THR B 1 20 ? 10.148 63.344 65.625 1 64.62 20 THR B C 1
ATOM 2697 O O . THR B 1 20 ? 10.453 62.188 65.25 1 64.62 20 THR B O 1
ATOM 2700 N N . LEU B 1 21 ? 9.219 64.125 65 1 64.5 21 LEU B N 1
ATOM 2701 C CA . LEU B 1 21 ? 8.508 63.594 63.844 1 64.5 21 LEU B CA 1
ATOM 2702 C C . LEU B 1 21 ? 8.633 64.5 62.625 1 64.5 21 LEU B C 1
ATOM 2704 O O . LEU B 1 21 ? 7.742 65.312 62.344 1 64.5 21 LEU B O 1
ATOM 2708 N N . GLN B 1 22 ? 9.688 64.688 62.125 1 68.62 22 GLN B N 1
ATOM 2709 C CA . GLN B 1 22 ? 9.938 65.5 60.969 1 68.62 22 GLN B CA 1
ATOM 2710 C C . GLN B 1 22 ? 9.273 64.938 59.719 1 68.62 22 GLN B C 1
ATOM 2712 O O . GLN B 1 22 ? 9.789 64 59.125 1 68.62 22 GLN B O 1
ATOM 2717 N N . LYS B 1 23 ? 8.023 65.312 59.562 1 74.5 23 LYS B N 1
ATOM 2718 C CA . LYS B 1 23 ? 7.293 64.875 58.375 1 74.5 23 LYS B CA 1
ATOM 2719 C C . LYS B 1 23 ? 7.676 65.688 57.156 1 74.5 23 LYS B C 1
ATOM 2721 O O . LYS B 1 23 ? 8.023 66.875 57.281 1 74.5 23 LYS B O 1
ATOM 2726 N N . PRO B 1 24 ? 7.656 65.062 56.031 1 79.94 24 PRO B N 1
ATOM 2727 C CA . PRO B 1 24 ? 7.922 65.812 54.812 1 79.94 24 PRO B CA 1
ATOM 2728 C C . PRO B 1 24 ? 6.852 66.875 54.5 1 79.94 24 PRO B C 1
ATOM 2730 O O . PRO B 1 24 ? 5.672 66.625 54.781 1 79.94 24 PRO B O 1
ATOM 2733 N N . ALA B 1 25 ? 7.293 68 54.188 1 81 25 ALA B N 1
ATOM 2734 C CA . ALA B 1 25 ? 6.371 69.125 53.875 1 81 25 ALA B CA 1
ATOM 2735 C C . ALA B 1 25 ? 5.516 68.75 52.656 1 81 25 ALA B C 1
ATOM 2737 O O . ALA B 1 25 ? 6.004 68.125 51.688 1 81 25 ALA B O 1
ATOM 2738 N N . SER B 1 26 ? 4.316 69 52.844 1 77.12 26 SER B N 1
ATOM 2739 C CA . SER B 1 26 ? 3.404 68.812 51.719 1 77.12 26 SER B CA 1
ATOM 2740 C C . SER B 1 26 ? 3.254 70.125 50.906 1 77.12 26 SER B C 1
ATOM 2742 O O . SER B 1 26 ? 2.957 70.062 49.719 1 77.12 26 SER B O 1
ATOM 2744 N N . TYR B 1 27 ? 3.453 71.188 51.688 1 79.5 27 TYR B N 1
ATOM 2745 C CA . TYR B 1 27 ? 3.266 72.5 51.062 1 79.5 27 TYR B CA 1
ATOM 2746 C C . TYR B 1 27 ? 4.344 73.5 51.5 1 79.5 27 TYR B C 1
ATOM 2748 O O . TYR B 1 27 ? 4.895 73.375 52.594 1 79.5 27 TYR B O 1
ATOM 2756 N N . THR B 1 28 ? 4.812 74.312 50.594 1 77.19 28 THR B N 1
ATOM 2757 C CA . THR B 1 28 ? 5.613 75.438 50.969 1 77.19 28 THR B CA 1
ATOM 2758 C C . THR B 1 28 ? 4.93 76.75 50.531 1 77.19 28 THR B C 1
ATOM 2760 O O . THR B 1 28 ? 4.414 76.812 49.406 1 77.19 28 THR B O 1
ATOM 2763 N N . CYS B 1 29 ? 4.711 77.562 51.5 1 77.94 29 CYS B N 1
ATOM 2764 C CA . CYS B 1 29 ? 4.066 78.812 51.156 1 77.94 29 CYS B CA 1
ATOM 2765 C C . CYS B 1 29 ? 5.09 79.812 50.688 1 77.94 29 CYS B C 1
ATOM 2767 O O . CYS B 1 29 ? 6.082 80.062 51.375 1 77.94 29 CYS B O 1
ATOM 2769 N N . MET B 1 30 ? 4.914 80.438 49.562 1 74.25 30 MET B N 1
ATOM 2770 C CA . MET B 1 30 ? 5.84 81.375 49 1 74.25 30 MET B CA 1
ATOM 2771 C C . MET B 1 30 ? 5.848 82.688 49.812 1 74.25 30 MET B C 1
ATOM 2773 O O . MET B 1 30 ? 6.895 83.312 50 1 74.25 30 MET B O 1
ATOM 2777 N N . ASN B 1 31 ? 4.727 82.938 50.312 1 72.62 31 ASN B N 1
ATOM 2778 C CA . ASN B 1 31 ? 4.613 84.188 51.062 1 72.62 31 ASN B CA 1
ATOM 2779 C C . ASN B 1 31 ? 5.211 84.062 52.469 1 72.62 31 ASN B C 1
ATOM 2781 O O . ASN B 1 31 ? 5.906 84.938 52.938 1 72.62 31 ASN B O 1
ATOM 2785 N N . CYS B 1 32 ? 5.023 82.938 53 1 72.88 32 CYS B N 1
ATOM 2786 C CA . CYS B 1 32 ? 5.453 82.688 54.375 1 72.88 32 CYS B CA 1
ATOM 2787 C C . CYS B 1 32 ? 6.848 82.125 54.406 1 72.88 32 CYS B C 1
ATOM 2789 O O . CYS B 1 32 ? 7.492 82.062 55.469 1 72.88 32 CYS B O 1
ATOM 2791 N N . SER B 1 33 ? 7.367 81.625 53.312 1 74.62 33 SER B N 1
ATOM 2792 C CA . SER B 1 33 ? 8.633 80.875 53.219 1 74.62 33 SER B CA 1
ATOM 2793 C C . SER B 1 33 ? 8.711 79.75 54.219 1 74.62 33 SER B C 1
ATOM 2795 O O . SER B 1 33 ? 9.773 79.5 54.781 1 74.62 33 SER B O 1
ATOM 2797 N N . ALA B 1 34 ? 7.531 79.312 54.469 1 76.19 34 ALA B N 1
ATOM 2798 C CA . ALA B 1 34 ? 7.465 78.188 55.438 1 76.19 34 ALA B CA 1
ATOM 2799 C C . ALA B 1 34 ? 6.898 76.938 54.781 1 76.19 34 ALA B C 1
ATOM 2801 O O . ALA B 1 34 ? 6.043 77.062 53.906 1 76.19 34 ALA B O 1
ATOM 2802 N N . SER B 1 35 ? 7.5 75.812 55.219 1 80.25 35 SER B N 1
ATOM 2803 C CA . SER B 1 35 ? 7.043 74.5 54.75 1 80.25 35 SER B CA 1
ATOM 2804 C C . SER B 1 35 ? 6.125 73.812 55.781 1 80.25 35 SER B C 1
ATOM 2806 O O . SER B 1 35 ? 6.398 73.875 57 1 80.25 35 SER B O 1
ATOM 2808 N N . TYR B 1 36 ? 4.898 73.375 55.219 1 80.88 36 TYR B N 1
ATOM 2809 C CA . TYR B 1 36 ? 3.879 72.812 56.094 1 80.88 36 TYR B CA 1
ATOM 2810 C C . TYR B 1 36 ? 3.562 71.375 55.719 1 80.88 36 TYR B C 1
ATOM 2812 O O . TYR B 1 36 ? 3.523 71.062 54.531 1 80.88 36 TYR B O 1
ATOM 2820 N N . CYS B 1 37 ? 3.545 70.562 56.719 1 82.12 37 CYS B N 1
ATOM 2821 C CA . CYS B 1 37 ? 2.879 69.312 56.5 1 82.12 37 CYS B CA 1
ATOM 2822 C C . CYS B 1 37 ? 1.364 69.438 56.438 1 82.12 37 CYS B C 1
ATOM 2824 O O . CYS B 1 37 ? 0.85 70.5 56.781 1 82.12 37 CYS B O 1
ATOM 2826 N N . LYS B 1 38 ? 0.576 68.5 55.906 1 81.12 38 LYS B N 1
ATOM 2827 C CA . LYS B 1 38 ? -0.872 68.625 55.75 1 81.12 38 LYS B CA 1
ATOM 2828 C C . LYS B 1 38 ? -1.539 69 57.094 1 81.12 38 LYS B C 1
ATOM 2830 O O . LYS B 1 38 ? -2.447 69.812 57.125 1 81.12 38 LYS B O 1
ATOM 2835 N N . ALA B 1 39 ? -1.09 68.438 58.188 1 81.06 39 ALA B N 1
ATOM 2836 C CA . ALA B 1 39 ? -1.694 68.688 59.5 1 81.06 39 ALA B CA 1
ATOM 2837 C C . ALA B 1 39 ? -1.438 70.062 60 1 81.06 39 ALA B C 1
ATOM 2839 O O . ALA B 1 39 ? -2.355 70.75 60.5 1 81.06 39 ALA B O 1
ATOM 2840 N N . HIS B 1 40 ? -0.291 70.562 59.781 1 80.81 40 HIS B N 1
ATOM 2841 C CA . HIS B 1 40 ? 0.071 71.875 60.375 1 80.81 40 HIS B CA 1
ATOM 2842 C C . HIS B 1 40 ? -0.433 73 59.5 1 80.81 40 HIS B C 1
ATOM 2844 O O . HIS B 1 40 ? -0.625 74.125 59.969 1 80.81 40 HIS B O 1
ATOM 2850 N N . PHE B 1 41 ? -0.601 72.688 58.188 1 78.31 41 PHE B N 1
ATOM 2851 C CA . PHE B 1 41 ? -1.184 73.75 57.375 1 78.31 41 PHE B CA 1
ATOM 2852 C C . PHE B 1 41 ? -2.605 74.062 57.812 1 78.31 41 PHE B C 1
ATOM 2854 O O . PHE B 1 41 ? -3.002 75.188 57.844 1 78.31 41 PHE B O 1
ATOM 2861 N N . VAL B 1 42 ? -3.346 73 58.156 1 75.12 42 VAL B N 1
ATOM 2862 C CA . VAL B 1 42 ? -4.723 73.25 58.562 1 75.12 42 VAL B CA 1
ATOM 2863 C C . VAL B 1 42 ? -4.746 74 59.875 1 75.12 42 VAL B C 1
ATOM 2865 O O . VAL B 1 42 ? -5.59 74.875 60.094 1 75.12 42 VAL B O 1
ATOM 2868 N N . THR B 1 43 ? -3.838 73.75 60.75 1 70.81 43 THR B N 1
ATOM 2869 C CA . THR B 1 43 ? -3.887 74.312 62.094 1 70.81 43 THR B CA 1
ATOM 2870 C C . THR B 1 43 ? -3.189 75.625 62.125 1 70.81 43 THR B C 1
ATOM 2872 O O . THR B 1 43 ? -3.576 76.562 62.875 1 70.81 43 THR B O 1
ATOM 2875 N N . GLN B 1 44 ? -2.168 75.812 61.406 1 62.38 44 GLN B N 1
ATOM 2876 C CA . GLN B 1 44 ? -1.296 76.938 61.594 1 62.38 44 GLN B CA 1
ATOM 2877 C C . GLN B 1 44 ? -1.527 78 60.5 1 62.38 44 GLN B C 1
ATOM 2879 O O . GLN B 1 44 ? -0.995 79.125 60.594 1 62.38 44 GLN B O 1
ATOM 2884 N N . HIS B 1 45 ? -2.285 77.688 59.469 1 60.5 45 HIS B N 1
ATOM 2885 C CA . HIS B 1 45 ? -2.418 78.562 58.344 1 60.5 45 HIS B CA 1
ATOM 2886 C C . HIS B 1 45 ? -3.076 79.875 58.781 1 60.5 45 HIS B C 1
ATOM 2888 O O . HIS B 1 45 ? -2.906 80.938 58.125 1 60.5 45 HIS B O 1
ATOM 2894 N N . HIS B 1 46 ? -3.803 79.812 59.906 1 60.06 46 HIS B N 1
ATOM 2895 C CA . HIS B 1 46 ? -4.457 81.062 60.406 1 60.06 46 HIS B CA 1
ATOM 2896 C C . HIS B 1 46 ? -3.463 81.938 61.094 1 60.06 46 HIS B C 1
ATOM 2898 O O . HIS B 1 46 ? -3.766 83.125 61.375 1 60.06 46 HIS B O 1
ATOM 2904 N N . LEU B 1 47 ? -2.504 81.375 61.562 1 54.62 47 LEU B N 1
ATOM 2905 C CA . LEU B 1 47 ? -1.547 82.188 62.312 1 54.62 47 LEU B CA 1
ATOM 2906 C C . LEU B 1 47 ? -0.923 83.25 61.438 1 54.62 47 LEU B C 1
ATOM 2908 O O . LEU B 1 47 ? -0.386 84.25 61.969 1 54.62 47 LEU B O 1
ATOM 2912 N N . HIS B 1 48 ? -0.789 83.062 60.219 1 53.81 48 HIS B N 1
ATOM 2913 C CA . HIS B 1 48 ? -0.372 84.125 59.312 1 53.81 48 HIS B CA 1
ATOM 2914 C C . HIS B 1 48 ? -1.567 84.688 58.562 1 53.81 48 HIS B C 1
ATOM 2916 O O . HIS B 1 48 ? -1.835 84.375 57.406 1 53.81 48 HIS B O 1
ATOM 2922 N N . ASP B 1 49 ? -2.613 85 59.25 1 50.62 49 ASP B N 1
ATOM 2923 C CA . ASP B 1 49 ? -3.908 85.5 58.844 1 50.62 49 ASP B CA 1
ATOM 2924 C C . ASP B 1 49 ? -3.764 86.438 57.594 1 50.62 49 ASP B C 1
ATOM 2926 O O . ASP B 1 49 ? -4.645 86.438 56.75 1 50.62 49 ASP B O 1
ATOM 2930 N N . GLN B 1 50 ? -2.936 87.375 57.75 1 52.06 50 GLN B N 1
ATOM 2931 C CA . GLN B 1 50 ? -2.943 88.5 56.781 1 52.06 50 GLN B CA 1
ATOM 2932 C C . GLN B 1 50 ? -2.393 88 55.438 1 52.06 50 GLN B C 1
ATOM 2934 O O . GLN B 1 50 ? -2.443 88.75 54.438 1 52.06 50 GLN B O 1
ATOM 2939 N N . CYS B 1 51 ? -1.762 86.875 55.281 1 52 51 CYS B N 1
ATOM 2940 C CA . CYS B 1 51 ? -0.994 86.625 54.062 1 52 51 CYS B CA 1
ATOM 2941 C C . CYS B 1 51 ? -1.704 85.625 53.156 1 52 51 CYS B C 1
ATOM 2943 O O . CYS B 1 51 ? -2.266 84.625 53.625 1 52 51 CYS B O 1
ATOM 2945 N N . LYS B 1 52 ? -2.285 85.938 52.062 1 64.44 52 LYS B N 1
ATOM 2946 C CA . LYS B 1 52 ? -2.717 85.062 50.938 1 64.44 52 LYS B CA 1
ATOM 2947 C C . LYS B 1 52 ? -1.679 84 50.656 1 64.44 52 LYS B C 1
ATOM 2949 O O . LYS B 1 52 ? -0.627 84.312 50.094 1 64.44 52 LYS B O 1
ATOM 2954 N N . HIS B 1 53 ? -1.954 82.875 51.344 1 69.38 53 HIS B N 1
ATOM 2955 C CA . HIS B 1 53 ? -1.02 81.75 51.156 1 69.38 53 HIS B CA 1
ATOM 2956 C C . HIS B 1 53 ? -1.005 81.312 49.688 1 69.38 53 HIS B C 1
ATOM 2958 O O . HIS B 1 53 ? -2.061 81.188 49.062 1 69.38 53 HIS B O 1
ATOM 2964 N N . VAL B 1 54 ? 0.157 81.375 49.094 1 69.62 54 VAL B N 1
ATOM 2965 C CA . VAL B 1 54 ? 0.387 80.75 47.781 1 69.62 54 VAL B CA 1
ATOM 2966 C C . VAL B 1 54 ? 1.2 79.5 47.938 1 69.62 54 VAL B C 1
ATOM 2968 O O . VAL B 1 54 ? 2.422 79.562 48.094 1 69.62 54 VAL B O 1
ATOM 2971 N N . LEU B 1 55 ? 0.409 78.438 48 1 71.31 55 LEU B N 1
ATOM 2972 C CA . LEU B 1 55 ? 1.016 77.125 48.312 1 71.31 55 LEU B CA 1
ATOM 2973 C C . LEU B 1 55 ? 1.657 76.5 47.062 1 71.31 55 LEU B C 1
ATOM 2975 O O . LEU B 1 55 ? 1.069 76.562 45.969 1 71.31 55 LEU B O 1
ATOM 2979 N N . ILE B 1 56 ? 2.902 76.25 47.219 1 73.5 56 ILE B N 1
ATOM 2980 C CA . ILE B 1 56 ? 3.637 75.562 46.156 1 73.5 56 ILE B CA 1
ATOM 2981 C C . ILE B 1 56 ? 4.184 74.25 46.625 1 73.5 56 ILE B C 1
ATOM 2983 O O . ILE B 1 56 ? 4.301 74 47.844 1 73.5 56 ILE B O 1
ATOM 2987 N N . PRO B 1 57 ? 4.32 73.25 45.75 1 75.25 57 PRO B N 1
ATOM 2988 C CA . PRO B 1 57 ? 4.965 72 46.188 1 75.25 57 PRO B CA 1
ATOM 2989 C C . PRO B 1 57 ? 6.359 72.25 46.75 1 75.25 57 PRO B C 1
ATOM 2991 O O . PRO B 1 57 ? 7.074 73.125 46.312 1 75.25 57 PRO B O 1
ATOM 2994 N N . PRO B 1 58 ? 6.613 71.438 47.844 1 69.44 58 PRO B N 1
ATOM 2995 C CA . PRO B 1 58 ? 7.879 71.688 48.531 1 69.44 58 PRO B CA 1
ATOM 2996 C C . PRO B 1 58 ? 9.086 71.562 47.594 1 69.44 58 PRO B C 1
ATOM 2998 O O . PRO B 1 58 ? 10.117 72.25 47.844 1 69.44 58 PRO B O 1
ATOM 3001 N N . THR B 1 59 ? 9.094 70.875 46.531 1 63.16 59 THR B N 1
ATOM 3002 C CA . THR B 1 59 ? 10.258 70.688 45.656 1 63.16 59 THR B CA 1
ATOM 3003 C C . THR B 1 59 ? 10.305 71.688 44.562 1 63.16 59 THR B C 1
ATOM 3005 O O . THR B 1 59 ? 11.281 71.812 43.812 1 63.16 59 THR B O 1
ATOM 3008 N N . CYS B 1 60 ? 9.32 72.562 44.531 1 63.72 60 CYS B N 1
ATOM 3009 C CA . CYS B 1 60 ? 9.25 73.438 43.375 1 63.72 60 CYS B CA 1
ATOM 3010 C C . CYS B 1 60 ? 9.953 74.75 43.656 1 63.72 60 CYS B C 1
ATOM 3012 O O . CYS B 1 60 ? 10.109 75.125 44.812 1 63.72 60 CYS B O 1
ATOM 3014 N N . ARG B 1 61 ? 10.523 75.312 42.594 1 63.22 61 ARG B N 1
ATOM 3015 C CA . ARG B 1 61 ? 11.25 76.562 42.656 1 63.22 61 ARG B CA 1
ATOM 3016 C C . ARG B 1 61 ? 10.289 77.75 42.562 1 63.22 61 ARG B C 1
ATOM 3018 O O . ARG B 1 61 ? 9.234 77.625 41.938 1 63.22 61 ARG B O 1
ATOM 3025 N N . ARG B 1 62 ? 10.469 78.625 43.406 1 69.19 62 ARG B N 1
ATOM 3026 C CA . ARG B 1 62 ? 9.742 79.875 43.344 1 69.19 62 ARG B CA 1
ATOM 3027 C C . ARG B 1 62 ? 9.617 80.375 41.906 1 69.19 62 ARG B C 1
ATOM 3029 O O . ARG B 1 62 ? 8.586 80.938 41.531 1 69.19 62 ARG B O 1
ATOM 3036 N N . SER B 1 63 ? 10.656 79.938 41.062 1 70 63 SER B N 1
ATOM 3037 C CA . SER B 1 63 ? 10.711 80.438 39.688 1 70 63 SER B CA 1
ATOM 3038 C C . SER B 1 63 ? 9.594 79.812 38.844 1 70 63 SER B C 1
ATOM 3040 O O . SER B 1 63 ? 9.219 80.375 37.812 1 70 63 SER B O 1
ATOM 3042 N N . ASP B 1 64 ? 9.016 78.875 39.438 1 75 64 ASP B N 1
ATOM 3043 C CA . ASP B 1 64 ? 7.949 78.25 38.656 1 75 64 ASP B CA 1
ATOM 3044 C C . ASP B 1 64 ? 6.598 78.875 38.938 1 75 64 ASP B C 1
ATOM 3046 O O . ASP B 1 64 ? 5.66 78.75 38.156 1 75 64 ASP B O 1
ATOM 3050 N N . TYR B 1 65 ? 6.559 79.625 39.969 1 81.69 65 TYR B N 1
ATOM 3051 C CA . TYR B 1 65 ? 5.266 80.125 40.406 1 81.69 65 TYR B CA 1
ATOM 3052 C C . TYR B 1 65 ? 5.223 81.688 40.312 1 81.69 65 TYR B C 1
ATOM 3054 O O . TYR B 1 65 ? 4.156 82.25 40.406 1 81.69 65 TYR B O 1
ATOM 3062 N N . VAL B 1 66 ? 6.367 82.125 40.094 1 82.88 66 VAL B N 1
ATOM 3063 C CA . VAL B 1 66 ? 6.449 83.625 40 1 82.88 66 VAL B CA 1
ATOM 3064 C C . VAL B 1 66 ? 6.969 84 38.625 1 82.88 66 VAL B C 1
ATOM 3066 O O . VAL B 1 66 ? 7.938 83.438 38.125 1 82.88 66 VAL B O 1
ATOM 3069 N N . CYS B 1 67 ? 6.258 84.938 38.094 1 84.56 67 CYS B N 1
ATOM 3070 C CA . CYS B 1 67 ? 6.645 85.438 36.781 1 84.56 67 CYS B CA 1
ATOM 3071 C C . CYS B 1 67 ? 8.008 86.125 36.812 1 84.56 67 CYS B C 1
ATOM 3073 O O . CYS B 1 67 ? 8.242 87 37.656 1 84.56 67 CYS B O 1
ATOM 3075 N N . PHE B 1 68 ? 8.898 85.75 35.969 1 78.62 68 PHE B N 1
ATOM 3076 C CA . PHE B 1 68 ? 10.258 86.25 35.938 1 78.62 68 PHE B CA 1
ATOM 3077 C C . PHE B 1 68 ? 10.266 87.75 35.562 1 78.62 68 PHE B C 1
ATOM 3079 O O . PHE B 1 68 ? 11.07 88.5 36.094 1 78.62 68 PHE B O 1
ATOM 3086 N N . GLU B 1 69 ? 9.289 88.188 34.938 1 81.62 69 GLU B N 1
ATOM 3087 C CA . GLU B 1 69 ? 9.258 89.562 34.406 1 81.62 69 GLU B CA 1
ATOM 3088 C C . GLU B 1 69 ? 8.578 90.5 35.406 1 81.62 69 GLU B C 1
ATOM 3090 O O . GLU B 1 69 ? 9 91.688 35.562 1 81.62 69 GLU B O 1
ATOM 3095 N N . HIS B 1 70 ? 7.574 90 36.094 1 84.56 70 HIS B N 1
ATOM 3096 C CA . HIS B 1 70 ? 6.742 90.938 36.844 1 84.56 70 HIS B CA 1
ATOM 3097 C C . HIS B 1 70 ? 6.754 90.625 38.344 1 84.56 70 HIS B C 1
ATOM 3099 O O . HIS B 1 70 ? 6.156 91.375 39.156 1 84.56 70 HIS B O 1
ATOM 3105 N N . ASP B 1 71 ? 7.332 89.5 38.656 1 81.69 71 ASP B N 1
ATOM 3106 C CA . ASP B 1 71 ? 7.441 89.062 40.031 1 81.69 71 ASP B CA 1
ATOM 3107 C C . ASP B 1 71 ? 6.062 88.875 40.656 1 81.69 71 ASP B C 1
ATOM 3109 O O . ASP B 1 71 ? 5.832 89.25 41.812 1 81.69 71 ASP B O 1
ATOM 3113 N N . GLU B 1 72 ? 5.141 88.5 39.812 1 83.12 72 GLU B N 1
ATOM 3114 C CA . GLU B 1 72 ? 3.791 88.125 40.25 1 83.12 72 GLU B CA 1
ATOM 3115 C C . GLU B 1 72 ? 3.551 86.625 40.125 1 83.12 72 GLU B C 1
ATOM 3117 O O . GLU B 1 72 ? 4.168 85.938 39.281 1 83.12 72 GLU B O 1
ATOM 3122 N N . VAL B 1 73 ? 2.67 86.188 40.969 1 83.12 73 VAL B N 1
ATOM 3123 C CA . VAL B 1 73 ? 2.318 84.75 40.938 1 83.12 73 VAL B CA 1
ATOM 3124 C C . VAL B 1 73 ? 1.607 84.438 39.625 1 83.12 73 VAL B C 1
ATOM 3126 O O . VAL B 1 73 ? 0.76 85.25 39.156 1 83.12 73 VAL B O 1
ATOM 3129 N N . VAL B 1 74 ? 2.045 83.438 39 1 87.81 74 VAL B N 1
ATOM 3130 C CA . VAL B 1 74 ? 1.447 83 37.719 1 87.81 74 VAL B CA 1
ATOM 3131 C C . VAL B 1 74 ? 0.046 82.438 37.969 1 87.81 74 VAL B C 1
ATOM 3133 O O . VAL B 1 74 ? -0.167 81.688 38.906 1 87.81 74 VAL B O 1
ATOM 3136 N N . SER B 1 75 ? -1.044 83 37.219 1 88.69 75 SER B N 1
ATOM 3137 C CA . SER B 1 75 ? -2.424 82.562 37.406 1 88.69 75 SER B CA 1
ATOM 3138 C C . SER B 1 75 ? -3.098 82.25 36.094 1 88.69 75 SER B C 1
ATOM 3140 O O . SER B 1 75 ? -4.23 81.75 36.062 1 88.69 75 SER B O 1
ATOM 3142 N N . MET B 1 76 ? -2.363 82.5 35.062 1 93.06 76 MET B N 1
ATOM 3143 C CA . MET B 1 76 ? -2.918 82.25 33.719 1 93.06 76 MET B CA 1
ATOM 3144 C C . MET B 1 76 ? -2.057 81.312 32.938 1 93.06 76 MET B C 1
ATOM 3146 O O . MET B 1 76 ? -0.925 81 33.312 1 93.06 76 MET B O 1
ATOM 3150 N N . PHE B 1 77 ? -2.654 80.75 31.891 1 93.88 77 PHE B N 1
ATOM 3151 C CA . PHE B 1 77 ? -1.963 79.75 31.047 1 93.88 77 PHE B CA 1
ATOM 3152 C C . PHE B 1 77 ? -2.111 80.125 29.578 1 93.88 77 PHE B C 1
ATOM 3154 O O . PHE B 1 77 ? -3.229 80.25 29.078 1 93.88 77 PHE B O 1
ATOM 3161 N N . CYS B 1 78 ? -1.036 80.375 28.906 1 94 78 CYS B N 1
ATOM 3162 C CA . CYS B 1 78 ? -1.026 80.688 27.469 1 94 78 CYS B CA 1
ATOM 3163 C C . CYS B 1 78 ? -1.133 79.375 26.672 1 94 78 CYS B C 1
ATOM 3165 O O . CYS B 1 78 ? -0.216 78.562 26.672 1 94 78 CYS B O 1
ATOM 3167 N N . GLN B 1 79 ? -2.176 79.188 25.906 1 91.25 79 GLN B N 1
ATOM 3168 C CA . GLN B 1 79 ? -2.418 77.938 25.141 1 91.25 79 GLN B CA 1
ATOM 3169 C C . GLN B 1 79 ? -1.511 77.875 23.922 1 91.25 79 GLN B C 1
ATOM 3171 O O . GLN B 1 79 ? -1.201 76.812 23.438 1 91.25 79 GLN B O 1
ATOM 3176 N N . VAL B 1 80 ? -1.132 79 23.453 1 90.75 80 VAL B N 1
ATOM 3177 C CA . VAL B 1 80 ? -0.293 79.125 22.25 1 90.75 80 VAL B CA 1
ATOM 3178 C C . VAL B 1 80 ? 1.124 78.625 22.594 1 90.75 80 VAL B C 1
ATOM 3180 O O . VAL B 1 80 ? 1.681 77.75 21.906 1 90.75 80 VAL B O 1
ATOM 3183 N N . GLU B 1 81 ? 1.714 79.125 23.703 1 88.94 81 GLU B N 1
ATOM 3184 C CA . GLU B 1 81 ? 3.088 78.812 24.078 1 88.94 81 GLU B CA 1
ATOM 3185 C C . GLU B 1 81 ? 3.129 77.688 25.141 1 88.94 81 GLU B C 1
ATOM 3187 O O . GLU B 1 81 ? 4.199 77.188 25.453 1 88.94 81 GLU B O 1
ATOM 3192 N N . GLN B 1 82 ? 2.035 77.375 25.641 1 89.31 82 GLN B N 1
ATOM 3193 C CA . GLN B 1 82 ? 1.903 76.312 26.641 1 89.31 82 GLN B CA 1
ATOM 3194 C C . GLN B 1 82 ? 2.742 76.625 27.875 1 89.31 82 GLN B C 1
ATOM 3196 O O . GLN B 1 82 ? 3.518 75.75 28.328 1 89.31 82 GLN B O 1
ATOM 3201 N N . LYS B 1 83 ? 2.537 77.812 28.422 1 87.69 83 LYS B N 1
ATOM 3202 C CA . LYS B 1 83 ? 3.287 78.25 29.609 1 87.69 83 LYS B CA 1
ATOM 3203 C C . LYS B 1 83 ? 2.406 79.062 30.547 1 87.69 83 LYS B C 1
ATOM 3205 O O . LYS B 1 83 ? 1.482 79.75 30.109 1 87.69 83 LYS B O 1
ATOM 3210 N N . ALA B 1 84 ? 2.682 78.875 31.844 1 90.38 84 ALA B N 1
ATOM 3211 C CA . ALA B 1 84 ? 2.01 79.688 32.844 1 90.38 84 ALA B CA 1
ATOM 3212 C C . ALA B 1 84 ? 2.555 81.062 32.844 1 90.38 84 ALA B C 1
ATOM 3214 O O . ALA B 1 84 ? 3.75 81.312 32.656 1 90.38 84 ALA B O 1
ATOM 3215 N N . LEU B 1 85 ? 1.588 82.062 32.938 1 89.31 85 LEU B N 1
ATOM 3216 C CA . LEU B 1 85 ? 1.985 83.438 32.938 1 89.31 85 LEU B CA 1
ATOM 3217 C C . LEU B 1 85 ? 1.172 84.25 33.969 1 89.31 85 LEU B C 1
ATOM 3219 O O . LEU B 1 85 ? 0.138 83.75 34.438 1 89.31 85 LEU B O 1
ATOM 3223 N N . CYS B 1 86 ? 1.705 85.375 34.375 1 87.81 86 CYS B N 1
ATOM 3224 C CA . CYS B 1 86 ? 0.991 86.25 35.281 1 87.81 86 CYS B CA 1
ATOM 3225 C C . CYS B 1 86 ? -0.001 87.125 34.531 1 87.81 86 CYS B C 1
ATOM 3227 O O . CYS B 1 86 ? 0.004 87.188 33.312 1 87.81 86 CYS B O 1
ATOM 3229 N N . MET B 1 87 ? -0.843 87.875 35.219 1 88.44 87 MET B N 1
ATOM 3230 C CA . MET B 1 87 ? -1.904 88.688 34.625 1 88.44 87 MET B CA 1
ATOM 3231 C C . MET B 1 87 ? -1.322 89.875 33.875 1 88.44 87 MET B C 1
ATOM 3233 O O . MET B 1 87 ? -1.883 90.312 32.875 1 88.44 87 MET B O 1
ATOM 3237 N N . LEU B 1 88 ? -0.175 90.25 34.281 1 89.06 88 LEU B N 1
ATOM 3238 C CA . LEU B 1 88 ? 0.447 91.375 33.656 1 89.06 88 LEU B CA 1
ATOM 3239 C C . LEU B 1 88 ? 1.055 91 32.312 1 89.06 88 LEU B C 1
ATOM 3241 O O . LEU B 1 88 ? 0.985 91.812 31.359 1 89.06 88 LEU B O 1
ATOM 3245 N N . CYS B 1 89 ? 1.646 89.875 32.281 1 88.5 89 CYS B N 1
ATOM 3246 C CA . CYS B 1 89 ? 2.207 89.375 31.031 1 88.5 89 CYS B CA 1
ATOM 3247 C C . CYS B 1 89 ? 1.127 89.25 29.969 1 88.5 89 CYS B C 1
ATOM 3249 O O . CYS B 1 89 ? 1.383 89.438 28.781 1 88.5 89 CYS B O 1
ATOM 3251 N N . MET B 1 90 ? -0.068 88.875 30.375 1 86.19 90 MET B N 1
ATOM 3252 C CA . MET B 1 90 ? -1.197 88.688 29.469 1 86.19 90 MET B CA 1
ATOM 3253 C C . MET B 1 90 ? -1.628 90.062 28.859 1 86.19 90 MET B C 1
ATOM 3255 O O . MET B 1 90 ? -1.935 90.125 27.656 1 86.19 90 MET B O 1
ATOM 3259 N N . ASN B 1 91 ? -1.562 91 29.688 1 86.75 91 ASN B N 1
ATOM 3260 C CA . ASN B 1 91 ? -2.133 92.312 29.266 1 86.75 91 ASN B CA 1
ATOM 3261 C C . ASN B 1 91 ? -1.078 93.188 28.641 1 86.75 91 ASN B C 1
ATOM 3263 O O . ASN B 1 91 ? -1.384 94 27.734 1 86.75 91 ASN B O 1
ATOM 3267 N N . LEU B 1 92 ? 0.152 93.188 29.156 1 84.12 92 LEU B N 1
ATOM 3268 C CA . LEU B 1 92 ? 1.145 94.188 28.766 1 84.12 92 LEU B CA 1
ATOM 3269 C C . LEU B 1 92 ? 2.361 93.5 28.125 1 84.12 92 LEU B C 1
ATOM 3271 O O . LEU B 1 92 ? 3.211 94.188 27.547 1 84.12 92 LEU B O 1
ATOM 3275 N N . GLY B 1 93 ? 2.404 92.188 28.094 1 76.56 93 GLY B N 1
ATOM 3276 C CA . GLY B 1 93 ? 3.668 91.562 27.75 1 76.56 93 GLY B CA 1
ATOM 3277 C C . GLY B 1 93 ? 3.627 90.875 26.406 1 76.56 93 GLY B C 1
ATOM 3278 O O . GLY B 1 93 ? 2.873 91.25 25.516 1 76.56 93 GLY B O 1
ATOM 3279 N N . THR B 1 94 ? 4.562 90 26.203 1 79.25 94 THR B N 1
ATOM 3280 C CA . THR B 1 94 ? 4.855 89.312 24.969 1 79.25 94 THR B CA 1
ATOM 3281 C C . THR B 1 94 ? 3.713 88.375 24.609 1 79.25 94 THR B C 1
ATOM 3283 O O . THR B 1 94 ? 3.637 87.875 23.484 1 79.25 94 THR B O 1
ATOM 3286 N N . HIS B 1 95 ? 2.732 88.25 25.547 1 81.75 95 HIS B N 1
ATOM 3287 C CA . HIS B 1 95 ? 1.662 87.25 25.297 1 81.75 95 HIS B CA 1
ATOM 3288 C C . HIS B 1 95 ? 0.355 88 24.953 1 81.75 95 HIS B C 1
ATOM 3290 O O . HIS B 1 95 ? -0.708 87.375 24.953 1 81.75 95 HIS B O 1
ATOM 3296 N N . LYS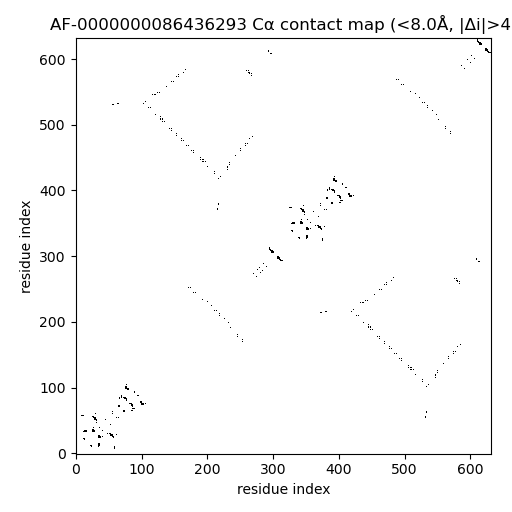 B 1 96 ? 0.506 89.25 24.781 1 84.06 96 LYS B N 1
ATOM 3297 C CA . LYS B 1 96 ? -0.673 90 24.406 1 84.06 96 LYS B CA 1
ATOM 3298 C C . LYS B 1 96 ? -1.294 89.438 23.109 1 84.06 96 LYS B C 1
ATOM 3300 O O . LYS B 1 96 ? -0.588 89.188 22.141 1 84.06 96 LYS B O 1
ATOM 3305 N N . GLY B 1 97 ? -2.652 89.125 23.125 1 86.88 97 GLY B N 1
ATOM 3306 C CA . GLY B 1 97 ? -3.359 88.688 21.953 1 86.88 97 GLY B CA 1
ATOM 3307 C C . GLY B 1 97 ? -3.393 87.125 21.875 1 86.88 97 GLY B C 1
ATOM 3308 O O . GLY B 1 97 ? -4.109 86.562 21.047 1 86.88 97 GLY B O 1
ATOM 3309 N N . HIS B 1 98 ? -2.516 86.5 22.688 1 90.5 98 HIS B N 1
ATOM 3310 C CA . HIS B 1 98 ? -2.541 85.062 22.672 1 90.5 98 HIS B CA 1
ATOM 3311 C C . HIS B 1 98 ? -3.816 84.5 23.312 1 90.5 98 HIS B C 1
ATOM 3313 O O . HIS B 1 98 ? -4.512 85.25 24.016 1 90.5 98 HIS B O 1
ATOM 3319 N N . ASP B 1 99 ? -4.188 83.25 22.969 1 92.62 99 ASP B N 1
ATOM 3320 C CA . ASP B 1 99 ? -5.273 82.562 23.672 1 92.62 99 ASP B CA 1
ATOM 3321 C C . ASP B 1 99 ? -4.852 82.125 25.078 1 92.62 99 ASP B C 1
ATOM 3323 O O . ASP B 1 99 ? -4.07 81.188 25.266 1 92.62 99 ASP B O 1
ATOM 3327 N N . VAL B 1 100 ? -5.316 82.938 26.094 1 93.88 100 VAL B N 1
ATOM 3328 C CA . VAL B 1 100 ? -4.926 82.75 27.484 1 93.88 100 VAL B CA 1
ATOM 3329 C C . VAL B 1 100 ? -6.148 82.375 28.312 1 93.88 100 VAL B C 1
ATOM 3331 O O . VAL B 1 100 ? -7.227 82.938 28.141 1 93.88 100 VAL B O 1
ATOM 3334 N N . VAL B 1 101 ? -5.957 81.312 29.062 1 94.25 101 VAL B N 1
ATOM 3335 C CA . VAL B 1 101 ? -7.035 80.812 29.922 1 94.25 101 VAL B CA 1
ATOM 3336 C C . VAL B 1 101 ? -6.543 80.75 31.375 1 94.25 101 VAL B C 1
ATOM 3338 O O . VAL B 1 101 ? -5.336 80.812 31.625 1 94.25 101 VAL B O 1
ATOM 3341 N N . ASP B 1 102 ? -7.559 80.688 32.281 1 94.75 102 ASP B N 1
ATOM 3342 C CA . ASP B 1 102 ? -7.219 80.562 33.688 1 94.75 102 ASP B CA 1
ATOM 3343 C C . ASP B 1 102 ? -6.512 79.188 33.938 1 94.75 102 ASP B C 1
ATOM 3345 O O . ASP B 1 102 ? -6.852 78.188 33.281 1 94.75 102 ASP B O 1
ATOM 3349 N N . ILE B 1 103 ? -5.562 79.188 34.812 1 92.81 103 ILE B N 1
ATOM 3350 C CA . ILE B 1 103 ? -4.762 78 35.062 1 92.81 103 ILE B CA 1
ATOM 3351 C C . ILE B 1 103 ? -5.676 76.812 35.469 1 92.81 103 ILE B C 1
ATOM 3353 O O . ILE B 1 103 ? -5.434 75.688 35.094 1 92.81 103 ILE B O 1
ATOM 3357 N N . ASP B 1 104 ? -6.672 77.062 36.281 1 93.25 104 ASP B N 1
ATOM 3358 C CA . ASP B 1 104 ? -7.605 76.062 36.688 1 93.25 104 ASP B CA 1
ATOM 3359 C C . ASP B 1 104 ? -8.367 75.438 35.5 1 93.25 104 ASP B C 1
ATOM 3361 O O . ASP B 1 104 ? -8.609 74.25 35.438 1 93.25 104 ASP B O 1
ATOM 3365 N N . GLU B 1 105 ? -8.734 76.375 34.625 1 95.5 105 GLU B N 1
ATOM 3366 C CA . GLU B 1 105 ? -9.438 75.938 33.406 1 95.5 105 GLU B CA 1
ATOM 3367 C C . GLU B 1 105 ? -8.516 75.125 32.5 1 95.5 105 GLU B C 1
ATOM 3369 O O . GLU B 1 105 ? -8.93 74.062 31.969 1 95.5 105 GLU B O 1
ATOM 3374 N N . ALA B 1 106 ? -7.285 75.562 32.375 1 95.38 106 ALA B N 1
ATOM 3375 C CA . ALA B 1 106 ? -6.301 74.812 31.562 1 95.38 106 ALA B CA 1
ATOM 3376 C C . ALA B 1 106 ? -6.035 73.438 32.156 1 95.38 106 ALA B C 1
ATOM 3378 O O . ALA B 1 106 ? -5.926 72.438 31.422 1 95.38 106 ALA B O 1
ATOM 3379 N N . THR B 1 107 ? -5.973 73.312 33.5 1 95.56 107 THR B N 1
ATOM 3380 C CA . THR B 1 107 ? -5.73 72.062 34.188 1 95.56 107 THR B CA 1
ATOM 3381 C C . THR B 1 107 ? -6.887 71.125 33.969 1 95.56 107 THR B C 1
ATOM 3383 O O . THR B 1 107 ? -6.668 69.938 33.688 1 95.56 107 THR B O 1
ATOM 3386 N N . LYS B 1 108 ? -8.086 71.625 34.094 1 96.44 108 LYS B N 1
ATOM 3387 C CA . LYS B 1 108 ? -9.266 70.812 33.875 1 96.44 108 LYS B CA 1
ATOM 3388 C C . LYS B 1 108 ? -9.305 70.25 32.469 1 96.44 108 LYS B C 1
ATOM 3390 O O . LYS B 1 108 ? -9.656 69.062 32.25 1 96.44 108 LYS B O 1
ATOM 3395 N N . GLU B 1 109 ? -8.938 71.062 31.516 1 96.5 109 GLU B N 1
ATOM 3396 C CA . GLU B 1 109 ? -8.93 70.625 30.125 1 96.5 109 GLU B CA 1
ATOM 3397 C C . GLU B 1 109 ? -7.918 69.5 29.906 1 96.5 109 GLU B C 1
ATOM 3399 O O . GLU B 1 109 ? -8.234 68.5 29.266 1 96.5 109 GLU B O 1
ATOM 3404 N N . LYS B 1 110 ? -6.703 69.688 30.438 1 96.81 110 LYS B N 1
ATOM 3405 C CA . LYS B 1 110 ? -5.656 68.688 30.281 1 96.81 110 LYS B CA 1
ATOM 3406 C C . LYS B 1 110 ? -6.027 67.375 31 1 96.81 110 LYS B C 1
ATOM 3408 O O . LYS B 1 110 ? -5.762 66.312 30.5 1 96.81 110 LYS B O 1
ATOM 3413 N N . LYS B 1 111 ? -6.668 67.5 32.156 1 97.06 111 LYS B N 1
ATOM 3414 C CA . LYS B 1 111 ? -7.109 66.312 32.875 1 97.06 111 LYS B CA 1
ATOM 3415 C C . LYS B 1 111 ? -8.156 65.5 32.094 1 97.06 111 LYS B C 1
ATOM 3417 O O . LYS B 1 111 ? -8.141 64.312 32.062 1 97.06 111 LYS B O 1
ATOM 3422 N N . THR B 1 112 ? -9.086 66.312 31.391 1 97.5 112 THR B N 1
ATOM 3423 C CA . THR B 1 112 ? -10.117 65.625 30.578 1 97.5 112 THR B CA 1
ATOM 3424 C C . THR B 1 112 ? -9.492 64.875 29.422 1 97.5 112 THR B C 1
ATOM 3426 O O . THR B 1 112 ? -9.898 63.719 29.141 1 97.5 112 THR B O 1
ATOM 3429 N N . VAL B 1 113 ? -8.438 65.438 28.797 1 96.81 113 VAL B N 1
ATOM 3430 C CA . VAL B 1 113 ? -7.746 64.812 27.688 1 96.81 113 VAL B CA 1
ATOM 3431 C C . VAL B 1 113 ? -7.031 63.562 28.188 1 96.81 113 VAL B C 1
ATOM 3433 O O . VAL B 1 113 ? -7.113 62.5 27.562 1 96.81 113 VAL B O 1
ATOM 3436 N N . LEU B 1 114 ? -6.383 63.656 29.375 1 97.75 114 LEU B N 1
ATOM 3437 C CA . LEU B 1 114 ? -5.633 62.531 29.922 1 97.75 114 LEU B CA 1
ATOM 3438 C C . LEU B 1 114 ? -6.57 61.406 30.359 1 97.75 114 LEU B C 1
ATOM 3440 O O . LEU B 1 114 ? -6.238 60.25 30.234 1 97.75 114 LEU B O 1
ATOM 3444 N N . GLN B 1 115 ? -7.742 61.844 30.859 1 97.44 115 GLN B N 1
ATOM 3445 C CA . GLN B 1 115 ? -8.734 60.812 31.219 1 97.44 115 GLN B CA 1
ATOM 3446 C C . GLN B 1 115 ? -9.211 60.062 30 1 97.44 115 GLN B C 1
ATOM 3448 O O . GLN B 1 115 ? -9.398 58.844 30.047 1 97.44 115 GLN B O 1
ATOM 3453 N N . ALA B 1 116 ? -9.391 60.781 28.891 1 97.44 116 ALA B N 1
ATOM 3454 C CA . ALA B 1 116 ? -9.781 60.125 27.641 1 97.44 116 ALA B CA 1
ATOM 3455 C C . ALA B 1 116 ? -8.688 59.188 27.156 1 97.44 116 ALA B C 1
ATOM 3457 O O . ALA B 1 116 ? -8.984 58.094 26.656 1 97.44 116 ALA B O 1
ATOM 3458 N N . ASP B 1 117 ? -7.426 59.594 27.281 1 97.56 117 ASP B N 1
ATOM 3459 C CA . ASP B 1 117 ? -6.297 58.75 26.922 1 97.56 117 ASP B CA 1
ATOM 3460 C C . ASP B 1 117 ? -6.262 57.5 27.766 1 97.56 117 ASP B C 1
ATOM 3462 O O . ASP B 1 117 ? -6 56.406 27.25 1 97.56 117 ASP B O 1
ATOM 3466 N N . LEU B 1 118 ? -6.574 57.625 29.078 1 97.5 118 LEU B N 1
ATOM 3467 C CA . LEU B 1 118 ? -6.586 56.469 29.984 1 97.5 118 LEU B CA 1
ATOM 3468 C C . LEU B 1 118 ? -7.66 55.469 29.594 1 97.5 118 LEU B C 1
ATOM 3470 O O . LEU B 1 118 ? -7.414 54.281 29.578 1 97.5 118 LEU B O 1
ATOM 3474 N N . ASP B 1 119 ? -8.836 56 29.188 1 97.25 119 ASP B N 1
ATOM 3475 C CA . ASP B 1 119 ? -9.93 55.125 28.766 1 97.25 119 ASP B CA 1
ATOM 3476 C C . ASP B 1 119 ? -9.562 54.375 27.5 1 97.25 119 ASP B C 1
ATOM 3478 O O . ASP B 1 119 ? -9.844 53.156 27.391 1 97.25 119 ASP B O 1
ATOM 3482 N N . TYR B 1 120 ? -8.945 55.062 26.578 1 97.81 120 TYR B N 1
ATOM 3483 C CA . TYR B 1 120 ? -8.516 54.438 25.344 1 97.81 120 TYR B CA 1
ATOM 3484 C C . TYR B 1 120 ? -7.512 53.312 25.625 1 97.81 120 TYR B C 1
ATOM 3486 O O . TYR B 1 120 ? -7.648 52.219 25.109 1 97.81 120 TYR B O 1
ATOM 3494 N N . LEU B 1 121 ? -6.527 53.625 26.484 1 98.06 121 LEU B N 1
ATOM 3495 C CA . LEU B 1 121 ? -5.457 52.688 26.766 1 98.06 121 LEU B CA 1
ATOM 3496 C C . LEU B 1 121 ? -6 51.438 27.5 1 98.06 121 LEU B C 1
ATOM 3498 O O . LEU B 1 121 ? -5.582 50.312 27.219 1 98.06 121 LEU B O 1
ATOM 3502 N N . GLU B 1 122 ? -6.957 51.688 28.406 1 97.31 122 GLU B N 1
ATOM 3503 C CA . GLU B 1 122 ? -7.562 50.562 29.125 1 97.31 122 GLU B CA 1
ATOM 3504 C C . GLU B 1 122 ? -8.281 49.625 28.156 1 97.31 122 GLU B C 1
ATOM 3506 O O . GLU B 1 122 ? -8.141 48.406 28.25 1 97.31 122 GLU B O 1
ATOM 3511 N N . ASN B 1 123 ? -9 50.219 27.188 1 97.62 123 ASN B N 1
ATOM 3512 C CA . ASN B 1 123 ? -9.703 49.438 26.188 1 97.62 123 ASN B CA 1
ATOM 3513 C C . ASN B 1 123 ? -8.734 48.719 25.25 1 97.62 123 ASN B C 1
ATOM 3515 O O . ASN B 1 123 ? -8.945 47.562 24.875 1 97.62 123 ASN B O 1
ATOM 3519 N N . ALA B 1 124 ? -7.676 49.375 24.828 1 97.19 124 ALA B N 1
ATOM 3520 C CA . ALA B 1 124 ? -6.672 48.812 23.922 1 97.19 124 ALA B CA 1
ATOM 3521 C C . ALA B 1 124 ? -5.953 47.625 24.578 1 97.19 124 ALA B C 1
ATOM 3523 O O . ALA B 1 124 ? -5.715 46.625 23.938 1 97.19 124 ALA B O 1
ATOM 3524 N N . ILE B 1 125 ? -5.648 47.75 25.938 1 97.5 125 ILE B N 1
ATOM 3525 C CA . ILE B 1 125 ? -4.984 46.688 26.672 1 97.5 125 ILE B CA 1
ATOM 3526 C C . ILE B 1 125 ? -5.91 45.469 26.766 1 97.5 125 ILE B C 1
ATOM 3528 O O . ILE B 1 125 ? -5.488 44.344 26.531 1 97.5 125 ILE B O 1
ATOM 3532 N N . ALA B 1 126 ? -7.195 45.75 27.047 1 96.94 126 ALA B N 1
ATOM 3533 C CA . ALA B 1 126 ? -8.172 44.656 27.141 1 96.94 126 ALA B CA 1
ATOM 3534 C C . ALA B 1 126 ? -8.305 43.938 25.812 1 96.94 126 ALA B C 1
ATOM 3536 O O . ALA B 1 126 ? -8.383 42.688 25.781 1 96.94 126 ALA B O 1
ATOM 3537 N N . THR B 1 127 ? -8.359 44.688 24.688 1 96.5 127 THR B N 1
ATOM 3538 C CA . THR B 1 127 ? -8.461 44.094 23.359 1 96.5 127 THR B CA 1
ATOM 3539 C C . THR B 1 127 ? -7.238 43.25 23.047 1 96.5 127 THR B C 1
ATOM 3541 O O . THR B 1 127 ? -7.371 42.125 22.516 1 96.5 127 THR B O 1
ATOM 3544 N N . SER B 1 128 ? -6.051 43.781 23.422 1 96.19 128 SER B N 1
ATOM 3545 C CA . SER B 1 128 ? -4.812 43.031 23.203 1 96.19 128 SER B CA 1
ATOM 3546 C C . SER B 1 128 ? -4.781 41.75 24.031 1 96.19 128 SER B C 1
ATOM 3548 O O . SER B 1 128 ? -4.348 40.719 23.531 1 96.19 128 SER B O 1
ATOM 3550 N N . GLU B 1 129 ? -5.234 41.812 25.281 1 95.81 129 GLU B N 1
ATOM 3551 C CA . GLU B 1 129 ? -5.293 40.656 26.141 1 95.81 129 GLU B CA 1
ATOM 3552 C C . GLU B 1 129 ? -6.23 39.594 25.578 1 95.81 129 GLU B C 1
ATOM 3554 O O . GLU B 1 129 ? -5.922 38.406 25.609 1 95.81 129 GLU B O 1
ATOM 3559 N N . ALA B 1 130 ? -7.352 40 25.031 1 96.31 130 ALA B N 1
ATOM 3560 C CA . ALA B 1 130 ? -8.305 39.094 24.422 1 96.31 130 ALA B CA 1
ATOM 3561 C C . ALA B 1 130 ? -7.691 38.406 23.203 1 96.31 130 ALA B C 1
ATOM 3563 O O . ALA B 1 130 ? -7.887 37.219 22.984 1 96.31 130 ALA B O 1
ATOM 3564 N N . GLU B 1 131 ? -6.957 39.188 22.375 1 96.19 131 GLU B N 1
ATOM 3565 C CA . GLU B 1 131 ? -6.309 38.656 21.188 1 96.19 131 GLU B CA 1
ATOM 3566 C C . GLU B 1 131 ? -5.285 37.562 21.562 1 96.19 131 GLU B C 1
ATOM 3568 O O . GLU B 1 131 ? -5.227 36.531 20.938 1 96.19 131 GLU B O 1
ATOM 3573 N N . VAL B 1 132 ? -4.496 37.812 22.656 1 95.25 132 VAL B N 1
ATOM 3574 C CA . VAL B 1 132 ? -3.477 36.875 23.109 1 95.25 132 VAL B CA 1
ATOM 3575 C C . VAL B 1 132 ? -4.141 35.594 23.609 1 95.25 132 VAL B C 1
ATOM 3577 O O . VAL B 1 132 ? -3.684 34.5 23.297 1 95.25 132 VAL B O 1
ATOM 3580 N N . ASN B 1 133 ? -5.254 35.75 24.297 1 95.38 133 ASN B N 1
ATOM 3581 C CA . ASN B 1 133 ? -5.988 34.594 24.766 1 95.38 133 ASN B CA 1
ATOM 3582 C C . ASN B 1 133 ? -6.57 33.781 23.625 1 95.38 133 ASN B C 1
ATOM 3584 O O . ASN B 1 133 ? -6.559 32.531 23.656 1 95.38 133 ASN B O 1
ATOM 3588 N N . ASN B 1 134 ? -7.082 34.469 22.609 1 96.31 134 ASN B N 1
ATOM 3589 C CA . ASN B 1 134 ? -7.602 33.781 21.438 1 96.31 134 ASN B CA 1
ATOM 3590 C C . ASN B 1 134 ? -6.504 33 20.703 1 96.31 134 ASN B C 1
ATOM 3592 O O . ASN B 1 134 ? -6.727 31.891 20.234 1 96.31 134 ASN B O 1
ATOM 3596 N N . LEU B 1 135 ? -5.352 33.625 20.625 1 95.38 135 LEU B N 1
ATOM 3597 C CA . LEU B 1 135 ? -4.219 33 19.984 1 95.38 135 LEU B CA 1
ATOM 3598 C C . LEU B 1 135 ? -3.805 31.719 20.734 1 95.38 135 LEU B C 1
ATOM 3600 O O . LEU B 1 135 ? -3.494 30.703 20.109 1 95.38 135 LEU B O 1
ATOM 3604 N N . LEU B 1 136 ? -3.842 31.75 22.094 1 94.88 136 LEU B N 1
ATOM 3605 C CA . LEU B 1 136 ? -3.531 30.578 22.906 1 94.88 136 LEU B CA 1
ATOM 3606 C C . LEU B 1 136 ? -4.547 29.469 22.672 1 94.88 136 LEU B C 1
ATOM 3608 O O . LEU B 1 136 ? -4.176 28.297 22.547 1 94.88 136 LEU B O 1
ATOM 3612 N N . GLY B 1 137 ? -5.785 29.859 22.562 1 94.75 137 GLY B N 1
ATOM 3613 C CA . GLY B 1 137 ? -6.832 28.875 22.297 1 94.75 137 GLY B CA 1
ATOM 3614 C C . GLY B 1 137 ? -6.684 28.219 20.938 1 94.75 137 GLY B C 1
ATOM 3615 O O . GLY B 1 137 ? -6.832 27 20.828 1 94.75 137 GLY B O 1
ATOM 3616 N N . VAL B 1 138 ? -6.414 28.984 19.906 1 93.75 138 VAL B N 1
ATOM 3617 C CA . VAL B 1 138 ? -6.266 28.453 18.547 1 93.75 138 VAL B CA 1
ATOM 3618 C C . VAL B 1 138 ? -5.027 27.547 18.484 1 93.75 138 VAL B C 1
ATOM 3620 O O . VAL B 1 138 ? -5.02 26.547 17.781 1 93.75 138 VAL B O 1
ATOM 3623 N N . SER B 1 139 ? -3.967 27.953 19.203 1 94.38 139 SER B N 1
ATOM 3624 C CA . SER B 1 139 ? -2.766 27.125 19.266 1 94.38 139 SER B CA 1
ATOM 3625 C C . SER B 1 139 ? -3.082 25.719 19.781 1 94.38 139 SER B C 1
ATOM 3627 O O . SER B 1 139 ? -2.65 24.719 19.203 1 94.38 139 SER B O 1
ATOM 3629 N N . ASP B 1 140 ? -3.887 25.625 20.844 1 94.44 140 ASP B N 1
ATOM 3630 C CA . ASP B 1 140 ? -4.281 24.344 21.406 1 94.44 140 ASP B CA 1
ATOM 3631 C C . ASP B 1 140 ? -5.148 23.547 20.422 1 94.44 140 ASP B C 1
ATOM 3633 O O . ASP B 1 140 ? -5 22.328 20.297 1 94.44 140 ASP B O 1
ATOM 3637 N N . LYS B 1 141 ? -6.051 24.234 19.812 1 94.12 141 LYS B N 1
ATOM 3638 C CA . LYS B 1 141 ? -6.945 23.594 18.859 1 94.12 141 LYS B CA 1
ATOM 3639 C C . LYS B 1 141 ? -6.164 22.984 17.703 1 94.12 141 LYS B C 1
ATOM 3641 O O . LYS B 1 141 ? -6.402 21.844 17.312 1 94.12 141 LYS B O 1
ATOM 3646 N N . VAL B 1 142 ? -5.227 23.734 17.141 1 95.31 142 VAL B N 1
ATOM 3647 C CA . VAL B 1 142 ? -4.441 23.266 16 1 95.31 142 VAL B CA 1
ATOM 3648 C C . VAL B 1 142 ? -3.557 22.094 16.422 1 95.31 142 VAL B C 1
ATOM 3650 O O . VAL B 1 142 ? -3.398 21.125 15.672 1 95.31 142 VAL B O 1
ATOM 3653 N N . LYS B 1 143 ? -3.023 22.141 17.641 1 94.5 143 LYS B N 1
ATOM 3654 C CA . LYS B 1 143 ? -2.232 21.031 18.172 1 94.5 143 LYS B CA 1
ATOM 3655 C C . LYS B 1 143 ? -3.064 19.766 18.266 1 94.5 143 LYS B C 1
ATOM 3657 O O . LYS B 1 143 ? -2.609 18.688 17.875 1 94.5 143 LYS B O 1
ATOM 3662 N N . ALA B 1 144 ? -4.25 19.859 18.766 1 93.44 144 ALA B N 1
ATOM 3663 C CA . ALA B 1 144 ? -5.152 18.719 18.875 1 93.44 144 ALA B CA 1
ATOM 3664 C C . ALA B 1 144 ? -5.508 18.156 17.5 1 93.44 144 ALA B C 1
ATOM 3666 O O . ALA B 1 144 ? -5.523 16.938 17.297 1 93.44 144 ALA B O 1
ATOM 3667 N N . ASN B 1 145 ? -5.785 19.062 16.562 1 93.94 145 ASN B N 1
ATOM 3668 C CA . ASN B 1 145 ? -6.121 18.641 15.211 1 93.94 145 ASN B CA 1
ATOM 3669 C C . ASN B 1 145 ? -4.945 17.953 14.531 1 93.94 145 ASN B C 1
ATOM 3671 O O . ASN B 1 145 ? -5.129 16.969 13.805 1 93.94 145 ASN B O 1
ATOM 3675 N N . ALA B 1 146 ? -3.781 18.516 14.742 1 95.69 146 ALA B N 1
ATOM 3676 C CA . ALA B 1 146 ? -2.582 17.891 14.188 1 95.69 146 ALA B CA 1
ATOM 3677 C C . ALA B 1 146 ? -2.418 16.469 14.703 1 95.69 146 ALA B C 1
ATOM 3679 O O . ALA B 1 146 ? -2.115 15.555 13.938 1 95.69 146 ALA B O 1
ATOM 3680 N N . GLN B 1 147 ? -2.693 16.266 16 1 95.75 147 GLN B N 1
ATOM 3681 C CA . GLN B 1 147 ? -2.605 14.922 16.578 1 95.75 147 GLN B CA 1
ATOM 3682 C C . GLN B 1 147 ? -3.648 13.992 15.984 1 95.75 147 GLN B C 1
ATOM 3684 O O . GLN B 1 147 ? -3.348 12.836 15.664 1 95.75 147 GLN B O 1
ATOM 3689 N N . ILE B 1 148 ? -4.812 14.453 15.828 1 94 148 ILE B N 1
ATOM 3690 C CA . ILE B 1 148 ? -5.891 13.664 15.242 1 94 148 ILE B CA 1
ATOM 3691 C C . ILE B 1 148 ? -5.516 13.25 13.82 1 94 148 ILE B C 1
ATOM 3693 O O . ILE B 1 148 ? -5.703 12.086 13.438 1 94 148 ILE B O 1
ATOM 3697 N N . ILE B 1 149 ? -4.969 14.164 13.062 1 94.19 149 ILE B N 1
ATOM 3698 C CA . ILE B 1 149 ? -4.602 13.891 11.68 1 94.19 149 ILE B CA 1
ATOM 3699 C C . ILE B 1 149 ? -3.477 12.859 11.633 1 94.19 149 ILE B C 1
ATOM 3701 O O . ILE B 1 149 ? -3.486 11.953 10.797 1 94.19 149 ILE B O 1
ATOM 3705 N N . LYS B 1 150 ? -2.518 12.992 12.547 1 94.56 150 LYS B N 1
ATOM 3706 C CA . LYS B 1 150 ? -1.458 11.992 12.641 1 94.56 150 LYS B CA 1
ATOM 3707 C C . LYS B 1 150 ? -2.033 10.602 12.898 1 94.56 150 LYS B C 1
ATOM 3709 O O . LYS B 1 150 ? -1.643 9.633 12.25 1 94.56 150 LYS B O 1
ATOM 3714 N N . ASP B 1 151 ? -2.986 10.492 13.812 1 93.5 151 ASP B N 1
ATOM 3715 C CA . ASP B 1 151 ? -3.629 9.219 14.141 1 93.5 151 ASP B CA 1
ATOM 3716 C C . ASP B 1 151 ? -4.41 8.68 12.945 1 93.5 151 ASP B C 1
ATOM 3718 O O . ASP B 1 151 ? -4.402 7.473 12.688 1 93.5 151 ASP B O 1
ATOM 3722 N N . ASN B 1 152 ? -5.07 9.555 12.266 1 88.62 152 ASN B N 1
ATOM 3723 C CA . ASN B 1 152 ? -5.832 9.156 11.086 1 88.62 152 ASN B CA 1
ATOM 3724 C C . ASN B 1 152 ? -4.918 8.602 9.992 1 88.62 152 ASN B C 1
ATOM 3726 O O . ASN B 1 152 ? -5.254 7.617 9.336 1 88.62 152 ASN B O 1
ATOM 3730 N N . ILE B 1 153 ? -3.795 9.258 9.797 1 91.06 153 ILE B N 1
ATOM 3731 C CA . ILE B 1 153 ? -2.826 8.812 8.797 1 91.06 153 ILE B CA 1
ATOM 3732 C C . ILE B 1 153 ? -2.334 7.41 9.148 1 91.06 153 ILE B C 1
ATOM 3734 O O . ILE B 1 153 ? -2.322 6.516 8.297 1 91.06 153 ILE B O 1
ATOM 3738 N N . LYS B 1 154 ? -2.02 7.188 10.406 1 90.62 154 LYS B N 1
ATOM 3739 C CA . LYS B 1 154 ? -1.539 5.883 10.859 1 90.62 154 LYS B CA 1
ATOM 3740 C C . LYS B 1 154 ? -2.607 4.809 10.68 1 90.62 154 LYS B C 1
ATOM 3742 O O . LYS B 1 154 ? -2.324 3.723 10.18 1 90.62 154 LYS B O 1
ATOM 3747 N N . HIS B 1 155 ? -3.842 5.145 11.062 1 91.19 155 HIS B N 1
ATOM 3748 C CA . HIS B 1 155 ? -4.945 4.195 10.969 1 91.19 155 HIS B CA 1
ATOM 3749 C C . HIS B 1 155 ? -5.219 3.816 9.516 1 91.19 155 HIS B C 1
ATOM 3751 O O . HIS B 1 155 ? -5.387 2.637 9.195 1 91.19 155 HIS B O 1
ATOM 3757 N N . ALA B 1 156 ? -5.238 4.816 8.656 1 84.5 156 ALA B N 1
ATOM 3758 C CA . ALA B 1 156 ? -5.492 4.57 7.238 1 84.5 156 ALA B CA 1
ATOM 3759 C C . ALA B 1 156 ? -4.395 3.703 6.629 1 84.5 156 ALA B C 1
ATOM 3761 O O . ALA B 1 156 ? -4.68 2.783 5.855 1 84.5 156 ALA B O 1
ATOM 3762 N N . ASN B 1 157 ? -3.154 3.973 6.945 1 88.25 157 ASN B N 1
ATOM 3763 C CA . ASN B 1 157 ? -2.035 3.215 6.398 1 88.25 157 ASN B CA 1
ATOM 3764 C C . ASN B 1 157 ? -2.006 1.789 6.945 1 88.25 157 ASN B C 1
ATOM 3766 O O . ASN B 1 157 ? -1.626 0.856 6.234 1 88.25 157 ASN B O 1
ATOM 3770 N N . ASP B 1 158 ? -2.395 1.649 8.211 1 86.69 158 ASP B N 1
ATOM 3771 C CA . ASP B 1 158 ? -2.521 0.303 8.766 1 86.69 158 ASP B CA 1
ATOM 3772 C C . ASP B 1 158 ? -3.568 -0.505 8 1 86.69 158 ASP B C 1
ATOM 3774 O O . ASP B 1 158 ? -3.367 -1.69 7.727 1 86.69 158 ASP B O 1
ATOM 3778 N N . GLY B 1 159 ? -4.676 0.173 7.73 1 83.25 159 GLY B N 1
ATOM 3779 C CA . GLY B 1 159 ? -5.691 -0.484 6.922 1 83.25 159 GLY B CA 1
ATOM 3780 C C . GLY B 1 159 ? -5.195 -0.881 5.547 1 83.25 159 GLY B C 1
ATOM 3781 O O . GLY B 1 159 ? -5.504 -1.971 5.059 1 83.25 159 GLY B O 1
ATOM 3782 N N . ALA B 1 160 ? -4.441 -0.084 4.918 1 84.5 160 ALA B N 1
ATOM 3783 C CA . ALA B 1 160 ? -3.875 -0.366 3.602 1 84.5 160 ALA B CA 1
ATOM 3784 C C . ALA B 1 160 ? -2.895 -1.533 3.666 1 84.5 160 ALA B C 1
ATOM 3786 O O . ALA B 1 160 ? -2.887 -2.393 2.781 1 84.5 160 ALA B O 1
ATOM 3787 N N . LYS B 1 161 ? -2.061 -1.557 4.719 1 86.31 161 LYS B N 1
ATOM 3788 C CA . LYS B 1 161 ? -1.11 -2.648 4.902 1 86.31 161 LYS B CA 1
ATOM 3789 C C . LYS B 1 161 ? -1.831 -3.982 5.07 1 86.31 161 LYS B C 1
ATOM 3791 O O . LYS B 1 161 ? -1.411 -4.996 4.512 1 86.31 161 LYS B O 1
ATOM 3796 N N . LEU B 1 162 ? -2.898 -3.957 5.828 1 87.44 162 LEU B N 1
ATOM 3797 C CA . LEU B 1 162 ? -3.674 -5.176 6.047 1 87.44 162 LEU B CA 1
ATOM 3798 C C . LEU B 1 162 ? -4.281 -5.672 4.738 1 87.44 162 LEU B C 1
ATOM 3800 O O . LEU B 1 162 ? -4.305 -6.875 4.477 1 87.44 162 LEU B O 1
ATOM 3804 N N . GLU B 1 163 ? -4.801 -4.797 3.949 1 83.38 163 GLU B N 1
ATOM 3805 C CA . GLU B 1 163 ? -5.367 -5.176 2.658 1 83.38 163 GLU B CA 1
ATOM 3806 C C . GLU B 1 163 ? -4.297 -5.758 1.736 1 83.38 163 GLU B C 1
ATOM 3808 O O . GLU B 1 163 ? -4.555 -6.723 1.011 1 83.38 163 GLU B O 1
ATOM 3813 N N . LEU B 1 164 ? -3.146 -5.18 1.739 1 85.56 164 LEU B N 1
ATOM 3814 C CA . LEU B 1 164 ? -2.029 -5.68 0.947 1 85.56 164 LEU B CA 1
ATOM 3815 C C . LEU B 1 164 ? -1.661 -7.102 1.363 1 85.56 164 LEU B C 1
ATOM 3817 O O . LEU B 1 164 ? -1.411 -7.957 0.511 1 85.56 164 LEU B O 1
ATOM 3821 N N . GLU B 1 165 ? -1.682 -7.301 2.633 1 88.12 165 GLU B N 1
ATOM 3822 C CA . GLU B 1 165 ? -1.362 -8.633 3.148 1 88.12 165 GLU B CA 1
ATOM 3823 C C . GLU B 1 165 ? -2.42 -9.648 2.736 1 88.12 165 GLU B C 1
ATOM 3825 O O . GLU B 1 165 ? -2.092 -10.789 2.387 1 88.12 165 GLU B O 1
ATOM 3830 N N . LYS B 1 166 ? -3.654 -9.273 2.812 1 84.38 166 LYS B N 1
ATOM 3831 C CA . LYS B 1 166 ? -4.742 -10.156 2.4 1 84.38 166 LYS B CA 1
ATOM 3832 C C . LYS B 1 166 ? -4.629 -10.516 0.921 1 84.38 166 LYS B C 1
ATOM 3834 O O . LYS B 1 166 ? -4.789 -11.672 0.543 1 84.38 166 LYS B O 1
ATOM 3839 N N . ASN B 1 167 ? -4.324 -9.539 0.098 1 85.19 167 ASN B N 1
ATOM 3840 C CA . ASN B 1 167 ? -4.156 -9.766 -1.333 1 85.19 167 ASN B CA 1
ATOM 3841 C C . ASN B 1 167 ? -2.969 -10.68 -1.619 1 85.19 167 ASN B C 1
ATOM 3843 O O . ASN B 1 167 ? -3.047 -11.547 -2.49 1 85.19 167 ASN B O 1
ATOM 3847 N N . GLU B 1 168 ? -1.875 -10.406 -0.94 1 89.88 168 GLU B N 1
ATOM 3848 C CA . GLU B 1 168 ? -0.7 -11.266 -1.061 1 89.88 168 GLU B CA 1
ATOM 3849 C C . GLU B 1 168 ? -1.054 -12.727 -0.792 1 89.88 168 GLU B C 1
ATOM 3851 O O . GLU B 1 168 ? -0.679 -13.617 -1.562 1 89.88 168 GLU B O 1
ATOM 3856 N N . GLN B 1 169 ? -1.842 -12.961 0.27 1 92.94 169 GLN B N 1
ATOM 3857 C CA . GLN B 1 169 ? -2.221 -14.32 0.649 1 92.94 169 GLN B CA 1
ATOM 3858 C C . GLN B 1 169 ? -3.145 -14.938 -0.392 1 92.94 169 GLN B C 1
ATOM 3860 O O . GLN B 1 169 ? -3.031 -16.125 -0.698 1 92.94 169 GLN B O 1
ATOM 3865 N N . GLU B 1 170 ? -4.023 -14.133 -0.911 1 89.44 170 GLU B N 1
ATOM 3866 C CA . GLU B 1 170 ? -4.941 -14.633 -1.927 1 89.44 170 GLU B CA 1
ATOM 3867 C C . GLU B 1 170 ? -4.195 -15.055 -3.189 1 89.44 170 GLU B C 1
ATOM 3869 O O . GLU B 1 170 ? -4.5 -16.094 -3.781 1 89.44 170 GLU B O 1
ATOM 3874 N N . LEU B 1 171 ? -3.197 -14.25 -3.615 1 92.06 171 LEU B N 1
ATOM 3875 C CA . LEU B 1 171 ? -2.414 -14.57 -4.805 1 92.06 171 LEU B CA 1
ATOM 3876 C C . LEU B 1 171 ? -1.568 -15.82 -4.578 1 92.06 171 LEU B C 1
ATOM 3878 O O . LEU B 1 171 ? -1.46 -16.672 -5.465 1 92.06 171 LEU B O 1
ATOM 3882 N N . ILE B 1 172 ? -1.01 -15.977 -3.375 1 95.94 172 ILE B N 1
ATOM 3883 C CA . ILE B 1 172 ? -0.224 -17.156 -3.045 1 95.94 172 ILE B CA 1
ATOM 3884 C C . ILE B 1 172 ? -1.117 -18.406 -3.082 1 95.94 172 ILE B C 1
ATOM 3886 O O . ILE B 1 172 ? -0.717 -19.438 -3.6 1 95.94 172 ILE B O 1
ATOM 3890 N N . GLU B 1 173 ? -2.375 -18.219 -2.613 1 95.69 173 GLU B N 1
ATOM 3891 C CA . GLU B 1 173 ? -3.326 -19.312 -2.643 1 95.69 173 GLU B CA 1
ATOM 3892 C C . GLU B 1 173 ? -3.684 -19.703 -4.078 1 95.69 173 GLU B C 1
ATOM 3894 O O . GLU B 1 173 ? -3.867 -20.875 -4.383 1 95.69 173 GLU B O 1
ATOM 3899 N N . GLN B 1 174 ? -3.795 -18.734 -4.945 1 94.88 174 GLN B N 1
ATOM 3900 C CA . GLN B 1 174 ? -4.074 -19.016 -6.352 1 94.88 174 GLN B CA 1
ATOM 3901 C C . GLN B 1 174 ? -2.934 -19.797 -6.996 1 94.88 174 GLN B C 1
ATOM 3903 O O . GLN B 1 174 ? -3.168 -20.703 -7.793 1 94.88 174 GLN B O 1
ATOM 3908 N N . VAL B 1 175 ? -1.682 -19.469 -6.648 1 96.12 175 VAL B N 1
ATOM 3909 C CA . VAL B 1 175 ? -0.521 -20.188 -7.164 1 96.12 175 VAL B CA 1
ATOM 3910 C C . VAL B 1 175 ? -0.567 -21.641 -6.699 1 96.12 175 VAL B C 1
ATOM 3912 O O . VAL B 1 175 ? -0.37 -22.562 -7.496 1 96.12 175 VAL B O 1
ATOM 3915 N N . ILE B 1 176 ? -0.925 -21.844 -5.418 1 96.62 176 ILE B N 1
ATOM 3916 C CA . ILE B 1 176 ? -0.986 -23.188 -4.844 1 96.62 176 ILE B CA 1
ATOM 3917 C C . ILE B 1 176 ? -2.078 -24 -5.535 1 96.62 176 ILE B C 1
ATOM 3919 O O . ILE B 1 176 ? -1.872 -25.156 -5.879 1 96.62 176 ILE B O 1
ATOM 3923 N N . LYS B 1 177 ? -3.201 -23.344 -5.805 1 94.94 177 LYS B N 1
ATOM 3924 C CA . LYS B 1 177 ? -4.316 -24.016 -6.461 1 94.94 177 LYS B CA 1
ATOM 3925 C C . LYS B 1 177 ? -3.949 -24.438 -7.887 1 94.94 177 LYS B C 1
ATOM 3927 O O . LYS B 1 177 ? -4.262 -25.547 -8.32 1 94.94 177 LYS B O 1
ATOM 3932 N N . GLU B 1 178 ? -3.287 -23.547 -8.602 1 94.56 178 GLU B N 1
ATOM 3933 C CA . GLU B 1 178 ? -2.873 -23.844 -9.969 1 94.56 178 GLU B CA 1
ATOM 3934 C C . GLU B 1 178 ? -1.845 -24.984 -9.992 1 94.56 178 GLU B C 1
ATOM 3936 O O . GLU B 1 178 ? -1.899 -25.859 -10.859 1 94.56 178 GLU B O 1
ATOM 3941 N N . GLU B 1 179 ? -0.887 -24.953 -9.078 1 95.19 179 GLU B N 1
ATOM 3942 C CA . GLU B 1 179 ? 0.093 -26.031 -8.961 1 95.19 179 GLU B CA 1
ATOM 3943 C C . GLU B 1 179 ? -0.587 -27.375 -8.688 1 95.19 179 GLU B C 1
ATOM 3945 O O . GLU B 1 179 ? -0.241 -28.391 -9.297 1 95.19 179 GLU B O 1
ATOM 3950 N N . ASP B 1 180 ? -1.632 -27.391 -7.824 1 94.19 180 ASP B N 1
ATOM 3951 C CA . ASP B 1 180 ? -2.359 -28.609 -7.469 1 94.19 180 ASP B CA 1
ATOM 3952 C C . ASP B 1 180 ? -3.154 -29.141 -8.656 1 94.19 180 ASP B C 1
ATOM 3954 O O . ASP B 1 180 ? -3.174 -30.344 -8.906 1 94.19 180 ASP B O 1
ATOM 3958 N N . ASN B 1 181 ? -3.799 -28.25 -9.359 1 94 181 ASN B N 1
ATOM 3959 C CA . ASN B 1 181 ? -4.543 -28.641 -10.555 1 94 181 ASN B CA 1
ATOM 3960 C C . ASN B 1 181 ? -3.631 -29.281 -11.602 1 94 181 ASN B C 1
ATOM 3962 O O . ASN B 1 181 ? -3.971 -30.328 -12.172 1 94 181 ASN B O 1
ATOM 3966 N N . PHE B 1 182 ? -2.5 -28.656 -11.789 1 96 182 PHE B N 1
ATOM 3967 C CA . PHE B 1 182 ? -1.521 -29.188 -12.727 1 96 182 PHE B CA 1
ATOM 3968 C C . PHE B 1 182 ? -1.039 -30.562 -12.289 1 96 182 PHE B C 1
ATOM 3970 O O . PHE B 1 182 ? -1.025 -31.5 -13.094 1 96 182 PHE B O 1
ATOM 3977 N N . SER B 1 183 ? -0.65 -30.672 -11.039 1 93.81 183 SER B N 1
ATOM 3978 C CA . SER B 1 183 ? -0.133 -31.922 -10.508 1 93.81 183 SER B CA 1
ATOM 3979 C C . SER B 1 183 ? -1.15 -33.062 -10.664 1 93.81 183 SER B C 1
ATOM 3981 O O . SER B 1 183 ? -0.789 -34.188 -10.992 1 93.81 183 SER B O 1
ATOM 3983 N N . THR B 1 184 ? -2.453 -32.719 -10.461 1 93.12 184 THR B N 1
ATOM 3984 C CA . THR B 1 184 ? -3.516 -33.719 -10.586 1 93.12 184 THR B CA 1
ATOM 3985 C C . THR B 1 184 ? -3.619 -34.219 -12.023 1 93.12 184 THR B C 1
ATOM 3987 O O . THR B 1 184 ? -3.686 -35.406 -12.266 1 93.12 184 THR B O 1
ATOM 3990 N N . LYS B 1 185 ? -3.545 -33.312 -12.977 1 94.25 185 LYS B N 1
ATOM 3991 C CA . LYS B 1 185 ? -3.646 -33.688 -14.383 1 94.25 185 LYS B CA 1
ATOM 3992 C C . LYS B 1 185 ? -2.443 -34.5 -14.828 1 94.25 185 LYS B C 1
ATOM 3994 O O . LYS B 1 185 ? -2.598 -35.5 -15.523 1 94.25 185 LYS B O 1
ATOM 3999 N N . VAL B 1 186 ? -1.279 -34.031 -14.391 1 94.75 186 VAL B N 1
ATOM 4000 C CA . VAL B 1 186 ? -0.049 -34.719 -14.766 1 94.75 186 VAL B CA 1
ATOM 4001 C C . VAL B 1 186 ? -0.039 -36.125 -14.164 1 94.75 186 VAL B C 1
ATOM 4003 O O . VAL B 1 186 ? 0.338 -37.062 -14.836 1 94.75 186 VAL B O 1
ATOM 4006 N N . ASN B 1 187 ? -0.524 -36.25 -12.906 1 93.25 187 ASN B N 1
ATOM 4007 C CA . ASN B 1 187 ? -0.574 -37.531 -12.258 1 93.25 187 ASN B CA 1
ATOM 4008 C C . ASN B 1 187 ? -1.521 -38.5 -12.984 1 93.25 187 ASN B C 1
ATOM 4010 O O . ASN B 1 187 ? -1.244 -39.688 -13.086 1 93.25 187 ASN B O 1
ATOM 4014 N N . TRP B 1 188 ? -2.561 -37.906 -13.484 1 94.94 188 TRP B N 1
ATOM 4015 C CA . TRP B 1 188 ? -3.494 -38.719 -14.25 1 94.94 188 TRP B CA 1
ATOM 4016 C C . TRP B 1 188 ? -2.85 -39.25 -15.539 1 94.94 188 TRP B C 1
ATOM 4018 O O . TRP B 1 188 ? -2.973 -40.406 -15.875 1 94.94 188 TRP B O 1
ATOM 4028 N N . GLU B 1 189 ? -2.146 -38.406 -16.203 1 95.19 189 GLU B N 1
ATOM 4029 C CA . GLU B 1 189 ? -1.484 -38.781 -17.453 1 95.19 189 GLU B CA 1
ATOM 4030 C C . GLU B 1 189 ? -0.393 -39.812 -17.203 1 95.19 189 GLU B C 1
ATOM 4032 O O . GLU B 1 189 ? -0.215 -40.75 -17.984 1 95.19 189 GLU B O 1
ATOM 4037 N N . ILE B 1 190 ? 0.331 -39.656 -16.078 1 94.5 190 ILE B N 1
ATOM 4038 C CA . ILE B 1 190 ? 1.365 -40.625 -15.711 1 94.5 190 ILE B CA 1
ATOM 4039 C C . ILE B 1 190 ? 0.729 -41.969 -15.422 1 94.5 190 ILE B C 1
ATOM 4041 O O . ILE B 1 190 ? 1.203 -43 -15.906 1 94.5 190 ILE B O 1
ATOM 4045 N N . TYR B 1 191 ? -0.378 -41.969 -14.719 1 94.94 191 TYR B N 1
ATOM 4046 C CA . TYR B 1 191 ? -1.089 -43.188 -14.398 1 94.94 191 TYR B CA 1
ATOM 4047 C C . TYR B 1 191 ? -1.552 -43.906 -15.672 1 94.94 191 TYR B C 1
ATOM 4049 O O . TYR B 1 191 ? -1.357 -45.094 -15.82 1 94.94 191 TYR B O 1
ATOM 4057 N N . ALA B 1 192 ? -2.109 -43.156 -16.578 1 94 192 ALA B N 1
ATOM 4058 C CA . ALA B 1 192 ? -2.58 -43.719 -17.844 1 94 192 ALA B CA 1
ATOM 4059 C C . ALA B 1 192 ? -1.427 -44.312 -18.641 1 94 192 ALA B C 1
ATOM 4061 O O . ALA B 1 192 ? -1.562 -45.375 -19.234 1 94 192 ALA B O 1
ATOM 4062 N N . GLY B 1 193 ? -0.272 -43.562 -18.641 1 94.38 193 GLY B N 1
ATOM 4063 C CA . GLY B 1 193 ? 0.898 -44.062 -19.344 1 94.38 193 GLY B CA 1
ATOM 4064 C C . GLY B 1 193 ? 1.434 -45.375 -18.766 1 94.38 193 GLY B C 1
ATOM 4065 O O . GLY B 1 193 ? 1.787 -46.281 -19.516 1 94.38 193 GLY B O 1
ATOM 4066 N N . VAL B 1 194 ? 1.391 -45.469 -17.422 1 95.56 194 VAL B N 1
ATOM 4067 C CA . VAL B 1 194 ? 1.881 -46.656 -16.75 1 95.56 194 VAL B CA 1
ATOM 4068 C C . VAL B 1 194 ? 0.948 -47.844 -17.047 1 95.56 194 VAL B C 1
ATOM 4070 O O . VAL B 1 194 ? 1.404 -48.969 -17.281 1 95.56 194 VAL B O 1
ATOM 4073 N N . GLN B 1 195 ? -0.398 -47.594 -17.141 1 94.19 195 GLN B N 1
ATOM 4074 C CA . GLN B 1 195 ? -1.371 -48.625 -17.469 1 94.19 195 GLN B CA 1
ATOM 4075 C C . GLN B 1 195 ? -1.178 -49.125 -18.906 1 94.19 195 GLN B C 1
ATOM 4077 O O . GLN B 1 195 ? -1.259 -50.344 -19.156 1 94.19 195 GLN B O 1
ATOM 4082 N N . ASP B 1 196 ? -0.874 -48.219 -19.781 1 95.75 196 ASP B N 1
ATOM 4083 C CA . ASP B 1 196 ? -0.61 -48.594 -21.172 1 95.75 196 ASP B CA 1
ATOM 4084 C C . ASP B 1 196 ? 0.628 -49.469 -21.266 1 95.75 196 ASP B C 1
ATOM 4086 O O . ASP B 1 196 ? 0.624 -50.469 -21.984 1 95.75 196 ASP B O 1
ATOM 4090 N N . GLN B 1 197 ? 1.65 -49.125 -20.547 1 95.94 197 GLN B N 1
ATOM 4091 C CA . GLN B 1 197 ? 2.885 -49.906 -20.547 1 95.94 197 GLN B CA 1
ATOM 4092 C C . GLN B 1 197 ? 2.637 -51.312 -20.047 1 95.94 197 GLN B C 1
ATOM 4094 O O . GLN B 1 197 ? 3.139 -52.281 -20.625 1 95.94 197 GLN B O 1
ATOM 4099 N N . GLU B 1 198 ? 1.814 -51.406 -18.953 1 96 198 GLU B N 1
ATOM 4100 C CA . GLU B 1 198 ? 1.5 -52.719 -18.406 1 96 198 GLU B CA 1
ATOM 4101 C C . GLU B 1 198 ? 0.717 -53.562 -19.391 1 96 198 GLU B C 1
ATOM 4103 O O . GLU B 1 198 ? 1.005 -54.75 -19.562 1 96 198 GLU B O 1
ATOM 4108 N N . MET B 1 199 ? -0.21 -52.969 -20.062 1 96.31 199 MET B N 1
ATOM 4109 C CA . MET B 1 199 ? -1.017 -53.656 -21.062 1 96.31 199 MET B CA 1
ATOM 4110 C C . MET B 1 199 ? -0.151 -54.156 -22.219 1 96.31 199 MET B C 1
ATOM 4112 O O . MET B 1 199 ? -0.253 -55.312 -22.625 1 96.31 199 MET B O 1
ATOM 4116 N N . MET B 1 200 ? 0.726 -53.312 -22.719 1 97.44 200 MET B N 1
ATOM 4117 C CA . MET B 1 200 ? 1.573 -53.688 -23.844 1 97.44 200 MET B CA 1
ATOM 4118 C C . MET B 1 200 ? 2.592 -54.75 -23.453 1 97.44 200 MET B C 1
ATOM 4120 O O . MET B 1 200 ? 2.904 -55.625 -24.25 1 97.44 200 MET B O 1
ATOM 4124 N N . THR B 1 201 ? 3.033 -54.625 -22.219 1 97 201 THR B N 1
ATOM 4125 C CA . THR B 1 201 ? 3.967 -55.656 -21.719 1 97 201 THR B CA 1
ATOM 4126 C C . THR B 1 201 ? 3.291 -57 -21.625 1 97 201 THR B C 1
ATOM 4128 O O . THR B 1 201 ? 3.904 -58.031 -21.938 1 97 201 THR B O 1
ATOM 4131 N N . ASN B 1 202 ? 2.018 -56.969 -21.25 1 95.88 202 ASN B N 1
ATOM 4132 C CA . ASN B 1 202 ? 1.247 -58.219 -21.188 1 95.88 202 ASN B CA 1
ATOM 4133 C C . ASN B 1 202 ? 1.055 -58.844 -22.562 1 95.88 202 ASN B C 1
ATOM 4135 O O . ASN B 1 202 ? 1.203 -60.031 -22.75 1 95.88 202 ASN B O 1
ATOM 4139 N N . ILE B 1 203 ? 0.809 -58.031 -23.547 1 97.06 203 ILE B N 1
ATOM 4140 C CA . ILE B 1 203 ? 0.661 -58.531 -24.922 1 97.06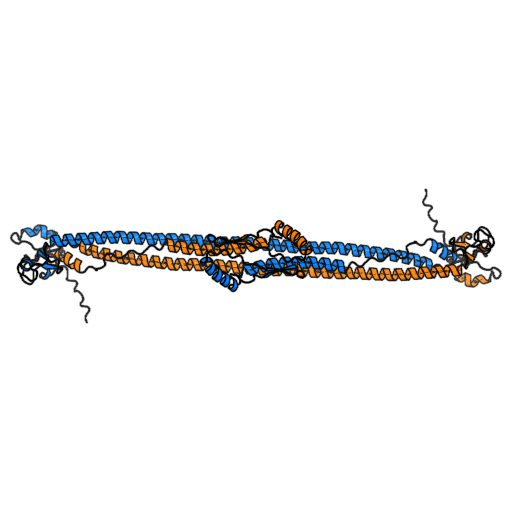 203 ILE B CA 1
ATOM 4141 C C . ILE B 1 203 ? 1.988 -59.094 -25.422 1 97.06 203 ILE B C 1
ATOM 4143 O O . ILE B 1 203 ? 2.021 -60.156 -26.031 1 97.06 203 ILE B O 1
ATOM 4147 N N . LYS B 1 204 ? 3.047 -58.375 -25.125 1 97 204 LYS B N 1
ATOM 4148 C CA . LYS B 1 204 ? 4.379 -58.844 -25.5 1 97 204 LYS B CA 1
ATOM 4149 C C . LYS B 1 204 ? 4.656 -60.25 -24.938 1 97 204 LYS B C 1
ATOM 4151 O O . LYS B 1 204 ? 5.18 -61.094 -25.625 1 97 204 LYS B O 1
ATOM 4156 N N . SER B 1 205 ? 4.242 -60.438 -23.672 1 96.38 205 SER B N 1
ATOM 4157 C CA . SER B 1 205 ? 4.48 -61.719 -23 1 96.38 205 SER B CA 1
ATOM 4158 C C . SER B 1 205 ? 3.709 -62.844 -23.688 1 96.38 205 SER B C 1
ATOM 4160 O O . SER B 1 205 ? 4.242 -63.938 -23.875 1 96.38 205 SER B O 1
ATOM 4162 N N . LYS B 1 206 ? 2.488 -62.562 -24.094 1 96.38 206 LYS B N 1
ATOM 4163 C CA . LYS B 1 206 ? 1.67 -63.562 -24.766 1 96.38 206 LYS B CA 1
ATOM 4164 C C . LYS B 1 206 ? 2.254 -63.938 -26.141 1 96.38 206 LYS B C 1
ATOM 4166 O O . LYS B 1 206 ? 2.289 -65.125 -26.516 1 96.38 206 LYS B O 1
ATOM 4171 N N . ILE B 1 207 ? 2.701 -62.938 -26.828 1 97.56 207 ILE B N 1
ATOM 4172 C CA . ILE B 1 207 ? 3.301 -63.156 -28.141 1 97.56 207 ILE B CA 1
ATOM 4173 C C . ILE B 1 207 ? 4.574 -63.969 -27.984 1 97.56 207 ILE B C 1
ATOM 4175 O O . ILE B 1 207 ? 4.797 -64.938 -28.75 1 97.56 207 ILE B O 1
ATOM 4179 N N . ASN B 1 208 ? 5.352 -63.625 -26.953 1 96.69 208 ASN B N 1
ATOM 4180 C CA . ASN B 1 208 ? 6.59 -64.375 -26.719 1 96.69 208 ASN B CA 1
ATOM 4181 C C . ASN B 1 208 ? 6.316 -65.812 -26.406 1 96.69 208 ASN B C 1
ATOM 4183 O O . ASN B 1 208 ? 7.055 -66.688 -26.844 1 96.69 208 ASN B O 1
ATOM 4187 N N . ALA B 1 209 ? 5.25 -66.062 -25.703 1 95.38 209 ALA B N 1
ATOM 4188 C CA . ALA B 1 209 ? 4.879 -67.438 -25.375 1 95.38 209 ALA B CA 1
ATOM 4189 C C . ALA B 1 209 ? 4.566 -68.25 -26.641 1 95.38 209 ALA B C 1
ATOM 4191 O O . ALA B 1 209 ? 4.926 -69.375 -26.734 1 95.38 209 ALA B O 1
ATOM 4192 N N . VAL B 1 210 ? 3.963 -67.562 -27.625 1 95.75 210 VAL B N 1
ATOM 4193 C CA . VAL B 1 210 ? 3.627 -68.25 -28.875 1 95.75 210 VAL B CA 1
ATOM 4194 C C . VAL B 1 210 ? 4.895 -68.438 -29.703 1 95.75 210 VAL B C 1
ATOM 4196 O O . VAL B 1 210 ? 5.098 -69.562 -30.25 1 95.75 210 VAL B O 1
ATOM 4199 N N . LEU B 1 211 ? 5.758 -67.5 -29.688 1 95.62 211 LEU B N 1
ATOM 4200 C CA . LEU B 1 211 ? 6.98 -67.562 -30.484 1 95.62 211 LEU B CA 1
ATOM 4201 C C . LEU B 1 211 ? 7.926 -68.625 -29.938 1 95.62 211 LEU B C 1
ATOM 4203 O O . LEU B 1 211 ? 8.75 -69.188 -30.688 1 95.62 211 LEU B O 1
ATOM 4207 N N . GLU B 1 212 ? 7.785 -68.938 -28.703 1 93.12 212 GLU B N 1
ATOM 4208 C CA . GLU B 1 212 ? 8.648 -69.938 -28.078 1 93.12 212 GLU B CA 1
ATOM 4209 C C . GLU B 1 212 ? 8.172 -71.375 -28.391 1 93.12 212 GLU B C 1
ATOM 4211 O O . GLU B 1 212 ? 8.898 -72.375 -28.172 1 93.12 212 GLU B O 1
ATOM 4216 N N . CYS B 1 213 ? 7.035 -71.438 -29 1 88.31 213 CYS B N 1
ATOM 4217 C CA . CYS B 1 213 ? 6.5 -72.75 -29.344 1 88.31 213 CYS B CA 1
ATOM 4218 C C . CYS B 1 213 ? 7.309 -73.375 -30.453 1 88.31 213 CYS B C 1
ATOM 4220 O O . CYS B 1 213 ? 7.527 -72.75 -31.5 1 88.31 213 CYS B O 1
ATOM 4222 N N . THR B 1 214 ? 7.773 -74.688 -30.281 1 85.75 214 THR B N 1
ATOM 4223 C CA . THR B 1 214 ? 8.625 -75.375 -31.234 1 85.75 214 THR B CA 1
ATOM 4224 C C . THR B 1 214 ? 7.801 -76.25 -32.156 1 85.75 214 THR B C 1
ATOM 4226 O O . THR B 1 214 ? 8.289 -76.75 -33.188 1 85.75 214 THR B O 1
ATOM 4229 N N . PHE B 1 215 ? 6.562 -76.5 -31.75 1 84.25 215 PHE B N 1
ATOM 4230 C CA . PHE B 1 215 ? 5.691 -77.312 -32.562 1 84.25 215 PHE B CA 1
ATOM 4231 C C . PHE B 1 215 ? 4.809 -76.438 -33.469 1 84.25 215 PHE B C 1
ATOM 4233 O O . PHE B 1 215 ? 4.012 -75.688 -33 1 84.25 215 PHE B O 1
ATOM 4240 N N . PRO B 1 216 ? 4.965 -76.625 -34.719 1 89.31 216 PRO B N 1
ATOM 4241 C CA . PRO B 1 216 ? 4.258 -75.75 -35.688 1 89.31 216 PRO B CA 1
ATOM 4242 C C . PRO B 1 216 ? 2.746 -75.812 -35.469 1 89.31 216 PRO B C 1
ATOM 4244 O O . PRO B 1 216 ? 2.111 -74.75 -35.469 1 89.31 216 PRO B O 1
ATOM 4247 N N . ILE B 1 217 ? 2.213 -76.938 -35.344 1 86.12 217 ILE B N 1
ATOM 4248 C CA . ILE B 1 217 ? 0.762 -77.062 -35.25 1 86.12 217 ILE B CA 1
ATOM 4249 C C . ILE B 1 217 ? 0.282 -76.375 -33.969 1 86.12 217 ILE B C 1
ATOM 4251 O O . ILE B 1 217 ? -0.725 -75.625 -34 1 86.12 217 ILE B O 1
ATOM 4255 N N . VAL B 1 218 ? 1 -76.5 -32.906 1 87.12 218 VAL B N 1
ATOM 4256 C CA . VAL B 1 218 ? 0.656 -75.812 -31.641 1 87.12 218 VAL B CA 1
ATOM 4257 C C . VAL B 1 218 ? 0.793 -74.312 -31.766 1 87.12 218 VAL B C 1
ATOM 4259 O O . VAL B 1 218 ? -0.056 -73.562 -31.281 1 87.12 218 VAL B O 1
ATOM 4262 N N . LEU B 1 219 ? 1.84 -73.875 -32.406 1 93.38 219 LEU B N 1
ATOM 4263 C CA . LEU B 1 219 ? 2.078 -72.5 -32.625 1 93.38 219 LEU B CA 1
ATOM 4264 C C . LEU B 1 219 ? 0.92 -71.812 -33.375 1 93.38 219 LEU B C 1
ATOM 4266 O O . LEU B 1 219 ? 0.422 -70.75 -33 1 93.38 219 LEU B O 1
ATOM 4270 N N . LEU B 1 220 ? 0.527 -72.5 -34.438 1 93.31 220 LEU B N 1
ATOM 4271 C CA . LEU B 1 220 ? -0.552 -72 -35.281 1 93.31 220 LEU B CA 1
ATOM 4272 C C . LEU B 1 220 ? -1.861 -71.938 -34.5 1 93.31 220 LEU B C 1
ATOM 4274 O O . LEU B 1 220 ? -2.641 -71 -34.656 1 93.31 220 LEU B O 1
ATOM 4278 N N . LYS B 1 221 ? -2.088 -72.938 -33.625 1 88.44 221 LYS B N 1
ATOM 4279 C CA . LYS B 1 221 ? -3.281 -72.938 -32.781 1 88.44 221 LYS B CA 1
ATOM 4280 C C . LYS B 1 221 ? -3.256 -71.812 -31.781 1 88.44 221 LYS B C 1
ATOM 4282 O O . LYS B 1 221 ? -4.25 -71.062 -31.609 1 88.44 221 LYS B O 1
ATOM 4287 N N . ARG B 1 222 ? -2.123 -71.625 -31.203 1 91.44 222 ARG B N 1
ATOM 4288 C CA . ARG B 1 222 ? -1.975 -70.562 -30.203 1 91.44 222 ARG B CA 1
ATOM 4289 C C . ARG B 1 222 ? -2.076 -69.188 -30.859 1 91.44 222 ARG B C 1
ATOM 4291 O O . ARG B 1 222 ? -2.6 -68.25 -30.25 1 91.44 222 ARG B O 1
ATOM 4298 N N . TYR B 1 223 ? -1.492 -69.062 -32.031 1 94.5 223 TYR B N 1
ATOM 4299 C CA . TYR B 1 223 ? -1.573 -67.812 -32.781 1 94.5 223 TYR B CA 1
ATOM 4300 C C . TYR B 1 223 ? -3.023 -67.375 -32.938 1 94.5 223 TYR B C 1
ATOM 4302 O O . TYR B 1 223 ? -3.338 -66.188 -32.812 1 94.5 223 TYR B O 1
ATOM 4310 N N . GLN B 1 224 ? -3.885 -68.312 -33.188 1 90.12 224 GLN B N 1
ATOM 4311 C CA . GLN B 1 224 ? -5.293 -68 -33.438 1 90.12 224 GLN B CA 1
ATOM 4312 C C . GLN B 1 224 ? -5.969 -67.5 -32.188 1 90.12 224 GLN B C 1
ATOM 4314 O O . GLN B 1 224 ? -6.957 -66.75 -32.25 1 90.12 224 GLN B O 1
ATOM 4319 N N . HIS B 1 225 ? -5.445 -67.875 -30.969 1 89.94 225 HIS B N 1
ATOM 4320 C CA . HIS B 1 225 ? -6.066 -67.5 -29.703 1 89.94 225 HIS B CA 1
ATOM 4321 C C . HIS B 1 225 ? -5.512 -66.125 -29.188 1 89.94 225 HIS B C 1
ATOM 4323 O O . HIS B 1 225 ? -5.988 -65.625 -28.172 1 89.94 225 HIS B O 1
ATOM 4329 N N . LEU B 1 226 ? -4.52 -65.688 -29.906 1 93.19 226 LEU B N 1
ATOM 4330 C CA . LEU B 1 226 ? -3.973 -64.375 -29.484 1 93.19 226 LEU B CA 1
ATOM 4331 C C . LEU B 1 226 ? -4.988 -63.25 -29.719 1 93.19 226 LEU B C 1
ATOM 4333 O O . LEU B 1 226 ? -5.832 -63.344 -30.609 1 93.19 226 LEU B O 1
ATOM 4337 N N . GLU B 1 227 ? -4.898 -62.344 -28.891 1 87.06 227 GLU B N 1
ATOM 4338 C CA . GLU B 1 227 ? -5.801 -61.188 -29.031 1 87.06 227 GLU B CA 1
ATOM 4339 C C . GLU B 1 227 ? -5.641 -60.531 -30.391 1 87.06 227 GLU B C 1
ATOM 4341 O O . GLU B 1 227 ? -4.555 -60.562 -30.984 1 87.06 227 GLU B O 1
ATOM 4346 N N . SER B 1 228 ? -6.742 -59.906 -30.844 1 85.5 228 SER B N 1
ATOM 4347 C CA . SER B 1 228 ? -6.777 -59.281 -32.156 1 85.5 228 SER B CA 1
ATOM 4348 C C . SER B 1 228 ? -6.004 -57.969 -32.156 1 85.5 228 SER B C 1
ATOM 4350 O O . SER B 1 228 ? -5.316 -57.656 -33.125 1 85.5 228 SER B O 1
ATOM 4352 N N . ASN B 1 229 ? -6.121 -57.281 -31.016 1 87.5 229 ASN B N 1
ATOM 4353 C CA . ASN B 1 229 ? -5.426 -56 -30.969 1 87.5 229 ASN B CA 1
ATOM 4354 C C . ASN B 1 229 ? -4.043 -56.125 -30.344 1 87.5 229 ASN B C 1
ATOM 4356 O O . ASN B 1 229 ? -3.887 -55.938 -29.141 1 87.5 229 ASN B O 1
ATOM 4360 N N . ARG B 1 230 ? -3.049 -56.406 -31.188 1 93.44 230 ARG B N 1
ATOM 4361 C CA . ARG B 1 230 ? -1.682 -56.625 -30.719 1 93.44 230 ARG B CA 1
ATOM 4362 C C . ARG B 1 230 ? -0.829 -55.375 -30.953 1 93.44 230 ARG B C 1
ATOM 4364 O O . ARG B 1 230 ? 0.342 -55.344 -30.578 1 93.44 230 ARG B O 1
ATOM 4371 N N . LYS B 1 231 ? -1.447 -54.344 -31.594 1 94.62 231 LYS B N 1
ATOM 4372 C CA . LYS B 1 231 ? -0.776 -53.062 -31.828 1 94.62 231 LYS B CA 1
ATOM 4373 C C . LYS B 1 231 ? -1.631 -51.906 -31.359 1 94.62 231 LYS B C 1
ATOM 4375 O O . LYS B 1 231 ? -2.152 -51.125 -32.156 1 94.62 231 LYS B O 1
ATOM 4380 N N . PRO B 1 232 ? -1.727 -51.688 -30.062 1 93.44 232 PRO B N 1
ATOM 4381 C CA . PRO B 1 232 ? -2.531 -50.562 -29.547 1 93.44 232 PRO B CA 1
ATOM 4382 C C . PRO B 1 232 ? -1.95 -49.219 -29.922 1 93.44 232 PRO B C 1
ATOM 4384 O O . PRO B 1 232 ? -0.733 -49.062 -30.062 1 93.44 232 PRO B O 1
ATOM 4387 N N . SER B 1 233 ? -2.807 -48.281 -30.062 1 91.06 233 SER B N 1
ATOM 4388 C CA . SER B 1 233 ? -2.373 -46.906 -30.391 1 91.06 233 SER B CA 1
ATOM 4389 C C . SER B 1 233 ? -1.613 -46.281 -29.234 1 91.06 233 SER B C 1
ATOM 4391 O O . SER B 1 233 ? -1.938 -46.5 -28.078 1 91.06 233 SER B O 1
ATOM 4393 N N . VAL B 1 234 ? -0.61 -45.531 -29.594 1 90.5 234 VAL B N 1
ATOM 4394 C CA . VAL B 1 234 ? 0.183 -44.812 -28.594 1 90.5 234 VAL B CA 1
ATOM 4395 C C . VAL B 1 234 ? -0.485 -43.469 -28.281 1 90.5 234 VAL B C 1
ATOM 4397 O O . VAL B 1 234 ? -0.992 -42.781 -29.172 1 90.5 234 VAL B O 1
ATOM 4400 N N . ARG B 1 235 ? -0.527 -43.125 -27.016 1 91.5 235 ARG B N 1
ATOM 4401 C CA . ARG B 1 235 ? -1.139 -41.875 -26.547 1 91.5 235 ARG B CA 1
ATOM 4402 C C . ARG B 1 235 ? -0.382 -40.688 -27.078 1 91.5 235 ARG B C 1
ATOM 4404 O O . ARG B 1 235 ? 0.848 -40.688 -27.156 1 91.5 235 ARG B O 1
ATOM 4411 N N . LYS B 1 236 ? -1.188 -39.625 -27.406 1 89.81 236 LYS B N 1
ATOM 4412 C CA . LYS B 1 236 ? -0.58 -38.375 -27.812 1 89.81 236 LYS B CA 1
ATOM 4413 C C . LYS B 1 236 ? 0.056 -37.656 -26.641 1 89.81 236 LYS B C 1
ATOM 4415 O O . LYS B 1 236 ? -0.479 -37.688 -25.531 1 89.81 236 LYS B O 1
ATOM 4420 N N . SER B 1 237 ? 1.248 -37.125 -26.938 1 89.94 237 SER B N 1
ATOM 4421 C CA . SER B 1 237 ? 1.945 -36.406 -25.891 1 89.94 237 SER B CA 1
ATOM 44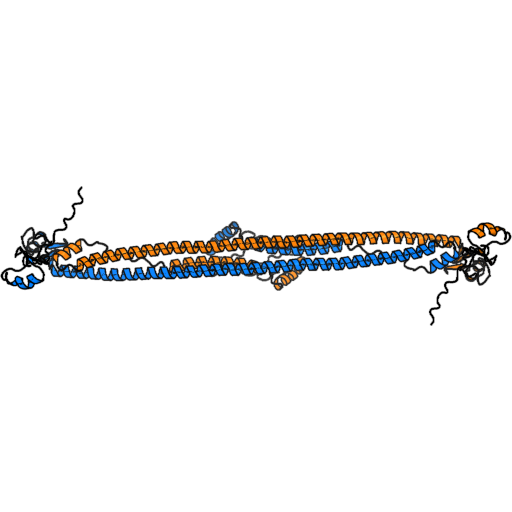22 C C . SER B 1 237 ? 1.193 -35.125 -25.516 1 89.94 237 SER B C 1
ATOM 4424 O O . SER B 1 237 ? 0.762 -34.375 -26.375 1 89.94 237 SER B O 1
ATOM 4426 N N . LEU B 1 238 ? 1.013 -34.875 -24.203 1 89.94 238 LEU B N 1
ATOM 4427 C CA . LEU B 1 238 ? 0.355 -33.688 -23.703 1 89.94 238 LEU B CA 1
ATOM 4428 C C . LEU B 1 238 ? 1.323 -32.812 -22.891 1 89.94 238 LEU B C 1
ATOM 4430 O O . LEU B 1 238 ? 0.917 -31.844 -22.266 1 89.94 238 LEU B O 1
ATOM 4434 N N . VAL B 1 239 ? 2.609 -33.219 -22.953 1 91.81 239 VAL B N 1
ATOM 4435 C CA . VAL B 1 239 ? 3.623 -32.594 -22.094 1 91.81 239 VAL B CA 1
ATOM 4436 C C . VAL B 1 239 ? 3.707 -31.094 -22.375 1 91.81 239 VAL B C 1
ATOM 4438 O O . VAL B 1 239 ? 3.596 -30.281 -21.453 1 91.81 239 VAL B O 1
ATOM 4441 N N . THR B 1 240 ? 3.906 -30.656 -23.625 1 92.19 240 THR B N 1
ATOM 4442 C CA . THR B 1 240 ? 4.086 -29.266 -24 1 92.19 240 THR B CA 1
ATOM 4443 C C . THR B 1 240 ? 2.832 -28.453 -23.688 1 92.19 240 THR B C 1
ATOM 4445 O O . THR B 1 240 ? 2.918 -27.344 -23.156 1 92.19 240 THR B O 1
ATOM 4448 N N . ASP B 1 241 ? 1.684 -29.031 -24.016 1 92.81 241 ASP B N 1
ATOM 4449 C CA . ASP B 1 241 ? 0.418 -28.344 -23.781 1 92.81 241 ASP B CA 1
ATOM 4450 C C . ASP B 1 241 ? 0.183 -28.109 -22.297 1 92.81 241 ASP B C 1
ATOM 4452 O O . ASP B 1 241 ? -0.194 -27 -21.891 1 92.81 241 ASP B O 1
ATOM 4456 N N . LEU B 1 242 ? 0.454 -29.094 -21.484 1 92.31 242 LEU B N 1
ATOM 4457 C CA . LEU B 1 242 ? 0.252 -29 -20.031 1 92.31 242 LEU B CA 1
ATOM 4458 C C . LEU B 1 242 ? 1.226 -28 -19.422 1 92.31 242 LEU B C 1
ATOM 4460 O O . LEU B 1 242 ? 0.834 -27.172 -18.578 1 92.31 242 LEU B O 1
ATOM 4464 N N . GLU B 1 243 ? 2.455 -28.047 -19.828 1 93.06 243 GLU B N 1
ATOM 4465 C CA . GLU B 1 243 ? 3.469 -27.125 -19.312 1 93.06 243 GLU B CA 1
ATOM 4466 C C . GLU B 1 243 ? 3.129 -25.688 -19.672 1 93.06 243 GLU B C 1
ATOM 4468 O O . GLU B 1 243 ? 3.166 -24.797 -18.828 1 93.06 243 GLU B O 1
ATOM 4473 N N . ASN B 1 244 ? 2.783 -25.469 -20.938 1 90.69 244 ASN B N 1
ATOM 4474 C CA . ASN B 1 244 ? 2.49 -24.125 -21.406 1 90.69 244 ASN B CA 1
ATOM 4475 C C . ASN B 1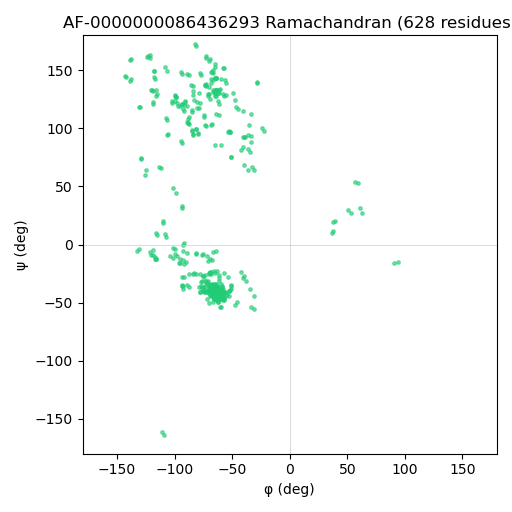 244 ? 1.282 -23.531 -20.688 1 90.69 244 ASN B C 1
ATOM 4477 O O . ASN B 1 244 ? 1.302 -22.359 -20.297 1 90.69 244 ASN B O 1
ATOM 4481 N N . LYS B 1 245 ? 0.277 -24.297 -20.547 1 90.81 245 LYS B N 1
ATOM 4482 C CA . LYS B 1 245 ? -0.932 -23.812 -19.875 1 90.81 245 LYS B CA 1
ATOM 4483 C C . LYS B 1 245 ? -0.651 -23.453 -18.422 1 90.81 245 LYS B C 1
ATOM 4485 O O . LYS B 1 245 ? -1.099 -22.406 -17.953 1 90.81 245 LYS B O 1
ATOM 4490 N N . ALA B 1 246 ? 0.114 -24.312 -17.719 1 92.06 246 ALA B N 1
ATOM 4491 C CA . ALA B 1 246 ? 0.452 -24.047 -16.328 1 92.06 246 ALA B CA 1
ATOM 4492 C C . ALA B 1 246 ? 1.316 -22.797 -16.203 1 92.06 246 ALA B C 1
ATOM 4494 O O . ALA B 1 246 ? 1.058 -21.938 -15.352 1 92.06 246 ALA B O 1
ATOM 4495 N N . MET B 1 247 ? 2.305 -22.703 -17.078 1 89.69 247 MET B N 1
ATOM 4496 C CA . MET B 1 247 ? 3.221 -21.562 -17.016 1 89.69 247 MET B CA 1
ATOM 4497 C C . MET B 1 247 ? 2.49 -20.266 -17.344 1 89.69 247 MET B C 1
ATOM 4499 O O . MET B 1 247 ? 2.766 -19.219 -16.734 1 89.69 247 MET B O 1
ATOM 4503 N N . GLU B 1 248 ? 1.581 -20.297 -18.266 1 86.75 248 GLU B N 1
ATOM 4504 C CA . GLU B 1 248 ? 0.785 -19.125 -18.609 1 86.75 248 GLU B CA 1
ATOM 4505 C C . GLU B 1 248 ? -0.033 -18.641 -17.422 1 86.75 248 GLU B C 1
ATOM 4507 O O . GLU B 1 248 ? -0.043 -17.453 -17.109 1 86.75 248 GLU B O 1
ATOM 4512 N N . LYS B 1 249 ? -0.665 -19.516 -16.703 1 89.75 249 LYS B N 1
ATOM 4513 C CA . LYS B 1 249 ? -1.493 -19.172 -15.562 1 89.75 249 LYS B CA 1
ATOM 4514 C C . LYS B 1 249 ? -0.646 -18.609 -14.422 1 89.75 249 LYS B C 1
ATOM 4516 O O . LYS B 1 249 ? -1.018 -17.625 -13.789 1 89.75 249 LYS B O 1
ATOM 4521 N N . LEU B 1 250 ? 0.519 -19.266 -14.234 1 89.19 250 LEU B N 1
ATOM 4522 C CA . LEU B 1 250 ? 1.422 -18.828 -13.18 1 89.19 250 LEU B CA 1
ATOM 4523 C C . LEU B 1 250 ? 1.97 -17.438 -13.477 1 89.19 250 LEU B C 1
ATOM 4525 O O . LEU B 1 250 ? 2.016 -16.578 -12.594 1 89.19 250 LEU B O 1
ATOM 4529 N N . LEU B 1 251 ? 2.299 -17.219 -14.734 1 84.81 251 LEU B N 1
ATOM 4530 C CA . LEU B 1 251 ? 2.812 -15.914 -15.148 1 84.81 251 LEU B CA 1
ATOM 4531 C C . LEU B 1 251 ? 1.737 -14.844 -15.016 1 84.81 251 LEU B C 1
ATOM 4533 O O . LEU B 1 251 ? 2.037 -13.695 -14.68 1 84.81 251 LEU B O 1
ATOM 4537 N N . ASN B 1 252 ? 0.497 -15.211 -15.273 1 82.38 252 ASN B N 1
ATOM 4538 C CA . ASN B 1 252 ? -0.617 -14.281 -15.125 1 82.38 252 ASN B CA 1
ATOM 4539 C C . ASN B 1 252 ? -0.793 -13.844 -13.672 1 82.38 252 ASN B C 1
ATOM 4541 O O . ASN B 1 252 ? -1.042 -12.672 -13.398 1 82.38 252 ASN B O 1
ATOM 4545 N N . ILE B 1 253 ? -0.592 -14.727 -12.773 1 86.75 253 ILE B N 1
ATOM 4546 C CA . ILE B 1 253 ? -0.716 -14.422 -11.352 1 86.75 253 ILE B CA 1
ATOM 4547 C C . ILE B 1 253 ? 0.4 -13.469 -10.93 1 86.75 253 ILE B C 1
ATOM 4549 O O . ILE B 1 253 ? 0.153 -12.477 -10.234 1 86.75 253 ILE B O 1
ATOM 4553 N N . GLU B 1 254 ? 1.604 -13.742 -11.422 1 84.44 254 GLU B N 1
ATOM 4554 C CA . GLU B 1 254 ? 2.746 -12.891 -11.102 1 84.44 254 GLU B CA 1
ATOM 4555 C C . GLU B 1 254 ? 2.564 -11.484 -11.664 1 84.44 254 GLU B C 1
ATOM 4557 O O . GLU B 1 254 ? 2.863 -10.5 -10.992 1 84.44 254 GLU B O 1
ATOM 4562 N N . SER B 1 255 ? 2.047 -11.453 -12.875 1 78.44 255 SER B N 1
ATOM 4563 C CA . SER B 1 255 ? 1.83 -10.164 -13.523 1 78.44 255 SER B CA 1
ATOM 4564 C C . SER B 1 255 ? 0.771 -9.344 -12.797 1 78.44 255 SER B C 1
ATOM 4566 O O . SER B 1 255 ? 0.889 -8.125 -12.688 1 78.44 255 SER B O 1
ATOM 4568 N N . MET B 1 256 ? -0.231 -10.016 -12.289 1 76.94 256 MET B N 1
ATOM 4569 C CA . MET B 1 256 ? -1.271 -9.344 -11.516 1 76.94 256 MET B CA 1
ATOM 4570 C C . MET B 1 256 ? -0.689 -8.734 -10.242 1 76.94 256 MET B C 1
ATOM 4572 O O . MET B 1 256 ? -1.02 -7.598 -9.891 1 76.94 256 MET B O 1
ATOM 4576 N N . ASN B 1 257 ? 0.202 -9.445 -9.633 1 81.5 257 ASN B N 1
ATOM 4577 C CA . ASN B 1 257 ? 0.868 -8.93 -8.445 1 81.5 257 ASN B CA 1
ATOM 4578 C C . ASN B 1 257 ? 1.743 -7.723 -8.766 1 81.5 257 ASN B C 1
ATOM 4580 O O . ASN B 1 257 ? 1.737 -6.734 -8.023 1 81.5 257 ASN B O 1
ATOM 4584 N N . GLU B 1 258 ? 2.504 -7.871 -9.836 1 74.5 258 GLU B N 1
ATOM 4585 C CA . GLU B 1 258 ? 3.402 -6.785 -10.219 1 74.5 258 GLU B CA 1
ATOM 4586 C C . GLU B 1 258 ? 2.623 -5.508 -10.523 1 74.5 258 GLU B C 1
ATOM 4588 O O . GLU B 1 258 ? 3.043 -4.414 -10.133 1 74.5 258 GLU B O 1
ATOM 4593 N N . LEU B 1 259 ? 1.529 -5.633 -11.188 1 69.75 259 LEU B N 1
ATOM 4594 C CA . LEU B 1 259 ? 0.697 -4.48 -11.516 1 69.75 259 LEU B CA 1
ATOM 4595 C C . LEU B 1 259 ? 0.145 -3.832 -10.25 1 69.75 259 LEU B C 1
ATOM 4597 O O . LEU B 1 259 ? 0.143 -2.605 -10.125 1 69.75 259 LEU B O 1
ATOM 4601 N N . GLN B 1 260 ? -0.231 -4.648 -9.336 1 70.19 260 GLN B N 1
ATOM 4602 C CA . GLN B 1 260 ? -0.796 -4.148 -8.086 1 70.19 260 GLN B CA 1
ATOM 4603 C C . GLN B 1 260 ? 0.264 -3.443 -7.246 1 70.19 260 GLN B C 1
ATOM 4605 O O . GLN B 1 260 ? 0.023 -2.355 -6.719 1 70.19 260 GLN B O 1
ATOM 4610 N N . VAL B 1 261 ? 1.428 -4.02 -7.191 1 75.25 261 VAL B N 1
ATOM 4611 C CA . VAL B 1 261 ? 2.516 -3.473 -6.383 1 75.25 261 VAL B CA 1
ATOM 4612 C C . VAL B 1 261 ? 3.031 -2.182 -7.02 1 75.25 261 VAL B C 1
ATOM 4614 O O . VAL B 1 261 ? 3.314 -1.208 -6.316 1 75.25 261 VAL B O 1
ATOM 4617 N N . ASP B 1 262 ? 3.152 -2.164 -8.336 1 66.12 262 ASP B N 1
ATOM 4618 C CA . ASP B 1 262 ? 3.629 -0.981 -9.047 1 66.12 262 ASP B CA 1
ATOM 4619 C C . ASP B 1 262 ? 2.701 0.209 -8.812 1 66.12 262 ASP B C 1
ATOM 4621 O O . ASP B 1 262 ? 3.164 1.342 -8.656 1 66.12 262 ASP B O 1
ATOM 4625 N N . GLN B 1 263 ? 1.516 0.014 -8.797 1 62.72 263 GLN B N 1
ATOM 4626 C CA . GLN B 1 263 ? 0.55 1.085 -8.57 1 62.72 263 GLN B CA 1
ATOM 4627 C C . GLN B 1 263 ? 0.659 1.643 -7.156 1 62.72 263 GLN B C 1
ATOM 4629 O O . GLN B 1 263 ? 0.529 2.852 -6.949 1 62.72 263 GLN B O 1
ATOM 4634 N N . ILE B 1 264 ? 0.956 0.791 -6.242 1 63.91 264 ILE B N 1
ATOM 4635 C CA . ILE B 1 264 ? 1.103 1.205 -4.852 1 63.91 264 ILE B CA 1
ATOM 4636 C C . ILE B 1 264 ? 2.375 2.033 -4.688 1 63.91 264 ILE B C 1
ATOM 4638 O O . ILE B 1 264 ? 2.359 3.088 -4.051 1 63.91 264 ILE B O 1
ATOM 4642 N N . ILE B 1 265 ? 3.451 1.644 -5.348 1 61.94 265 ILE B N 1
ATOM 4643 C CA . ILE B 1 265 ? 4.742 2.309 -5.227 1 61.94 265 ILE B CA 1
ATOM 4644 C C . ILE B 1 265 ? 4.707 3.648 -5.957 1 61.94 265 ILE B C 1
ATOM 4646 O O . ILE B 1 265 ? 5.234 4.648 -5.461 1 61.94 265 ILE B O 1
ATOM 4650 N N . HIS B 1 266 ? 4.09 3.688 -7.113 1 58.62 266 HIS B N 1
ATOM 4651 C CA . HIS B 1 266 ? 4.016 4.922 -7.887 1 58.62 266 HIS B CA 1
ATOM 4652 C C . HIS B 1 266 ? 3.195 5.98 -7.156 1 58.62 266 HIS B C 1
ATOM 4654 O O . HIS B 1 266 ? 3.525 7.168 -7.203 1 58.62 266 HIS B O 1
ATOM 4660 N N . HIS B 1 267 ? 2.242 5.578 -6.539 1 53.94 267 HIS B N 1
ATOM 4661 C CA . HIS B 1 267 ? 1.398 6.551 -5.852 1 53.94 267 HIS B CA 1
ATOM 4662 C C . HIS B 1 267 ? 2.055 7.039 -4.566 1 53.94 267 HIS B C 1
ATOM 4664 O O . HIS B 1 267 ? 1.812 8.164 -4.133 1 53.94 267 HIS B O 1
ATOM 4670 N N . ALA B 1 268 ? 2.803 6.164 -3.967 1 53.91 268 ALA B N 1
ATOM 4671 C CA . ALA B 1 268 ? 3.543 6.586 -2.779 1 53.91 268 ALA B CA 1
ATOM 4672 C C . ALA B 1 268 ? 4.602 7.625 -3.131 1 53.91 268 ALA B C 1
ATOM 4674 O O . ALA B 1 268 ? 4.961 8.461 -2.301 1 53.91 268 ALA B O 1
ATOM 4675 N N . HIS B 1 269 ? 5.25 7.48 -4.23 1 43.81 269 HIS B N 1
ATOM 4676 C CA . HIS B 1 269 ? 6.23 8.453 -4.691 1 43.81 269 HIS B CA 1
ATOM 4677 C C . HIS B 1 269 ? 5.766 9.148 -5.969 1 43.81 269 HIS B C 1
ATOM 4679 O O . HIS B 1 269 ? 6.172 8.766 -7.066 1 43.81 269 HIS B O 1
ATOM 4685 N N . PRO B 1 270 ? 4.738 9.891 -5.816 1 40.47 270 PRO B N 1
ATOM 4686 C CA . PRO B 1 270 ? 4.348 10.516 -7.082 1 40.47 270 PRO B CA 1
ATOM 4687 C C . PRO B 1 270 ? 5.508 11.234 -7.766 1 40.47 270 PRO B C 1
ATOM 4689 O O . PRO B 1 270 ? 6.395 11.766 -7.09 1 40.47 270 PRO B O 1
ATOM 4692 N N . ASP B 1 271 ? 6.168 10.734 -8.648 1 37 271 ASP B N 1
ATOM 4693 C CA . ASP B 1 271 ? 7.184 11.531 -9.336 1 37 271 ASP B CA 1
ATOM 4694 C C . ASP B 1 271 ? 6.895 13.023 -9.219 1 37 271 ASP B C 1
ATOM 4696 O O . ASP B 1 271 ? 5.809 13.484 -9.578 1 37 271 ASP B O 1
ATOM 4700 N N . THR B 1 272 ? 7.523 13.695 -8.289 1 35.91 272 THR B N 1
ATOM 4701 C CA . THR B 1 272 ? 7.523 15.133 -8.039 1 35.91 272 THR B CA 1
ATOM 4702 C C . THR B 1 272 ? 7.355 15.914 -9.344 1 35.91 272 THR B C 1
ATOM 4704 O O . THR B 1 272 ? 6.793 17.016 -9.344 1 35.91 272 THR B O 1
ATOM 4707 N N . LYS B 1 273 ? 8.078 15.5 -10.391 1 34.84 273 LYS B N 1
ATOM 4708 C CA . LYS B 1 273 ? 8.148 16.281 -11.625 1 34.84 273 LYS B CA 1
ATOM 4709 C C . LYS B 1 273 ? 6.785 16.344 -12.305 1 34.84 273 LYS B C 1
ATOM 4711 O O . LYS B 1 273 ? 6.402 17.391 -12.844 1 34.84 273 LYS B O 1
ATOM 4716 N N . GLU B 1 274 ? 6.102 15.32 -12.445 1 34.28 274 GLU B N 1
ATOM 4717 C CA . GLU B 1 274 ? 4.84 15.32 -13.18 1 34.28 274 GLU B CA 1
ATOM 4718 C C . GLU B 1 274 ? 3.746 16.031 -12.383 1 34.28 274 GLU B C 1
ATOM 4720 O O . GLU B 1 274 ? 2.908 16.734 -12.961 1 34.28 274 GLU B O 1
ATOM 4725 N N . THR B 1 275 ? 3.756 15.945 -11.117 1 34.72 275 THR B N 1
ATOM 4726 C CA . THR B 1 275 ? 2.793 16.672 -10.305 1 34.72 275 THR B CA 1
ATOM 4727 C C . THR B 1 275 ? 3.127 18.172 -10.273 1 34.72 275 THR B C 1
ATOM 4729 O O . THR B 1 275 ? 2.227 19.016 -10.234 1 34.72 275 THR B O 1
ATOM 4732 N N . SER B 1 276 ? 4.383 18.484 -10.383 1 36.41 276 SER B N 1
ATOM 4733 C CA . SER B 1 276 ? 4.734 19.891 -10.516 1 36.41 276 SER B CA 1
ATOM 4734 C C . SER B 1 276 ? 4.188 20.469 -11.812 1 36.41 276 SER B C 1
ATOM 4736 O O . SER B 1 276 ? 3.682 21.594 -11.828 1 36.41 276 SER B O 1
ATOM 4738 N N . LEU B 1 277 ? 4.324 19.719 -12.891 1 34.38 277 LEU B N 1
ATOM 4739 C CA . LEU B 1 277 ? 3.799 20.219 -14.156 1 34.38 277 LEU B CA 1
ATOM 4740 C C . LEU B 1 277 ? 2.273 20.25 -14.141 1 34.38 277 LEU B C 1
ATOM 4742 O O . LEU B 1 277 ? 1.661 21.188 -14.641 1 34.38 277 LEU B O 1
ATOM 4746 N N . LEU B 1 278 ? 1.705 19.219 -13.555 1 35.53 278 LEU B N 1
ATOM 4747 C CA . LEU B 1 278 ? 0.252 19.281 -13.438 1 35.53 278 LEU B CA 1
ATOM 4748 C C . LEU B 1 278 ? -0.17 20.359 -12.445 1 35.53 278 LEU B C 1
ATOM 4750 O O . LEU B 1 278 ? -1.134 21.078 -12.68 1 35.53 278 LEU B O 1
ATOM 4754 N N . ASP B 1 279 ? 0.569 20.438 -11.406 1 37.16 279 ASP B N 1
ATOM 4755 C CA . ASP B 1 279 ? 0.265 21.5 -10.453 1 37.16 279 ASP B CA 1
ATOM 4756 C C . ASP B 1 279 ? 0.494 22.875 -11.078 1 37.16 279 ASP B C 1
ATOM 4758 O O . ASP B 1 279 ? -0.318 23.797 -10.898 1 37.16 279 ASP B O 1
ATOM 4762 N N . GLU B 1 280 ? 1.568 23.047 -11.711 1 38.81 280 GLU B N 1
ATOM 4763 C CA . GLU B 1 280 ? 1.762 24.297 -12.43 1 38.81 280 GLU B CA 1
ATOM 4764 C C . GLU B 1 280 ? 0.698 24.484 -13.5 1 38.81 280 GLU B C 1
ATOM 4766 O O . GLU B 1 280 ? 0.167 25.594 -13.672 1 38.81 280 GLU B O 1
ATOM 4771 N N . HIS B 1 281 ? 0.409 23.406 -14.227 1 37.31 281 HIS B N 1
ATOM 4772 C CA . HIS B 1 281 ? -0.646 23.469 -15.234 1 37.31 281 HIS B CA 1
ATOM 4773 C C . HIS B 1 281 ? -2.02 23.594 -14.578 1 37.31 281 HIS B C 1
ATOM 4775 O O . HIS B 1 281 ? -2.861 24.375 -15.039 1 37.31 281 HIS B O 1
ATOM 4781 N N . MET B 1 282 ? -2.191 22.875 -13.602 1 37.59 282 MET B N 1
ATOM 4782 C CA . MET B 1 282 ? -3.457 22.969 -12.875 1 37.59 282 MET B CA 1
ATOM 4783 C C . MET B 1 282 ? -3.586 24.312 -12.18 1 37.59 282 MET B C 1
ATOM 4785 O O . MET B 1 282 ? -4.668 24.906 -12.148 1 37.59 282 MET B O 1
ATOM 4789 N N . ASN B 1 283 ? -2.58 24.75 -11.664 1 38.59 283 ASN B N 1
ATOM 4790 C CA . ASN B 1 283 ? -2.609 26.125 -11.164 1 38.59 283 ASN B CA 1
ATOM 4791 C C . ASN B 1 283 ? -2.869 27.125 -12.289 1 38.59 283 ASN B C 1
ATOM 4793 O O . ASN B 1 283 ? -3.598 28.094 -12.102 1 38.59 283 ASN B O 1
ATOM 4797 N N . SER B 1 284 ? -2.266 26.844 -13.445 1 38.28 284 SER B N 1
ATOM 4798 C CA . SER B 1 284 ? -2.59 27.703 -14.578 1 38.28 284 SER B CA 1
ATOM 4799 C C . SER B 1 284 ? -4.031 27.5 -15.031 1 38.28 284 SER B C 1
ATOM 4801 O O . SER B 1 284 ? -4.699 28.453 -15.438 1 38.28 284 SER B O 1
ATOM 4803 N N . LEU B 1 285 ? -4.477 26.219 -14.984 1 38.75 285 LEU B N 1
ATOM 4804 C CA . LEU B 1 285 ? -5.84 25.922 -15.414 1 38.75 285 LEU B CA 1
ATOM 4805 C C . LEU B 1 285 ? -6.848 26.375 -14.359 1 38.75 285 LEU B C 1
ATOM 4807 O O . LEU B 1 285 ? -7.961 26.781 -14.695 1 38.75 285 LEU B O 1
ATOM 4811 N N . LYS B 1 286 ? -6.57 26.188 -13.164 1 39.66 286 LYS B N 1
ATOM 4812 C CA . LYS B 1 286 ? -7.426 26.797 -12.148 1 39.66 286 LYS B CA 1
ATOM 4813 C C . LYS B 1 286 ? -7.633 28.281 -12.414 1 39.66 286 LYS B C 1
ATOM 4815 O O . LYS B 1 286 ? -8.703 28.828 -12.148 1 39.66 286 LYS B O 1
ATOM 4820 N N . GLU B 1 287 ? -6.629 28.859 -12.914 1 39.69 287 GLU B N 1
ATOM 4821 C CA . GLU B 1 287 ? -6.867 30.25 -13.281 1 39.69 287 GLU B CA 1
ATOM 4822 C C . GLU B 1 287 ? -7.895 30.359 -14.398 1 39.69 287 GLU B C 1
ATOM 4824 O O . GLU B 1 287 ? -8.68 31.312 -14.445 1 39.69 287 GLU B O 1
ATOM 4829 N N . GLN B 1 288 ? -7.82 29.391 -15.516 1 37.53 288 GLN B N 1
ATOM 4830 C CA . GLN B 1 288 ? -8.703 29.688 -16.641 1 37.53 288 GLN B CA 1
ATOM 4831 C C . GLN B 1 288 ? -10.031 28.953 -16.516 1 37.53 288 GLN B C 1
ATOM 4833 O O . GLN B 1 288 ? -10.945 29.156 -17.312 1 37.53 288 GLN B O 1
ATOM 4838 N N . ASN B 1 289 ? -10.703 28.641 -15.484 1 34.88 289 ASN B N 1
ATOM 4839 C CA . ASN B 1 289 ? -12.023 28.047 -15.312 1 34.88 289 ASN B CA 1
ATOM 4840 C C . ASN B 1 289 ? -12.32 27 -16.391 1 34.88 289 ASN B C 1
ATOM 4842 O O . ASN B 1 289 ? -13.477 26.812 -16.766 1 34.88 289 ASN B O 1
ATOM 4846 N N . GLU B 1 290 ? -11.375 26.516 -17.297 1 34.34 290 GLU B N 1
ATOM 4847 C CA . GLU B 1 290 ? -11.734 25.75 -18.484 1 34.34 290 GLU B CA 1
ATOM 4848 C C . GLU B 1 290 ? -11.68 24.25 -18.203 1 34.34 290 GLU B C 1
ATOM 4850 O O . GLU B 1 290 ? -10.914 23.797 -17.359 1 34.34 290 GLU B O 1
ATOM 4855 N N . VAL B 1 291 ? -12.844 23.453 -18.375 1 34.5 291 VAL B N 1
ATOM 4856 C CA . VAL B 1 291 ? -13.039 22 -18.422 1 34.5 291 VAL B CA 1
ATOM 4857 C C . VAL B 1 291 ? -12.109 21.391 -19.453 1 34.5 291 VAL B C 1
ATOM 4859 O O . VAL B 1 291 ? -12.07 21.828 -20.609 1 34.5 291 VAL B O 1
ATOM 4862 N N . TRP B 1 292 ? -10.969 20.844 -19.172 1 33.47 292 TRP B N 1
ATOM 4863 C CA . TRP B 1 292 ? -10.148 20.281 -20.25 1 33.47 292 TRP B CA 1
ATOM 4864 C C . TRP B 1 292 ? -10.336 18.766 -20.328 1 33.47 292 TRP B C 1
ATOM 4866 O O . TRP B 1 292 ? -10.602 18.109 -19.328 1 33.47 292 TRP B O 1
ATOM 4876 N N . THR B 1 293 ? -10.672 18.266 -21.5 1 33.75 293 THR B N 1
ATOM 4877 C CA . THR B 1 293 ? -10.758 16.859 -21.906 1 33.75 293 THR B CA 1
ATOM 4878 C C . THR B 1 293 ? -9.383 16.344 -22.328 1 33.75 293 THR B C 1
ATOM 4880 O O . THR B 1 293 ? -8.695 16.969 -23.141 1 33.75 293 THR B O 1
ATOM 4883 N N . ILE B 1 294 ? -8.609 15.742 -21.594 1 34.94 294 ILE B N 1
ATOM 4884 C CA . ILE B 1 294 ? -7.324 15.18 -22 1 34.94 294 ILE B CA 1
ATOM 4885 C C . ILE B 1 294 ? -7.531 13.789 -22.594 1 34.94 294 ILE B C 1
ATOM 4887 O O . ILE B 1 294 ? -8.055 12.898 -21.922 1 34.94 294 ILE B O 1
ATOM 4891 N N . PRO B 1 295 ? -7.285 13.594 -23.828 1 35.03 295 PRO B N 1
ATOM 4892 C CA . PRO B 1 295 ? -7.34 12.273 -24.453 1 35.03 295 PRO B CA 1
ATOM 4893 C C . PRO B 1 295 ? -6.25 11.336 -23.953 1 35.03 295 PRO B C 1
ATOM 4895 O O . PRO B 1 295 ? -5.086 11.734 -23.828 1 35.03 295 PRO B O 1
ATOM 4898 N N . ILE B 1 296 ? -6.512 10.461 -23.156 1 34.91 296 ILE B N 1
ATOM 4899 C CA . ILE B 1 296 ? -5.527 9.461 -22.75 1 34.91 296 ILE B CA 1
ATOM 4900 C C . ILE B 1 296 ? -5.625 8.242 -23.672 1 34.91 296 ILE B C 1
ATOM 4902 O O . ILE B 1 296 ? -6.719 7.848 -24.062 1 34.91 296 ILE B O 1
ATOM 4906 N N . THR B 1 297 ? -4.574 7.895 -24.281 1 34.66 297 THR B N 1
ATOM 4907 C CA . THR B 1 297 ? -4.441 6.695 -25.109 1 34.66 297 THR B CA 1
ATOM 4908 C C . THR B 1 297 ? -4.016 5.504 -24.25 1 34.66 297 THR B C 1
ATOM 4910 O O . THR B 1 297 ? -3.01 5.566 -23.547 1 34.66 297 THR B O 1
ATOM 4913 N N . ILE B 1 298 ? -4.918 4.66 -24.078 1 35.94 298 ILE B N 1
ATOM 4914 C CA . ILE B 1 298 ? -4.586 3.383 -23.469 1 35.94 298 ILE B CA 1
ATOM 4915 C C . ILE B 1 298 ? -4.164 2.383 -24.547 1 35.94 298 ILE B C 1
ATOM 4917 O O . ILE B 1 298 ? -4.891 2.162 -25.516 1 35.94 298 ILE B O 1
ATOM 4921 N N . THR B 1 299 ? -2.855 2.156 -24.594 1 33.44 299 THR B N 1
ATOM 4922 C CA . THR B 1 299 ? -2.33 1.135 -25.484 1 33.44 299 THR B CA 1
ATOM 4923 C C . THR B 1 299 ? -2.314 -0.23 -24.812 1 33.44 299 THR B C 1
ATOM 4925 O O . THR B 1 299 ? -1.777 -0.375 -23.703 1 33.44 299 THR B O 1
ATOM 4928 N N . ALA B 1 300 ? -3.238 -1.007 -25.188 1 34.97 300 ALA B N 1
ATOM 4929 C CA . ALA B 1 300 ? -3.25 -2.398 -24.75 1 34.97 300 ALA B CA 1
ATOM 4930 C C . ALA B 1 300 ? -2.311 -3.252 -25.594 1 34.97 300 ALA B C 1
ATOM 4932 O O . ALA B 1 300 ? -2.246 -3.09 -26.812 1 34.97 300 ALA B O 1
ATOM 4933 N N . ASN B 1 301 ? -1.108 -3.52 -25.078 1 31.47 301 ASN B N 1
ATOM 4934 C CA . ASN B 1 301 ? -0.31 -4.504 -25.797 1 31.47 301 ASN B CA 1
ATOM 4935 C C . ASN B 1 301 ? -0.834 -5.918 -25.578 1 31.47 301 ASN B C 1
ATOM 4937 O O . ASN B 1 301 ? -0.897 -6.395 -24.438 1 31.47 301 ASN B O 1
ATOM 4941 N N . LYS B 1 302 ? -1.44 -6.508 -26.688 1 38.81 302 LYS B N 1
ATOM 4942 C CA . LYS B 1 302 ? -1.941 -7.879 -26.75 1 38.81 302 LYS B CA 1
ATOM 4943 C C . LYS B 1 302 ? -0.937 -8.859 -26.172 1 38.81 302 LYS B C 1
ATOM 4945 O O . LYS B 1 302 ? -1.321 -9.828 -25.5 1 38.81 302 LYS B O 1
ATOM 4950 N N . GLU B 1 303 ? 0.2 -8.703 -26.625 1 40.72 303 GLU B N 1
ATOM 4951 C CA . GLU B 1 303 ? 1.181 -9.75 -26.359 1 40.72 303 GLU B CA 1
ATOM 4952 C C . GLU B 1 303 ? 1.502 -9.82 -24.859 1 40.72 303 GLU B C 1
ATOM 4954 O O . GLU B 1 303 ? 1.779 -10.898 -24.328 1 40.72 303 GLU B O 1
ATOM 4959 N N . ARG B 1 304 ? 1.478 -8.57 -24.188 1 39.53 304 ARG B N 1
ATOM 4960 C CA . ARG B 1 304 ? 1.897 -8.617 -22.797 1 39.53 304 ARG B CA 1
ATOM 4961 C C . ARG B 1 304 ? 0.717 -8.375 -21.859 1 39.53 304 ARG B C 1
ATOM 4963 O O . ARG B 1 304 ? 0.895 -8.258 -20.641 1 39.53 304 ARG B O 1
ATOM 4970 N N . ASP B 1 305 ? -0.484 -8.562 -22.297 1 37.91 305 ASP B N 1
ATOM 4971 C CA . ASP B 1 305 ? -1.714 -8.359 -21.547 1 37.91 305 ASP B CA 1
ATOM 4972 C C . ASP B 1 305 ? -1.603 -7.133 -20.641 1 37.91 305 ASP B C 1
ATOM 4974 O O . ASP B 1 305 ? -2.006 -7.172 -19.469 1 37.91 305 ASP B O 1
ATOM 4978 N N . LEU B 1 306 ? -0.67 -6.27 -20.953 1 35.69 306 LEU B N 1
ATOM 4979 C CA . LEU B 1 306 ? -0.438 -5.004 -20.266 1 35.69 306 LEU B CA 1
ATOM 4980 C C . LEU B 1 306 ? -0.997 -3.834 -21.062 1 35.69 306 LEU B C 1
ATOM 4982 O O . LEU B 1 306 ? -1.085 -3.904 -22.297 1 35.69 306 LEU B O 1
ATOM 4986 N N . TYR B 1 307 ? -1.91 -3.031 -20.531 1 35.22 307 TYR B N 1
ATOM 4987 C CA . TYR B 1 307 ? -2.289 -1.795 -21.203 1 35.22 307 TYR B CA 1
ATOM 4988 C C . TYR B 1 307 ? -1.545 -0.603 -20.625 1 35.22 307 TYR B C 1
ATOM 4990 O O . TYR B 1 307 ? -1.133 -0.634 -19.453 1 35.22 307 TYR B O 1
ATOM 4998 N N . TRP B 1 308 ? -0.771 0.111 -21.562 1 37.38 308 TRP B N 1
ATOM 4999 C CA . TRP B 1 308 ? -0.134 1.381 -21.234 1 37.38 308 TRP B CA 1
ATOM 5000 C C . TRP B 1 308 ? -1.06 2.553 -21.531 1 37.38 308 TRP B C 1
ATOM 5002 O O . TRP B 1 308 ? -1.793 2.529 -22.531 1 37.38 308 TRP B O 1
ATOM 5012 N N . ILE B 1 309 ? -1.424 3.344 -20.562 1 35.47 309 ILE B N 1
ATOM 5013 C CA . ILE B 1 309 ? -2.152 4.594 -20.75 1 35.47 309 ILE B CA 1
ATOM 5014 C C . ILE B 1 309 ? -1.171 5.723 -21.062 1 35.47 309 ILE B C 1
ATOM 5016 O O . ILE B 1 309 ? -0.211 5.938 -20.312 1 35.47 309 ILE B O 1
ATOM 5020 N N . SER B 1 310 ? -1.019 6.035 -22.328 1 33.59 310 SER B N 1
ATOM 5021 C CA . SER B 1 310 ? -0.223 7.195 -22.734 1 33.59 310 SER B CA 1
ATOM 5022 C C . SER B 1 310 ? -1.094 8.438 -22.875 1 33.59 310 SER B C 1
ATOM 5024 O O . SER B 1 310 ? -2.254 8.344 -23.281 1 33.59 310 SER B O 1
ATOM 5026 N N . TYR B 1 311 ? -0.908 9.484 -22.047 1 35.28 311 TYR B N 1
ATOM 5027 C CA . TYR B 1 311 ? -1.541 10.789 -22.172 1 35.28 311 TYR B CA 1
ATOM 5028 C C . TYR B 1 311 ? -0.825 11.641 -23.219 1 35.28 311 TYR B C 1
ATOM 5030 O O . TYR B 1 311 ? 0.406 11.711 -23.219 1 35.28 311 TYR B O 1
ATOM 5038 N N . GLN B 1 312 ? -1.455 11.555 -24.438 1 33.59 312 GLN B N 1
ATOM 5039 C CA . GLN B 1 312 ? -0.913 12.57 -25.328 1 33.59 312 GLN B CA 1
ATOM 5040 C C . GLN B 1 312 ? -1.233 13.977 -24.828 1 33.59 312 GLN B C 1
ATOM 5042 O O . GLN B 1 312 ? -2.252 14.188 -24.156 1 33.59 312 GLN B O 1
ATOM 5047 N N . GLY B 1 313 ? -0.471 15.031 -25.156 1 30.38 313 GLY B N 1
ATOM 5048 C CA . GLY B 1 313 ? -0.428 16.469 -24.953 1 30.38 313 GLY B CA 1
ATOM 5049 C C . GLY B 1 313 ? -1.801 17.078 -24.75 1 30.38 313 GLY B C 1
ATOM 5050 O O . GLY B 1 313 ? -2.818 16.453 -25.047 1 30.38 313 GLY B O 1
ATOM 5051 N N . PHE B 1 314 ? -1.873 18.047 -23.797 1 30.33 314 PHE B N 1
ATOM 5052 C CA . PHE B 1 314 ? -2.971 18.969 -23.547 1 30.33 314 PHE B CA 1
ATOM 5053 C C . PHE B 1 314 ? -3.387 19.672 -24.844 1 30.33 314 PHE B C 1
ATOM 5055 O O . PHE B 1 314 ? -2.539 20.156 -25.594 1 30.33 314 PHE B O 1
ATOM 5062 N N . SER B 1 315 ? -4.082 18.906 -25.672 1 26.08 315 SER B N 1
ATOM 5063 C CA . SER B 1 315 ? -4.492 19.859 -26.688 1 26.08 315 SER B CA 1
ATOM 5064 C C . SER B 1 315 ? -5.438 20.906 -26.125 1 26.08 315 SER B C 1
ATOM 5066 O O . SER B 1 315 ? -6.27 20.594 -25.266 1 26.08 315 SER B O 1
ATOM 5068 N N . ARG B 1 316 ? -5.094 22.312 -26.422 1 26.61 316 ARG B N 1
ATOM 5069 C CA . ARG B 1 316 ? -5.922 23.516 -26.328 1 26.61 316 ARG B CA 1
ATOM 5070 C C . ARG B 1 316 ? -7.199 23.359 -27.141 1 26.61 316 ARG B C 1
ATOM 5072 O O . ARG B 1 316 ? -7.172 22.812 -28.25 1 26.61 316 ARG B O 1
#

Foldseek 3Di:
DDPPPPPPQPQDWFPPDPPVDGDGFQWAWPVVRGGHRPVCCVVCVCVVVVDPTDTDGRRDDPPQQAAPVPRHGFFKAFPVVGHTHHPCCCPPHPNDPTDMGTPVVVVVVVVVVVVVVVVVVVVVVVVVVVVVVVVVVVVVVVVVVVVVVVVVVVVVVVVVVVVLVVLVVVLVVQLVVLVVVLVVVVVVVVVVQVVVVVVLVVLVVLVVVLVPDPDPVVSVVSVVVRDPPNDDDDDDDCPVVSVVVSVVSNVVSVVVSVVVVVVVVCVVCVPPVVVVVCVVVVVVVVVVVDDFDFDWDFQQDPVVSDTDTHGDDRDD/DDPPPPPPPDFDWFPPDPPVDGDGFQWAFPFVRGGHRPVCCVVCVCVPVVDPTDTDGRPDDPPQQAAPVPRHGFFKAFPVVGHTDHPCCCPPHPCDPTDMDTPVVVVVVVVVVVVVVVVVVVVVVVVVVVVVVVVVVVVVVVVVVVVVVVVVVVVVVVVVVVVLVVLVVVLVVQLVVLVVVLVVVVVVVVVVVVVVVVVLVVLVVLVVVLVPDPDPVVSVVSVVVRDPPNDDDDDDDCPVVSVVVSVVSNVVSVVVSVVVVVVVVCVVCVPPVVVVVCVVVVVVVVVVVDDFDFDWDFQQDPVVSDTDTHGDDRDD

Organism: Eptatretus burgeri (NCBI:txid7764)

Sequence (632 aa):
MMKKVEEEEKPAICDFCDNTLQKPASYTCMNCSASYCKAHFVTQHHLHDQCKHVLIPPTCRRSDYVCFEHDEVVSMFCQVEQKALCMLCMNLGTHKGHDVVDIDEATKEKKTVLQADLDYLENAIATSEAEVNNLLGVSDKVKANAQIIKDNIKHANDGAKLELEKNEQELIEQVIKEEDNFSTKVNWEIYAGVQDQEMMTNIKSKINAVLECTFPIVLLKRYQHLESNRKPSVRKSLVTDLENKAMEKLLNIESMNELQVDQIIHHAHPDTKETSLLDEHMNSLKEQNEVWTIPITITANKERDLYWISYQGFSRMMKKVEEEEKPAICDFCDNTLQKPASYTCMNCSASYCKAHFVTQHHLHDQCKHVLIPPTCRRSDYVCFEHDEVVSMFCQVEQKALCMLCMNLGTHKGHDVVDIDEATKEKKTVLQADLDYLENAIATSEAEVNNLLGVSDKVKANAQIIKDNIKHANDGAKLELEKNEQELIEQVIKEEDNFSTKVNWEIYAGVQDQEMMTNIKSKINAVLECTFPIVLLKRYQHLESNRKPSVRKSLVTDLENKAMEKLLNIESMNELQVDQIIHHAHPDTKETSLLDEHMNSLKEQNEVWTIPITITANKERDLYWISYQGFSR

Nearest PDB structures (foldseek):
  5iea-assembly1_B  TM=4.225E-01  e=3.094E-02  Macaca mulatta
  4ilo-assembly1_A  TM=3.416E-01  e=3.578E+00  Chlamydia trachomatis L2/434/Bu
  4ilo-assembly1_A  TM=3.486E-01  e=8.279E+00  Chlamydia trachomatis L2/434/Bu

Secondary structure (DSSP, 8-state):
-----------PBPSSS-TT--PBPSEEETTTTEEE-HHHHHHHTTTTTTS---EE-TTS-HHHHB-TTT--B--EEETTTTEEE-HHHHHHSTTTTS-EEEHHHHHHHHHHHHHHHHHHHHHHHHHHHHHHHHHHHHHHHHHHHHHHHHHHHHHHHHHHHHHHHHHHHHHHHHHHHHHHHHHHHHHHHHHHHHHHHHHHHHHHHHHHHHHT---HHHHHHHHHHS-S--SPPPPPP-HHHHHHHHHHHHHHHHHHHHHHHHHHHHHHS--HHHHHHHHHHHHHHHHHT------EEEEEETTTTEEEEEE-----/---------PPPBPSSS-TT--PBPSEEETTTTEEE-HHHHHHHGGGGTTS---EE-TTS-HHHHB-TTT--B--EEETTTTEEE-HHHHHHSTTTTS-EEEHHHHHHHHHHHHHHHHHHHHHHHHHHHHHHHHHHHHHHHHHHHHHHHHHHHHHHHHHHHHHHHHHHHHHHHHHHHHHHHHHHHHHHHHHHHHHHHHHHHHHHHHHHHHHT---HHHHHHHHHHS-S--SPPPPPP-HHHHHHHHHHHHHHHHHHHHHHHHHHHHHHS--HHHHHHHHHHHHHHHHHT------EEEEEETTTTEEEEEE-----

InterPro domains:
  IPR000315 B-box-type zinc finger [PF00643] (66-103)
  IPR000315 B-box-type zinc finger [PS50119] (62-103)
  IPR000315 B-box-type zinc finger [SM00336] (62-103)
  IPR051051 E3 ubiquitin-protein ligase TRIM/RNF [PTHR25465] (6-255)

pLDDT: mean 77.0, std 21.9, range [24.86, 98.06]

Radius of gyration: 63.83 Å; Cα contacts (8 Å, |Δi|>4): 684; chains: 2; bounding box: 52×192×121 Å

Solvent-accessible surface area (backbone atoms only — not comparable to full-atom values): 35304 Å² total; per-residue (Å²): 132,79,80,74,71,77,71,78,75,73,74,36,51,16,70,75,46,56,87,89,55,68,42,61,24,59,28,21,25,68,72,72,75,40,31,26,24,74,69,50,40,72,70,46,52,61,75,51,62,89,55,80,76,46,74,36,54,42,84,57,56,67,72,78,43,29,28,89,87,73,72,33,64,45,56,28,28,30,67,78,79,70,43,75,31,20,71,60,40,47,71,74,38,98,44,46,90,53,58,65,41,47,37,69,58,52,39,52,52,53,50,52,53,51,49,52,39,46,53,50,41,54,52,48,39,51,52,39,52,50,51,41,52,50,43,53,51,49,51,51,51,52,50,52,51,50,49,51,48,47,51,49,50,52,52,47,49,52,51,34,50,51,44,50,51,53,38,53,51,52,53,46,48,50,50,52,50,50,52,50,53,48,51,51,53,51,48,49,52,40,50,53,37,53,51,50,39,53,53,46,50,52,50,46,51,54,51,49,57,36,68,66,46,85,46,54,71,58,25,55,54,47,56,69,70,47,72,86,80,61,76,75,84,75,80,79,84,53,55,67,62,53,49,49,54,52,50,51,54,51,50,51,53,50,48,52,47,50,54,48,36,49,55,42,44,45,57,56,50,55,60,63,65,62,49,44,51,44,44,52,45,42,53,53,37,64,68,61,77,63,89,71,74,60,62,52,43,63,43,66,42,77,90,69,79,40,68,45,73,43,71,54,71,79,68,132,134,78,77,75,70,77,72,78,73,74,74,37,50,17,68,76,47,56,86,88,56,69,43,63,22,59,28,22,23,68,73,71,74,41,30,24,25,74,70,49,40,73,68,48,52,62,76,52,64,87,55,80,77,45,75,36,55,41,85,56,55,69,73,76,44,29,27,89,86,72,71,34,64,44,56,27,27,32,67,80,80,68,42,75,32,20,72,57,38,47,71,75,38,95,44,48,88,54,61,66,41,48,37,68,56,53,38,52,52,53,51,54,54,51,50,52,39,46,53,51,40,53,52,48,39,51,53,38,51,50,51,41,51,49,44,54,51,48,52,53,50,52,52,52,50,49,51,51,47,45,51,48,50,51,53,48,48,52,52,34,50,51,45,49,51,52,41,53,51,51,54,47,49,51,50,53,51,52,53,50,55,49,50,53,54,51,51,49,53,40,51,52,38,54,53,50,40,51,53,46,49,52,52,47,52,55,51,48,57,37,69,67,46,86,47,56,71,58,26,55,55,47,55,69,71,47,70,86,80,62,75,74,83,77,82,79,86,54,55,68,63,53,49,50,54,52,51,50,54,52,50,51,53,49,49,52,48,51,55,48,36,50,55,43,44,45,57,56,50,55,60,64,66,61,51,46,51,45,46,53,45,43,55,53,38,65,69,61,79,63,89,75,74,58,61,51,43,61,44,65,41,78,91,67,80,40,67,46,73,43,70,55,71,79,68,133